Protein 9L1F (pdb70)

Organism: Komagataella phaffii (strain ATCC 76273 / CBS 7435 / CECT 11047 / NRRL Y-11430 / Wegner 21-1) (NCBI:txid981350)

Structure (mmCIF, N/CA/C/O backbone):
data_9L1F
#
_entry.id   9L1F
#
_cell.length_a   46.057
_cell.length_b   50.609
_cell.length_c   63.246
_cell.angle_alpha   87.66
_cell.angle_beta   86.43
_cell.angle_gamma   64.73
#
_symmetry.space_group_name_H-M   'P 1'
#
loop_
_entity.id
_entity.type
_entity.pdbx_description
1 polymer "2,5-diamino-6-ribosylamino-4(3H)-pyrimidinone 5'-phosphate reductase"
2 non-polymer 'NADP NICOTINAMIDE-ADENINE-DINUCLEOTIDE PHOSPHATE'
3 water water
#
loop_
_atom_site.group_PDB
_atom_site.id
_atom_site.type_symbol
_atom_site.label_atom_id
_atom_site.label_alt_id
_atom_site.label_comp_id
_atom_site.label_asym_id
_atom_site.label_entity_id
_atom_site.label_seq_id
_atom_site.pdbx_PDB_ins_code
_atom_site.Cartn_x
_atom_site.Cartn_y
_atom_site.Cartn_z
_atom_site.occupancy
_atom_site.B_iso_or_equiv
_atom_site.auth_seq_id
_atom_site.auth_comp_id
_atom_site.auth_asym_id
_atom_site.auth_atom_id
_atom_site.pdbx_PDB_model_num
ATOM 1 N N . SER A 1 1 ? -19.790 6.648 -24.639 1.00 14.23 2 SER A N 1
ATOM 2 C CA . SER A 1 1 ? -18.332 6.771 -24.586 1.00 13.15 2 SER A CA 1
ATOM 3 C C . SER A 1 1 ? -17.683 5.512 -25.144 1.00 11.98 2 SER A C 1
ATOM 4 O O . SER A 1 1 ? -18.376 4.523 -25.435 1.00 12.06 2 SER A O 1
ATOM 7 N N . PHE A 1 2 ? -16.355 5.528 -25.275 1.00 9.35 3 PHE A N 1
ATOM 8 C CA . PHE A 1 2 ? -15.704 4.336 -25.805 1.00 10.09 3 PHE A CA 1
ATOM 9 C C . PHE A 1 2 ? -15.676 3.176 -24.813 1.00 10.79 3 PHE A C 1
ATOM 10 O O . PHE A 1 2 ? -15.290 2.071 -25.202 1.00 10.76 3 PHE A O 1
ATOM 18 N N . VAL A 1 3 ? -16.090 3.377 -23.561 1.00 9.08 4 VAL A N 1
ATOM 19 C CA . VAL A 1 3 ? -16.002 2.298 -22.574 1.00 9.06 4 VAL A CA 1
ATOM 20 C C . VAL A 1 3 ? -16.944 1.143 -22.926 1.00 10.56 4 VAL A C 1
ATOM 21 O O . VAL A 1 3 ? -16.464 0.015 -23.081 1.00 10.08 4 VAL A O 1
ATOM 25 N N . PRO A 1 4 ? -18.262 1.339 -23.101 1.00 11.84 5 PRO A N 1
ATOM 26 C CA . PRO A 1 4 ? -19.101 0.181 -23.478 1.00 10.52 5 PRO A CA 1
ATOM 27 C C . PRO A 1 4 ? -18.778 -0.342 -24.864 1.00 10.42 5 PRO A C 1
ATOM 28 O O . PRO A 1 4 ? -18.883 -1.552 -25.104 1.00 11.29 5 PRO A O 1
ATOM 32 N N . PHE A 1 5 ? -18.374 0.550 -25.771 1.00 11.74 6 PHE A N 1
ATOM 33 C CA . PHE A 1 5 ? -17.925 0.155 -27.101 1.00 10.42 6 PHE A CA 1
ATOM 34 C C . PHE A 1 5 ? -16.839 -0.916 -27.038 1.00 10.87 6 PHE A C 1
ATOM 35 O O . PHE A 1 5 ? -16.893 -1.909 -27.766 1.00 10.95 6 PHE A O 1
ATOM 43 N N . LEU A 1 6 ? -15.847 -0.738 -26.160 1.00 10.41 7 LEU A N 1
ATOM 44 C CA . LEU A 1 6 ? -14.699 -1.638 -26.148 1.00 7.43 7 LEU A CA 1
ATOM 45 C C . LEU A 1 6 ? -14.937 -2.892 -25.327 1.00 10.82 7 LEU A C 1
ATOM 46 O O . LEU A 1 6 ? -14.140 -3.826 -25.418 1.00 10.41 7 LEU A O 1
ATOM 51 N N . GLU A 1 7 ? -16.017 -2.942 -24.549 1.00 11.41 8 GLU A N 1
ATOM 52 C CA . GLU A 1 7 ? -16.181 -4.039 -23.604 1.00 16.17 8 GLU A CA 1
ATOM 53 C C . GLU A 1 7 ? -16.129 -5.425 -24.248 1.00 12.33 8 GLU A C 1
ATOM 54 O O . GLU A 1 7 ? -15.474 -6.309 -23.668 1.00 15.31 8 GLU A O 1
ATOM 60 N N . PRO A 1 8 ? -16.701 -5.683 -25.433 1.00 11.10 9 PRO A N 1
ATOM 61 C CA . PRO A 1 8 ? -16.553 -7.028 -26.019 1.00 11.70 9 PRO A CA 1
ATOM 62 C C . PRO A 1 8 ? -15.154 -7.323 -26.535 1.00 15.99 9 PRO A C 1
ATOM 63 O O . PRO A 1 8 ? -14.858 -8.482 -26.857 1.00 18.45 9 PRO A O 1
ATOM 67 N N . PHE A 1 9 ? -14.283 -6.322 -26.629 1.00 10.04 10 PHE A N 1
ATOM 68 C CA . PHE A 1 9 ? -12.985 -6.504 -27.256 1.00 10.15 10 PHE A CA 1
ATOM 69 C C . PHE A 1 9 ? -11.814 -6.543 -26.287 1.00 10.96 10 PHE A C 1
ATOM 70 O O . PHE A 1 9 ? -10.719 -6.925 -26.704 1.00 10.80 10 PHE A O 1
ATOM 78 N N . ILE A 1 10 ? -12.003 -6.148 -25.033 1.00 10.47 11 ILE A N 1
ATOM 79 C CA . ILE A 1 10 ? -10.905 -6.136 -24.060 1.00 11.56 11 ILE A CA 1
ATOM 80 C C . ILE A 1 10 ? -10.600 -7.574 -23.645 1.00 12.55 11 ILE A C 1
ATOM 81 O O . ILE A 1 10 ? -11.412 -8.475 -23.901 1.00 12.61 11 ILE A O 1
ATOM 86 N N . PRO A 1 11 ? -9.431 -7.853 -23.066 1.00 12.09 12 PRO A N 1
ATOM 87 C CA . PRO A 1 11 ? -9.020 -9.251 -22.889 1.00 12.16 12 PRO A CA 1
ATOM 88 C C . PRO A 1 11 ? -9.986 -10.044 -22.017 1.00 14.93 12 PRO A C 1
ATOM 89 O O . PRO A 1 11 ? -10.583 -9.522 -21.069 1.00 13.96 12 PRO A O 1
ATOM 93 N N . HIS A 1 12 ? -10.127 -11.321 -22.360 1.00 17.22 13 HIS A N 1
ATOM 94 C CA . HIS A 1 12 ? -11.072 -12.216 -21.696 1.00 27.06 13 HIS A CA 1
ATOM 95 C C . HIS A 1 12 ? -10.593 -13.649 -21.888 1.00 34.17 13 HIS A C 1
ATOM 96 O O . HIS A 1 12 ? -9.515 -13.891 -22.443 1.00 33.11 13 HIS A O 1
ATOM 103 N N . GLU A 1 13 ? -11.420 -14.604 -21.448 1.00 43.79 14 GLU A N 1
ATOM 104 C CA . GLU A 1 13 ? -11.043 -16.012 -21.370 1.00 48.29 14 GLU A CA 1
ATOM 105 C C . GLU A 1 13 ? -11.395 -16.814 -22.615 1.00 47.95 14 GLU A C 1
ATOM 106 O O . GLU A 1 13 ? -10.652 -17.738 -22.967 1.00 53.09 14 GLU A O 1
ATOM 112 N N . ASN A 1 14 ? -12.519 -16.509 -23.274 1.00 47.51 15 ASN A N 1
ATOM 113 C CA . ASN A 1 14 ? -12.942 -17.273 -24.447 1.00 50.61 15 ASN A CA 1
ATOM 114 C C . ASN A 1 14 ? -11.905 -17.157 -25.557 1.00 52.07 15 ASN A C 1
ATOM 115 O O . ASN A 1 14 ? -12.024 -16.302 -26.443 1.00 54.59 15 ASN A O 1
ATOM 120 N N . THR A 1 15 ? -10.882 -18.007 -25.512 1.00 50.18 16 THR A N 1
ATOM 121 C CA . THR A 1 15 ? -9.792 -17.985 -26.474 1.00 46.47 16 THR A CA 1
ATOM 122 C C . THR A 1 15 ? -9.677 -19.338 -27.165 1.00 43.26 16 THR A C 1
ATOM 123 O O . THR A 1 15 ? -9.840 -20.390 -26.538 1.00 43.50 16 THR A O 1
ATOM 127 N N . LEU A 1 16 ? -9.414 -19.300 -28.469 1.00 42.81 17 LEU A N 1
ATOM 128 C CA . LEU A 1 16 ? -9.227 -20.507 -29.258 1.00 36.80 17 LEU A CA 1
ATOM 129 C C . LEU A 1 16 ? -7.798 -21.033 -29.206 1.00 37.03 17 LEU A C 1
ATOM 130 O O . LEU A 1 16 ? -7.541 -22.131 -29.710 1.00 36.52 17 LEU A O 1
ATOM 135 N N . LEU A 1 17 ? -6.867 -20.285 -28.614 1.00 30.55 18 LEU A N 1
ATOM 136 C CA . LEU A 1 17 ? -5.454 -20.667 -28.547 1.00 28.58 18 LEU A CA 1
ATOM 137 C C . LEU A 1 17 ? -4.965 -20.488 -27.116 1.00 29.92 18 LEU A C 1
ATOM 138 O O . LEU A 1 17 ? -4.293 -19.496 -26.792 1.00 26.15 18 LEU A O 1
ATOM 143 N N . PRO A 1 18 ? -5.270 -21.440 -26.232 1.00 29.03 19 PRO A N 1
ATOM 144 C CA . PRO A 1 18 ? -4.914 -21.266 -24.814 1.00 30.66 19 PRO A CA 1
ATOM 145 C C . PRO A 1 18 ? -3.419 -21.199 -24.546 1.00 24.01 19 PRO A C 1
ATOM 146 O O . PRO A 1 18 ? -3.026 -20.744 -23.464 1.00 31.51 19 PRO A O 1
ATOM 150 N N . GLU A 1 19 ? -2.569 -21.628 -25.480 1.00 25.29 20 GLU A N 1
ATOM 151 C CA . GLU A 1 19 ? -1.130 -21.545 -25.262 1.00 23.81 20 GLU A CA 1
ATOM 152 C C . GLU A 1 19 ? -0.596 -20.130 -25.419 1.00 20.63 20 GLU A C 1
ATOM 153 O O . GLU A 1 19 ? 0.552 -19.872 -25.037 1.00 20.35 20 GLU A O 1
ATOM 159 N N . LEU A 1 20 ? -1.393 -19.221 -25.967 1.00 17.42 21 LEU A N 1
ATOM 160 C CA . LEU A 1 20 ? -0.993 -17.856 -26.295 1.00 17.78 21 LEU A CA 1
ATOM 161 C C . LEU A 1 20 ? -1.692 -16.853 -25.390 1.00 17.15 21 LEU A C 1
ATOM 162 O O . LEU A 1 20 ? -2.776 -17.122 -24.861 1.00 17.61 21 LEU A O 1
ATOM 167 N N . PRO A 1 21 ? -1.121 -15.668 -25.211 1.00 13.64 22 PRO A N 1
ATOM 168 C CA . PRO A 1 21 ? -1.874 -14.603 -24.549 1.00 12.62 22 PRO A CA 1
ATOM 169 C C . PRO A 1 21 ? -3.009 -14.141 -25.447 1.00 10.61 22 PRO A C 1
ATOM 170 O O . PRO A 1 21 ? -3.056 -14.444 -26.641 1.00 12.91 22 PRO A O 1
ATOM 174 N N . PHE A 1 22 ? -3.945 -13.421 -24.838 1.00 11.29 23 PHE A N 1
ATOM 175 C CA . PHE A 1 22 ? -4.921 -12.644 -25.593 1.00 9.10 23 PHE A CA 1
ATOM 176 C C . PHE A 1 22 ? -4.187 -11.501 -26.275 1.00 9.66 23 PHE A C 1
ATOM 177 O O . PHE A 1 22 ? -3.544 -10.695 -25.596 1.00 10.51 23 PHE A O 1
ATOM 185 N N . VAL A 1 23 ? -4.283 -11.414 -27.598 1.00 10.40 24 VAL A N 1
ATOM 186 C CA . VAL A 1 23 ? -3.527 -10.429 -28.366 1.00 8.54 24 VAL A CA 1
ATOM 187 C C . VAL A 1 23 ? -4.470 -9.364 -28.895 1.00 7.42 24 VAL A C 1
ATOM 188 O O . VAL A 1 23 ? -5.426 -9.667 -29.617 1.00 8.06 24 VAL A O 1
ATOM 192 N N . THR A 1 24 ? -4.184 -8.106 -28.585 1.00 7.04 25 THR A N 1
ATOM 193 C CA . THR A 1 24 ? -4.855 -6.992 -29.226 1.00 6.51 25 THR A CA 1
ATOM 194 C C . THR A 1 24 ? -3.866 -6.338 -30.175 1.00 7.73 25 THR A C 1
ATOM 195 O O . THR A 1 24 ? -2.753 -6.015 -29.768 1.00 9.26 25 THR A O 1
ATOM 199 N N . LEU A 1 25 ? -4.251 -6.177 -31.436 1.00 7.69 26 LEU A N 1
ATOM 200 C CA . LEU A 1 25 ? -3.450 -5.441 -32.409 1.00 6.14 26 LEU A CA 1
ATOM 201 C C . LEU A 1 25 ? -4.107 -4.086 -32.608 1.00 7.18 26 LEU A C 1
ATOM 202 O O . LEU A 1 25 ? -5.282 -4.020 -32.986 1.00 7.74 26 LEU A O 1
ATOM 207 N N . THR A 1 26 ? -3.381 -3.006 -32.308 1.00 6.44 27 THR A N 1
ATOM 208 C CA . THR A 1 26 ? -4.061 -1.716 -32.264 1.00 5.53 27 THR A CA 1
ATOM 209 C C . THR A 1 26 ? -3.123 -0.593 -32.682 1.00 8.67 27 THR A C 1
ATOM 210 O O . THR A 1 26 ? -1.976 -0.527 -32.227 1.00 10.24 27 THR A O 1
ATOM 214 N N . TYR A 1 27 ? -3.616 0.269 -33.575 1.00 7.23 28 TYR A N 1
ATOM 215 C CA . TYR A 1 27 ? -2.805 1.350 -34.115 1.00 7.25 28 TYR A CA 1
ATOM 216 C C . TYR A 1 27 ? -3.708 2.475 -34.600 1.00 8.49 28 TYR A C 1
ATOM 217 O O . TYR A 1 27 ? -4.935 2.344 -34.651 1.00 6.25 28 TYR A O 1
ATOM 226 N N . ALA A 1 28 ? -3.081 3.600 -34.942 1.00 6.11 29 ALA A N 1
ATOM 227 C CA . ALA A 1 28 ? -3.764 4.761 -35.499 1.00 6.00 29 ALA A CA 1
ATOM 228 C C . ALA A 1 28 ? -3.249 5.003 -36.907 1.00 7.50 29 ALA A C 1
ATOM 229 O O . ALA A 1 28 ? -2.033 5.012 -37.138 1.00 8.64 29 ALA A O 1
ATOM 231 N N . GLN A 1 29 ? -4.167 5.190 -37.840 1.00 6.21 30 GLN A N 1
ATOM 232 C CA . GLN A 1 29 ? -3.809 5.380 -39.239 1.00 7.25 30 GLN A CA 1
ATOM 233 C C . GLN A 1 29 ? -4.431 6.649 -39.796 1.00 9.32 30 GLN A C 1
ATOM 234 O O . GLN A 1 29 ? -5.491 7.092 -39.356 1.00 7.95 30 GLN A O 1
ATOM 240 N N . SER A 1 30 ? -3.766 7.207 -40.798 1.00 6.30 31 SER A N 1
ATOM 241 C CA . SER A 1 30 ? -4.367 8.223 -41.642 1.00 6.02 31 SER A CA 1
ATOM 242 C C . SER A 1 30 ? -5.418 7.576 -42.548 1.00 7.10 31 SER A C 1
ATOM 243 O O . SER A 1 30 ? -5.568 6.346 -42.597 1.00 7.60 31 SER A O 1
ATOM 246 N N . LEU A 1 31 ? -6.147 8.414 -43.291 1.00 6.11 32 LEU A N 1
ATOM 247 C CA . LEU A 1 31 ? -7.129 7.867 -44.223 1.00 6.97 32 LEU A CA 1
ATOM 248 C C . LEU A 1 31 ? -6.459 6.996 -45.276 1.00 7.86 32 LEU A C 1
ATOM 249 O O . LEU A 1 31 ? -7.014 5.967 -45.684 1.00 9.21 32 LEU A O 1
ATOM 254 N N . ASP A 1 32 ? -5.253 7.367 -45.706 1.00 7.06 33 ASP A N 1
ATOM 255 C CA . ASP A 1 32 ? -4.551 6.565 -46.701 1.00 7.99 33 ASP A CA 1
ATOM 256 C C . ASP A 1 32 ? -3.684 5.461 -46.083 1.00 8.21 33 ASP A C 1
ATOM 257 O O . ASP A 1 32 ? -2.749 4.967 -46.735 1.00 9.47 33 ASP A O 1
ATOM 262 N N . SER A 1 33 ? -3.990 5.056 -44.848 1.00 7.49 34 SER A N 1
ATOM 263 C CA . SER A 1 33 ? -3.402 3.864 -44.230 1.00 5.72 34 SER A CA 1
ATOM 264 C C . SER A 1 33 ? -1.892 4.003 -44.076 1.00 9.23 34 SER A C 1
ATOM 265 O O . SER A 1 33 ? -1.136 3.061 -44.328 1.00 9.14 34 SER A O 1
ATOM 268 N N . ARG A 1 34 ? -1.459 5.196 -43.675 1.00 10.09 35 ARG A N 1
ATOM 269 C CA . ARG A 1 34 ? -0.104 5.437 -43.209 1.00 7.68 35 ARG A CA 1
ATOM 270 C C . ARG A 1 34 ? -0.132 5.635 -41.696 1.00 8.19 35 ARG A C 1
ATOM 271 O O . ARG A 1 34 ? -1.102 6.154 -41.135 1.00 9.38 35 ARG A O 1
ATOM 279 N N . ILE A 1 35 ? 0.932 5.197 -41.025 1.00 8.76 36 ILE A N 1
ATOM 280 C CA . ILE A 1 35 ? 1.016 5.280 -39.575 1.00 7.63 36 ILE A CA 1
ATOM 281 C C . ILE A 1 35 ? 2.159 6.163 -39.121 1.00 10.08 36 ILE A C 1
ATOM 282 O O . ILE A 1 35 ? 2.373 6.309 -37.910 1.00 9.80 36 ILE A O 1
ATOM 287 N N . ALA A 1 36 ? 2.883 6.773 -40.062 1.00 8.35 37 ALA A N 1
ATOM 288 C CA . ALA A 1 36 ? 3.865 7.809 -39.766 1.00 11.25 37 ALA A CA 1
ATOM 289 C C . ALA A 1 36 ? 4.063 8.645 -41.022 1.00 12.52 37 ALA A C 1
ATOM 290 O O . ALA A 1 36 ? 3.928 8.151 -42.141 1.00 13.43 37 ALA A O 1
ATOM 292 N N . ALA A 1 37 ? 4.379 9.920 -40.815 1.00 15.84 38 ALA A N 1
ATOM 293 C CA . ALA A 1 37 ? 4.576 10.839 -41.923 1.00 19.23 38 ALA A CA 1
ATOM 294 C C . ALA A 1 37 ? 5.858 10.501 -42.683 1.00 20.28 38 ALA A C 1
ATOM 295 O O . ALA A 1 37 ? 6.687 9.695 -42.247 1.00 21.34 38 ALA A O 1
ATOM 297 N N . LYS A 1 38 ? 6.015 11.133 -43.842 1.00 22.10 39 LYS A N 1
ATOM 298 C CA . LYS A 1 38 ? 7.243 10.960 -44.600 1.00 27.91 39 LYS A CA 1
ATOM 299 C C . LYS A 1 38 ? 8.444 11.401 -43.767 1.00 30.75 39 LYS A C 1
ATOM 300 O O . LYS A 1 38 ? 8.328 12.200 -42.831 1.00 30.03 39 LYS A O 1
ATOM 306 N N . LYS A 1 39 ? 9.609 10.855 -44.123 1.00 33.70 40 LYS A N 1
ATOM 307 C CA . LYS A 1 39 ? 10.841 11.125 -43.394 1.00 35.78 40 LYS A CA 1
ATOM 308 C C . LYS A 1 39 ? 11.054 12.622 -43.223 1.00 36.22 40 LYS A C 1
ATOM 309 O O . LYS A 1 39 ? 10.976 13.388 -44.186 1.00 35.63 40 LYS A O 1
ATOM 315 N N . GLY A 1 40 ? 11.297 13.037 -41.980 1.00 39.58 41 GLY A N 1
ATOM 316 C CA . GLY A 1 40 ? 11.508 14.431 -41.665 1.00 42.07 41 GLY A CA 1
ATOM 317 C C . GLY A 1 40 ? 10.256 15.229 -41.363 1.00 42.15 41 GLY A C 1
ATOM 318 O O . GLY A 1 40 ? 10.368 16.397 -40.967 1.00 42.63 41 GLY A O 1
ATOM 319 N N . GLU A 1 41 ? 9.070 14.649 -41.529 1.00 41.93 42 GLU A N 1
ATOM 320 C CA . GLU A 1 41 ? 7.819 15.350 -41.278 1.00 36.67 42 GLU A CA 1
ATOM 321 C C . GLU A 1 41 ? 7.188 14.850 -39.982 1.00 42.18 42 GLU A C 1
ATOM 322 O O . GLU A 1 41 ? 7.440 13.728 -39.529 1.00 38.03 42 GLU A O 1
ATOM 328 N N . ARG A 1 42 ? 6.355 15.707 -39.390 1.00 43.44 43 ARG A N 1
ATOM 329 C CA . ARG A 1 42 ? 5.731 15.437 -38.100 1.00 45.17 43 ARG A CA 1
ATOM 330 C C . ARG A 1 42 ? 4.484 14.571 -38.273 1.00 42.85 43 ARG A C 1
ATOM 331 O O . ARG A 1 42 ? 3.710 14.753 -39.218 1.00 46.49 43 ARG A O 1
ATOM 339 N N . THR A 1 43 ? 4.289 13.627 -37.349 1.00 38.09 44 THR A N 1
ATOM 340 C CA . THR A 1 43 ? 3.177 12.679 -37.412 1.00 35.45 44 THR A CA 1
ATOM 341 C C . THR A 1 43 ? 2.087 13.106 -36.430 1.00 35.26 44 THR A C 1
ATOM 342 O O . THR A 1 43 ? 2.286 13.039 -35.212 1.00 34.47 44 THR A O 1
ATOM 346 N N . VAL A 1 44 ? 0.932 13.521 -36.955 1.00 31.44 45 VAL A N 1
ATOM 347 C CA . VAL A 1 44 ? -0.239 13.858 -36.143 1.00 25.60 45 VAL A CA 1
ATOM 348 C C . VAL A 1 44 ? -1.447 13.123 -36.725 1.00 23.65 45 VAL A C 1
ATOM 349 O O . VAL A 1 44 ? -1.989 13.518 -37.765 1.00 21.60 45 VAL A O 1
ATOM 353 N N . ILE A 1 45 ? -1.876 12.054 -36.053 1.00 18.94 46 ILE A N 1
ATOM 354 C CA . ILE A 1 45 ? -2.974 11.225 -36.534 1.00 16.13 46 ILE A CA 1
ATOM 355 C C . ILE A 1 45 ? -4.107 11.194 -35.508 1.00 15.77 46 ILE A C 1
ATOM 356 O O . ILE A 1 45 ? -5.222 11.658 -35.780 1.00 20.89 46 ILE A O 1
ATOM 361 N N . SER A 1 46 ? -3.845 10.630 -34.333 1.00 18.78 47 SER A N 1
ATOM 362 C CA . SER A 1 46 ? -4.871 10.448 -33.312 1.00 16.49 47 SER A CA 1
ATOM 363 C C . SER A 1 46 ? -4.998 11.727 -32.486 1.00 14.86 47 SER A C 1
ATOM 364 O O . SER A 1 46 ? -3.990 12.335 -32.116 1.00 15.35 47 SER A O 1
ATOM 367 N N . HIS A 1 47 ? -6.235 12.137 -32.200 1.00 9.18 48 HIS A N 1
ATOM 368 C CA . HIS A 1 47 ? -6.472 13.315 -31.377 1.00 9.95 48 HIS A CA 1
ATOM 369 C C . HIS A 1 47 ? -6.736 12.906 -29.930 1.00 9.85 48 HIS A C 1
ATOM 370 O O . HIS A 1 47 ? -6.549 11.752 -29.545 1.00 8.86 48 HIS A O 1
ATOM 377 N N . GLN A 1 48 ? -7.122 13.869 -29.089 1.00 11.18 49 GLN A N 1
ATOM 378 C CA . GLN A 1 48 ? -6.967 13.656 -27.652 1.00 11.99 49 GLN A CA 1
ATOM 379 C C . GLN A 1 48 ? -7.878 12.555 -27.113 1.00 8.09 49 GLN A C 1
ATOM 380 O O . GLN A 1 48 ? -7.467 11.804 -26.216 1.00 9.74 49 GLN A O 1
ATOM 386 N N . GLU A 1 49 ? -9.118 12.448 -27.606 1.00 8.80 50 GLU A N 1
ATOM 387 C CA . GLU A 1 49 ? -10.021 11.448 -27.032 1.00 8.20 50 GLU A CA 1
ATOM 388 C C . GLU A 1 49 ? -9.575 10.030 -27.376 1.00 7.46 50 GLU A C 1
ATOM 389 O O . GLU A 1 49 ? -9.659 9.124 -26.529 1.00 8.30 50 GLU A O 1
ATOM 395 N N . THR A 1 50 ? -9.120 9.803 -28.608 1.00 6.11 51 THR A N 1
ATOM 396 C CA . THR A 1 50 ? -8.630 8.459 -28.895 1.00 7.03 51 THR A CA 1
ATOM 397 C C . THR A 1 50 ? -7.248 8.210 -28.296 1.00 8.11 51 THR A C 1
ATOM 398 O O . T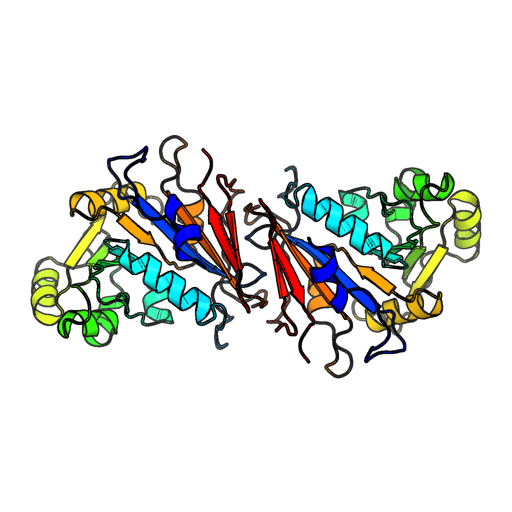HR A 1 50 ? -6.899 7.050 -28.058 1.00 7.93 51 THR A O 1
ATOM 402 N N . LYS A 1 51 ? -6.453 9.255 -28.021 1.00 7.24 52 LYS A N 1
ATOM 403 C CA . LYS A 1 51 ? -5.272 9.035 -27.179 1.00 6.54 52 LYS A CA 1
ATOM 404 C C . LYS A 1 51 ? -5.676 8.550 -25.787 1.00 8.16 52 LYS A C 1
ATOM 405 O O . LYS A 1 51 ? -5.059 7.620 -25.243 1.00 8.81 52 LYS A O 1
ATOM 411 N N . ASN A 1 52 ? -6.736 9.135 -25.215 1.00 8.16 53 ASN A N 1
ATOM 412 C CA . ASN A 1 52 ? -7.248 8.623 -23.945 1.00 7.72 53 ASN A CA 1
ATOM 413 C C . ASN A 1 52 ? -7.675 7.173 -24.085 1.00 7.17 53 ASN A C 1
ATOM 414 O O . ASN A 1 52 ? -7.452 6.359 -23.181 1.00 8.56 53 ASN A O 1
ATOM 419 N N . MET A 1 53 ? -8.292 6.830 -25.214 1.00 7.32 54 MET A N 1
ATOM 420 C CA . MET A 1 53 ? -8.772 5.460 -25.402 1.00 7.15 54 MET A CA 1
ATOM 421 C C . MET A 1 53 ? -7.604 4.476 -25.432 1.00 8.63 54 MET A C 1
ATOM 422 O O . MET A 1 53 ? -7.666 3.393 -24.828 1.00 6.47 54 MET A O 1
ATOM 427 N N . THR A 1 54 ? -6.516 4.844 -26.110 1.00 7.87 55 THR A N 1
ATOM 428 C CA . THR A 1 54 ? -5.343 3.973 -26.158 1.00 8.47 55 THR A CA 1
ATOM 429 C C . THR A 1 54 ? -4.777 3.734 -24.760 1.00 8.38 55 THR A C 1
ATOM 430 O O . THR A 1 54 ? -4.394 2.610 -24.430 1.00 7.93 55 THR A O 1
ATOM 434 N N . GLN A 1 55 ? -4.735 4.768 -23.914 1.00 7.34 56 GLN A N 1
ATOM 435 C CA . GLN A 1 55 ? -4.233 4.560 -22.560 1.00 9.24 56 GLN A CA 1
ATOM 436 C C . GLN A 1 55 ? -5.183 3.684 -21.758 1.00 6.54 56 GLN A C 1
ATOM 437 O O . GLN A 1 55 ? 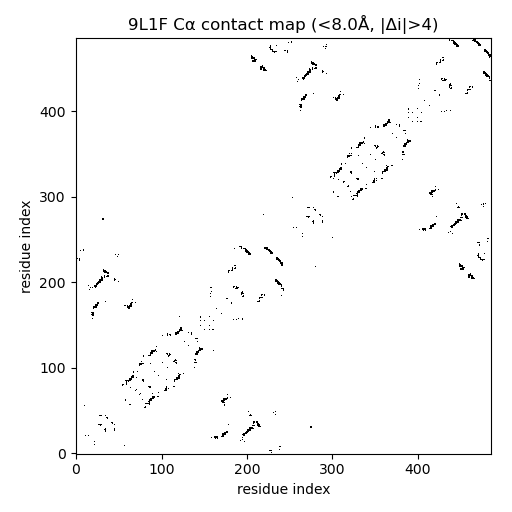-4.744 2.850 -20.955 1.00 8.23 56 GLN A O 1
ATOM 443 N N . TYR A 1 56 ? -6.492 3.856 -21.963 1.00 7.99 57 TYR A N 1
ATOM 444 C CA . TYR A 1 56 ? -7.460 2.970 -21.337 1.00 7.27 57 TYR A CA 1
ATOM 445 C C . TYR A 1 56 ? -7.207 1.520 -21.733 1.00 6.54 57 TYR A C 1
ATOM 446 O O . TYR A 1 56 ? -7.233 0.619 -20.886 1.00 8.46 57 TYR A O 1
ATOM 455 N N . LEU A 1 57 ? -6.948 1.281 -23.018 1.00 7.36 58 LEU A N 1
ATOM 456 C CA . LEU A 1 57 ? -6.676 -0.080 -23.467 1.00 7.91 58 LEU A CA 1
ATOM 457 C C . LEU A 1 57 ? -5.412 -0.624 -22.816 1.00 7.63 58 LEU A C 1
ATOM 458 O O . LEU A 1 57 ? -5.353 -1.800 -22.427 1.00 7.64 58 LEU A O 1
ATOM 463 N N . ARG A 1 58 ? -4.403 0.223 -22.646 1.00 6.63 59 ARG A N 1
ATOM 464 C CA . ARG A 1 58 ? -3.201 -0.251 -21.968 1.00 7.52 59 ARG A CA 1
ATOM 465 C C . ARG A 1 58 ? -3.516 -0.686 -20.541 1.00 9.03 59 ARG A C 1
ATOM 466 O O . ARG A 1 58 ? -2.922 -1.653 -20.046 1.00 7.68 59 ARG A O 1
ATOM 474 N N . SER A 1 59 ? -4.477 -0.026 -19.882 1.00 8.07 60 SER A N 1
ATOM 475 C CA . SER A 1 59 ? -4.807 -0.400 -18.506 1.00 7.14 60 SER A CA 1
ATOM 476 C C . SER A 1 59 ? -5.460 -1.771 -18.415 1.00 9.83 60 SER A C 1
ATOM 477 O O . SER A 1 59 ? -5.589 -2.301 -17.305 1.00 11.21 60 SER A O 1
ATOM 480 N N . LYS A 1 60 ? -5.848 -2.356 -19.550 1.00 8.70 61 LYS A N 1
ATOM 481 C CA . LYS A 1 60 ? -6.474 -3.665 -19.607 1.00 9.52 61 LYS A CA 1
ATOM 482 C C . LYS A 1 60 ? -5.517 -4.772 -20.032 1.00 9.09 61 LYS A C 1
ATOM 483 O O . LYS A 1 60 ? -5.948 -5.927 -20.133 1.00 12.39 61 LYS A O 1
ATOM 489 N N . HIS A 1 61 ? -4.232 -4.475 -20.265 1.00 7.83 62 HIS A N 1
ATOM 490 C CA . HIS A 1 61 ? -3.304 -5.482 -20.779 1.00 8.50 62 HIS A CA 1
ATOM 491 C C . HIS A 1 61 ? -2.107 -5.655 -19.846 1.00 8.97 62 HIS A C 1
ATOM 492 O O . HIS A 1 61 ? -1.661 -4.707 -19.202 1.00 10.26 62 HIS A O 1
ATOM 499 N N . ASP A 1 62 ? -1.597 -6.899 -19.773 1.00 9.44 63 ASP A N 1
ATOM 500 C CA . ASP A 1 62 ? -0.408 -7.171 -18.963 1.00 9.75 63 ASP A CA 1
ATOM 501 C C . ASP A 1 62 ? 0.855 -6.590 -19.582 1.00 8.99 63 ASP A C 1
ATOM 502 O O . ASP A 1 62 ? 1.807 -6.251 -18.852 1.00 8.55 63 ASP A O 1
ATOM 507 N N . ALA A 1 63 ? 0.901 -6.511 -20.910 1.00 8.11 64 ALA A N 1
ATOM 508 C CA . ALA A 1 63 ? 2.107 -6.131 -21.629 1.00 7.89 64 ALA A CA 1
ATOM 509 C C . ALA A 1 63 ? 1.766 -5.329 -22.880 1.00 8.33 64 ALA A C 1
ATOM 510 O O . ALA A 1 63 ? 0.658 -5.397 -23.423 1.00 7.36 64 ALA A O 1
ATOM 512 N N . ILE A 1 64 ? 2.766 -4.585 -23.347 1.00 7.92 65 ILE A N 1
ATOM 513 C CA . ILE A 1 64 ? 2.685 -3.792 -24.568 1.00 6.46 65 ILE A CA 1
ATOM 514 C C . ILE A 1 64 ? 3.902 -4.144 -25.411 1.00 8.33 65 ILE A C 1
ATOM 515 O O . ILE A 1 64 ? 5.013 -4.219 -24.877 1.00 9.22 65 ILE A O 1
ATOM 520 N N . LEU A 1 65 ? 3.698 -4.370 -26.707 1.00 5.18 66 LEU A N 1
ATOM 521 C CA . LEU A 1 65 ? 4.773 -4.829 -27.584 1.00 6.23 66 LEU A CA 1
ATOM 522 C C . LEU A 1 65 ? 4.930 -3.895 -28.777 1.00 7.71 66 LEU A C 1
ATOM 523 O O . LEU A 1 65 ? 3.947 -3.565 -29.448 1.00 7.28 66 LEU A O 1
ATOM 528 N N . VAL A 1 66 ? 6.172 -3.470 -29.048 1.00 6.57 67 VAL A N 1
ATOM 529 C CA . VAL A 1 66 ? 6.498 -2.747 -30.273 1.00 6.40 67 VAL A CA 1
ATOM 530 C C . VAL A 1 66 ? 7.801 -3.281 -30.856 1.00 7.48 67 VAL A C 1
ATOM 531 O O . VAL A 1 66 ? 8.600 -3.933 -30.177 1.00 8.18 67 VAL A O 1
ATOM 535 N N . GLY A 1 67 ? 8.025 -2.938 -32.127 1.00 7.74 68 GLY A N 1
ATOM 536 C CA . GLY A 1 67 ? 9.231 -3.340 -32.820 1.00 7.96 68 GLY A CA 1
ATOM 537 C C . GLY A 1 67 ? 10.412 -2.407 -32.597 1.00 7.90 68 GLY A C 1
ATOM 538 O O . GLY A 1 67 ? 10.253 -1.255 -32.214 1.00 8.18 68 GLY A O 1
ATOM 539 N N . VAL A 1 68 ? 11.609 -2.942 -32.877 1.00 7.93 69 VAL A N 1
ATOM 540 C CA . VAL A 1 68 ? 12.833 -2.183 -32.631 1.00 9.58 69 VAL A CA 1
ATOM 541 C C . VAL A 1 68 ? 12.828 -0.866 -33.404 1.00 8.42 69 VAL A C 1
ATOM 542 O O . VAL A 1 68 ? 13.258 0.169 -32.880 1.00 9.24 69 VAL A O 1
ATOM 546 N N . LYS A 1 69 ? 12.304 -0.865 -34.633 1.00 9.89 70 LYS A N 1
ATOM 547 C CA . LYS A 1 69 ? 12.371 0.361 -35.426 1.00 10.49 70 LYS A CA 1
ATOM 548 C C . LYS A 1 69 ? 11.434 1.437 -34.878 1.00 9.23 70 LYS A C 1
ATOM 549 O O . LYS A 1 69 ? 11.719 2.635 -35.008 1.00 10.40 70 LYS A O 1
ATOM 555 N N . THR A 1 70 ? 10.329 1.035 -34.244 1.00 9.05 71 THR A N 1
ATOM 556 C CA . THR A 1 70 ? 9.491 1.995 -33.534 1.00 8.78 71 THR A CA 1
ATOM 557 C C . THR A 1 70 ? 10.243 2.628 -32.374 1.00 8.78 71 THR A C 1
ATOM 558 O O . THR A 1 70 ? 10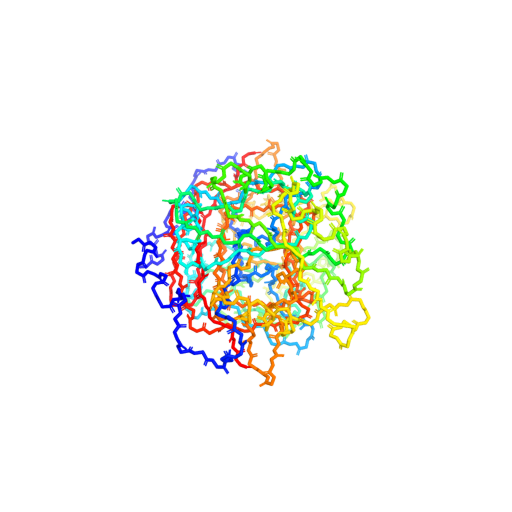.159 3.840 -32.163 1.00 9.06 71 THR A O 1
ATOM 562 N N . VAL A 1 71 ? 10.994 1.835 -31.613 1.00 8.07 72 VAL A N 1
ATOM 563 C CA . VAL A 1 71 ? 11.736 2.418 -30.501 1.00 8.52 72 VAL A CA 1
ATOM 564 C C . VAL A 1 71 ? 12.786 3.391 -31.014 1.00 10.47 72 VAL A C 1
ATOM 565 O O . VAL A 1 71 ? 12.982 4.470 -30.444 1.00 10.53 72 VAL A O 1
ATOM 569 N N . LEU A 1 72 ? 13.481 3.023 -32.088 1.00 10.22 73 LEU A N 1
ATOM 570 C CA . LEU A 1 72 ? 14.517 3.899 -32.622 1.00 11.76 73 LEU A CA 1
ATOM 571 C C . LEU A 1 72 ? 13.930 5.205 -33.131 1.00 14.76 73 LEU A C 1
ATOM 572 O O . LEU A 1 72 ? 14.547 6.271 -32.989 1.00 17.90 73 LEU A O 1
ATOM 577 N N . ALA A 1 73 ? 12.733 5.147 -33.710 1.00 12.21 74 ALA A N 1
ATOM 578 C CA . ALA A 1 73 ? 12.126 6.329 -34.320 1.00 13.46 74 ALA A CA 1
ATOM 579 C C . ALA A 1 73 ? 11.441 7.232 -33.301 1.00 15.24 74 ALA A C 1
ATOM 580 O O . ALA A 1 73 ? 11.420 8.457 -33.484 1.00 18.16 74 ALA A O 1
ATOM 582 N N . ASP A 1 74 ? 10.880 6.667 -32.230 1.00 11.23 75 ASP A N 1
ATOM 583 C CA . ASP A 1 74 ? 9.951 7.398 -31.379 1.00 11.44 75 ASP A CA 1
ATOM 584 C C . ASP A 1 74 ? 10.364 7.514 -29.918 1.00 11.04 75 ASP A C 1
ATOM 585 O O . ASP A 1 74 ? 9.780 8.344 -29.210 1.00 11.72 75 ASP A O 1
ATOM 590 N N . ASP A 1 75 ? 11.318 6.709 -29.441 1.00 10.75 76 ASP A N 1
ATOM 591 C CA . ASP A 1 75 ? 11.721 6.685 -28.040 1.00 9.69 76 ASP A CA 1
ATOM 592 C C . ASP A 1 75 ? 10.510 6.636 -27.101 1.00 10.51 76 ASP A C 1
ATOM 593 O O . ASP A 1 75 ? 10.379 7.472 -26.203 1.00 11.27 76 ASP A O 1
ATOM 598 N N . PRO A 1 76 ? 9.606 5.671 -27.284 1.00 9.83 77 PRO A N 1
ATOM 599 C CA . PRO A 1 76 ? 8.362 5.650 -26.498 1.00 10.66 77 PRO A CA 1
ATOM 600 C C . PRO A 1 76 ? 8.621 5.209 -25.062 1.00 11.14 77 PRO A C 1
ATOM 601 O O . PRO A 1 76 ? 9.524 4.414 -24.785 1.00 10.21 77 PRO A O 1
ATOM 605 N N . GLY A 1 77 ? 7.791 5.718 -24.147 1.00 9.91 78 GLY A N 1
ATOM 606 C CA . GLY A 1 77 ? 7.894 5.298 -22.757 1.00 10.23 78 GLY A CA 1
ATOM 607 C C . GLY A 1 77 ? 7.324 3.909 -22.508 1.00 9.34 78 GLY A C 1
ATOM 608 O O . GLY A 1 77 ? 7.869 3.140 -21.709 1.00 8.79 78 GLY A O 1
ATOM 609 N N . LEU A 1 78 ? 6.215 3.582 -23.175 1.00 9.92 79 LEU A N 1
ATOM 610 C CA . LEU A 1 78 ? 5.563 2.263 -23.105 1.00 8.36 79 LEU A CA 1
ATOM 611 C C . LEU A 1 78 ? 5.013 1.956 -21.710 1.00 12.11 79 LEU A C 1
ATOM 612 O O . LEU A 1 78 ? 4.886 0.785 -21.326 1.00 11.37 79 LEU A O 1
ATOM 617 N N . ASN A 1 79 ? 4.667 2.991 -20.939 1.00 11.25 80 ASN A N 1
ATOM 618 C CA . ASN A 1 79 ? 3.894 2.801 -19.718 1.00 8.94 80 ASN A CA 1
ATOM 619 C C . ASN A 1 79 ? 2.442 3.215 -19.969 1.00 9.80 80 ASN A C 1
ATOM 620 O O . ASN A 1 79 ? 2.032 3.442 -21.110 1.00 11.85 80 ASN A O 1
ATOM 625 N N . CYS A 1 80 ? 1.646 3.274 -18.899 1.00 8.62 81 CYS A N 1
ATOM 626 C CA . CYS A 1 80 ? 0.211 3.551 -18.983 1.00 8.43 81 CYS A CA 1
ATOM 627 C C . CYS A 1 80 ? -0.086 4.802 -18.174 1.00 10.57 81 CYS A C 1
ATOM 628 O O . CYS A 1 80 ? 0.216 4.848 -16.981 1.00 12.05 81 CYS A O 1
ATOM 631 N N . LYS A 1 81 ? -0.687 5.804 -18.816 1.00 9.44 82 LYS A N 1
ATOM 632 C CA . LYS A 1 81 ? -0.921 7.070 -18.122 1.00 11.30 82 LYS A CA 1
ATOM 633 C C . LYS A 1 81 ? -1.884 6.940 -16.954 1.00 11.72 82 LYS A C 1
ATOM 634 O O . LYS A 1 81 ? -1.852 7.787 -16.058 1.00 13.93 82 LYS A O 1
ATOM 640 N N . LEU A 1 82 ? -2.731 5.909 -16.930 1.00 11.20 83 LEU A N 1
ATOM 641 C CA . LEU A 1 82 ? -3.611 5.726 -15.778 1.00 10.26 83 LEU A CA 1
ATOM 642 C C . LEU A 1 82 ? -2.839 5.301 -14.540 1.00 13.69 83 LEU A C 1
ATOM 643 O O . LEU A 1 82 ? -3.374 5.376 -13.425 1.00 13.37 83 LEU A O 1
ATOM 648 N N . GLY A 1 83 ? -1.609 4.834 -14.707 1.00 12.63 84 GLY A N 1
ATOM 649 C CA . GLY A 1 83 ? -0.792 4.424 -13.586 1.00 13.55 84 GLY A CA 1
ATOM 650 C C . GLY A 1 83 ? -0.772 2.937 -13.325 1.00 12.94 84 GLY A C 1
ATOM 651 O O . GLY A 1 83 ? -0.032 2.494 -12.439 1.00 16.46 84 GLY A O 1
ATOM 652 N N . THR A 1 84 ? -1.550 2.150 -14.067 1.00 9.53 85 THR A N 1
ATOM 653 C CA . THR A 1 84 ? -1.534 0.709 -13.910 1.00 10.51 85 THR A CA 1
ATOM 654 C C . THR A 1 84 ? -0.271 0.124 -14.539 1.00 12.26 85 THR A C 1
ATOM 655 O O . THR A 1 84 ? 0.279 0.693 -15.485 1.00 13.06 85 THR A O 1
ATOM 659 N N . PRO A 1 85 ? 0.239 -0.987 -14.009 1.00 11.72 86 PRO A N 1
ATOM 660 C CA . PRO A 1 85 ? 1.499 -1.523 -14.536 1.00 13.33 86 PRO A CA 1
ATOM 661 C C . PRO A 1 85 ? 1.281 -2.201 -15.875 1.00 12.17 86 PRO A C 1
ATOM 662 O O . PRO A 1 85 ? 0.291 -2.904 -16.079 1.00 11.27 86 PRO A O 1
ATOM 666 N N . ILE A 1 86 ? 2.216 -1.979 -16.798 1.00 8.89 87 ILE A N 1
ATOM 667 C CA . ILE A 1 86 ? 2.208 -2.695 -18.073 1.00 9.36 87 ILE A CA 1
ATOM 668 C C . ILE A 1 86 ? 3.654 -3.016 -18.441 1.00 8.24 87 ILE A C 1
ATOM 669 O O . ILE A 1 86 ? 4.538 -2.158 -18.321 1.00 10.15 87 ILE A O 1
ATOM 674 N N . ARG A 1 87 ? 3.899 -4.257 -18.851 1.00 8.85 88 ARG A N 1
ATOM 675 C CA . ARG A 1 87 ? 5.256 -4.719 -19.116 1.00 8.66 88 ARG A CA 1
ATOM 676 C C . ARG A 1 87 ? 5.662 -4.376 -20.541 1.00 7.70 88 ARG A C 1
ATOM 677 O O . ARG A 1 87 ? 5.039 -4.884 -21.482 1.00 8.76 88 ARG A O 1
ATOM 685 N N . PRO A 1 88 ? 6.724 -3.585 -20.753 1.00 8.76 89 PRO A N 1
ATOM 686 C CA . PRO A 1 88 ? 7.166 -3.280 -22.126 1.00 8.85 89 PRO A CA 1
ATOM 687 C C . PRO A 1 88 ? 7.940 -4.434 -22.743 1.00 9.69 89 PRO A C 1
ATOM 688 O O . PRO A 1 88 ? 8.866 -4.973 -22.136 1.00 9.46 89 PRO A O 1
ATOM 692 N N . ILE A 1 89 ? 7.565 -4.792 -23.966 1.00 7.14 90 ILE A N 1
ATOM 693 C CA . ILE A 1 89 ? 8.189 -5.870 -24.718 1.00 7.32 90 ILE A CA 1
ATOM 694 C C . ILE A 1 89 ? 8.663 -5.279 -26.042 1.00 9.79 90 ILE A C 1
ATOM 695 O O . ILE A 1 89 ? 7.866 -4.666 -26.766 1.00 8.30 90 ILE A O 1
ATOM 700 N N . ILE A 1 90 ? 9.948 -5.452 -26.356 1.00 8.30 91 ILE A N 1
ATOM 701 C CA . ILE A 1 90 ? 10.539 -4.894 -27.573 1.00 6.83 91 ILE A CA 1
ATOM 702 C C . ILE A 1 90 ? 11.066 -6.047 -28.410 1.00 6.87 91 ILE A C 1
ATOM 703 O O . ILE A 1 90 ? 11.906 -6.820 -27.936 1.00 9.39 91 ILE A O 1
ATOM 708 N N . LEU A 1 91 ? 10.559 -6.172 -29.639 1.00 7.31 92 LEU A N 1
ATOM 709 C CA . LEU A 1 91 ? 11.038 -7.176 -30.591 1.00 8.51 92 LEU A CA 1
ATOM 710 C C . LEU A 1 91 ? 12.293 -6.645 -31.283 1.00 8.95 92 LEU A C 1
ATOM 711 O O . LEU A 1 91 ? 12.211 -5.752 -32.136 1.00 9.87 92 LEU A O 1
ATOM 716 N N . ASP A 1 92 ? 13.462 -7.185 -30.921 1.00 8.19 93 ASP A N 1
ATOM 717 C CA . ASP A 1 92 ? 14.751 -6.654 -31.376 1.00 8.29 93 ASP A CA 1
ATOM 718 C C . ASP A 1 92 ? 15.698 -7.812 -31.658 1.00 10.42 93 ASP A C 1
ATOM 719 O O . ASP A 1 92 ? 16.576 -8.136 -30.848 1.00 9.90 93 ASP A O 1
ATOM 724 N N . PRO A 1 93 ? 15.557 -8.450 -32.828 1.00 9.94 94 PRO A N 1
ATOM 725 C CA . PRO A 1 93 ? 16.200 -9.756 -33.056 1.00 11.07 94 PRO A CA 1
ATOM 726 C C . PRO A 1 93 ? 17.697 -9.779 -32.834 1.00 12.29 94 PRO A C 1
ATOM 727 O O . PRO A 1 93 ? 18.206 -10.775 -32.321 1.00 11.55 94 PRO A O 1
ATOM 731 N N . THR A 1 94 ? 18.424 -8.741 -33.243 1.00 9.60 95 THR A N 1
ATOM 732 C CA . THR A 1 94 ? 19.859 -8.698 -32.975 1.00 11.39 95 THR A CA 1
ATOM 733 C C . THR A 1 94 ? 20.213 -7.694 -31.892 1.00 12.68 95 THR A C 1
ATOM 734 O O . THR A 1 94 ? 21.384 -7.326 -31.751 1.00 12.37 95 THR A O 1
ATOM 738 N N . PHE A 1 95 ? 19.224 -7.264 -31.106 1.00 9.91 96 PHE A N 1
ATOM 739 C CA . PHE A 1 95 ? 19.428 -6.335 -29.992 1.00 9.38 96 PHE A CA 1
ATOM 740 C C . PHE A 1 95 ? 20.179 -5.090 -30.454 1.00 10.32 96 PHE A C 1
ATOM 741 O O . PHE A 1 95 ? 21.184 -4.681 -29.864 1.00 11.04 96 PHE A O 1
ATOM 749 N N . GLN A 1 96 ? 19.651 -4.484 -31.522 1.00 11.79 97 GLN A N 1
ATOM 750 C CA . GLN A 1 96 ? 20.18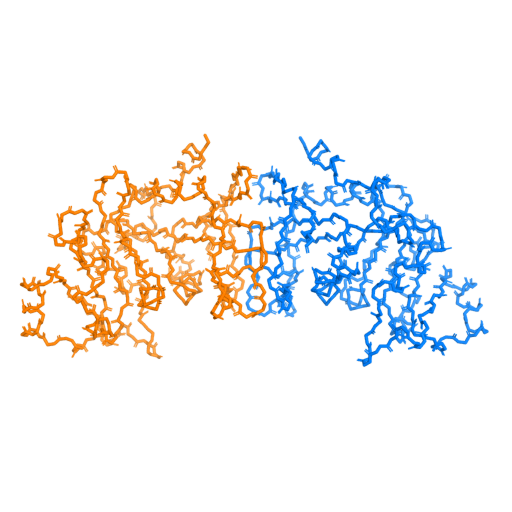2 -3.224 -32.030 1.00 11.57 97 GLN A CA 1
ATOM 751 C C . GLN A 1 96 ? 20.273 -2.190 -30.926 1.00 13.82 97 GLN A C 1
ATOM 752 O O . GLN A 1 96 ? 21.227 -1.405 -30.866 1.00 12.63 97 GLN A O 1
ATOM 758 N N . LEU A 1 97 ? 19.274 -2.166 -30.043 1.00 11.72 98 LEU A N 1
ATOM 759 C CA . LEU A 1 97 ? 19.162 -1.118 -29.044 1.00 9.15 98 LEU A CA 1
ATOM 760 C C . LEU A 1 97 ? 20.206 -1.216 -27.943 1.00 11.74 98 LEU A C 1
ATOM 761 O O . LEU A 1 97 ? 20.293 -0.295 -27.127 1.00 13.40 98 LEU A O 1
ATOM 766 N N . LEU A 1 98 ? 20.993 -2.294 -27.896 1.00 10.70 99 LEU A N 1
ATOM 767 C CA . LEU A 1 98 ? 22.005 -2.420 -26.844 1.00 13.39 99 LEU A CA 1
ATOM 768 C C . LEU A 1 98 ? 22.935 -1.217 -26.814 1.00 15.01 99 LEU A C 1
ATOM 769 O O . LEU A 1 98 ? 23.293 -0.722 -25.735 1.00 16.55 99 LEU A O 1
ATOM 774 N N . SER A 1 99 ? 23.327 -0.715 -27.983 1.00 14.17 100 SER A N 1
ATOM 775 C CA . SER A 1 99 ? 24.258 0.404 -27.983 1.00 17.86 100 SER A CA 1
ATOM 776 C C . SER A 1 99 ? 23.627 1.684 -27.447 1.00 20.87 100 SER A C 1
ATOM 777 O O . SER A 1 99 ? 24.352 2.608 -27.063 1.00 25.63 100 SER A O 1
ATOM 780 N N . LYS A 1 100 ? 22.299 1.746 -27.382 1.00 17.34 101 LYS A N 1
ATOM 781 C CA . LYS A 1 100 ? 21.564 2.917 -26.924 1.00 20.26 101 LYS A CA 1
ATOM 782 C C . LYS A 1 100 ? 20.903 2.687 -25.577 1.00 16.39 101 LYS A C 1
ATOM 783 O O . LYS A 1 100 ? 20.088 3.511 -25.151 1.00 17.55 101 LYS A O 1
ATOM 789 N N . ILE A 1 101 ? 21.230 1.585 -24.895 1.00 14.71 102 ILE A N 1
ATOM 790 C CA . ILE A 1 101 ? 20.325 1.088 -23.863 1.00 14.95 102 ILE A CA 1
ATOM 791 C C . ILE A 1 101 ? 20.218 2.061 -22.701 1.00 18.74 102 ILE A C 1
ATOM 792 O O . ILE A 1 101 ? 19.152 2.187 -22.093 1.00 19.70 102 ILE A O 1
ATOM 797 N N . ALA A 1 102 ? 21.291 2.789 -22.391 1.00 13.42 103 ALA A N 1
ATOM 798 C CA . ALA A 1 102 ? 21.269 3.632 -21.203 1.00 15.82 103 ALA A CA 1
ATOM 799 C C . ALA A 1 102 ? 20.427 4.889 -21.388 1.00 18.43 103 ALA A C 1
ATOM 800 O O . ALA A 1 102 ? 19.976 5.456 -20.387 1.00 20.30 103 ALA A O 1
ATOM 802 N N . SER A 1 103 ? 20.169 5.317 -22.629 1.00 14.06 104 SER A N 1
ATOM 803 C CA . SER A 1 103 ? 19.508 6.589 -22.906 1.00 14.59 104 SER A CA 1
ATOM 804 C C . SER A 1 103 ? 18.034 6.452 -23.278 1.00 19.06 104 SER A C 1
ATOM 805 O O . SER A 1 103 ? 17.367 7.473 -23.476 1.00 19.69 104 SER A O 1
ATOM 808 N N . LEU A 1 104 ? 17.514 5.233 -23.385 1.00 13.07 105 LEU A N 1
ATOM 809 C CA . LEU A 1 104 ? 16.122 5.052 -23.790 1.00 11.67 105 LEU A CA 1
ATOM 810 C C . LEU A 1 104 ? 15.168 5.479 -22.691 1.00 10.50 105 LEU A C 1
ATOM 811 O O . LEU A 1 104 ? 15.376 5.158 -21.518 1.00 10.39 105 LEU A O 1
ATOM 816 N N . LYS A 1 105 ? 14.074 6.149 -23.091 1.00 8.85 106 LYS A N 1
ATOM 817 C CA . LYS A 1 105 ? 13.047 6.533 -22.130 1.00 9.08 106 LYS A CA 1
ATOM 818 C C . LYS A 1 105 ? 12.468 5.314 -21.416 1.00 9.42 106 LYS A C 1
ATOM 819 O O . LYS A 1 105 ? 12.270 5.344 -20.198 1.00 9.10 106 LYS A O 1
ATOM 825 N N . LEU A 1 106 ? 12.225 4.216 -22.149 1.00 8.26 107 LEU A N 1
ATOM 826 C CA . LEU A 1 106 ? 11.640 3.045 -21.500 1.00 8.65 107 LEU A CA 1
ATOM 827 C C . LEU A 1 106 ? 12.581 2.454 -20.450 1.00 8.28 107 LEU A C 1
ATOM 828 O O . LEU A 1 106 ? 12.116 1.901 -19.444 1.00 8.28 107 LEU A O 1
ATOM 833 N N . ILE A 1 107 ? 13.899 2.611 -20.636 1.00 9.80 108 ILE A N 1
ATOM 834 C CA . ILE A 1 107 ? 14.868 2.166 -19.636 1.00 9.70 108 ILE A CA 1
ATOM 835 C C . ILE A 1 107 ? 14.848 3.084 -18.419 1.00 9.53 108 ILE A C 1
ATOM 836 O O . ILE A 1 107 ? 14.893 2.620 -17.271 1.00 9.59 108 ILE A O 1
ATOM 841 N N . LYS A 1 108 ? 14.779 4.396 -18.648 1.00 9.27 109 LYS A N 1
ATOM 842 C CA . LYS A 1 108 ? 14.723 5.339 -17.540 1.00 11.13 109 LYS A CA 1
ATOM 843 C C . LYS A 1 108 ? 13.482 5.111 -16.690 1.00 13.06 109 LYS A C 1
ATOM 844 O O . LYS A 1 108 ? 13.551 5.132 -15.453 1.00 14.03 109 LYS A O 1
ATOM 850 N N . LEU A 1 109 ? 12.329 4.894 -17.333 1.00 10.76 110 LEU A N 1
ATOM 851 C CA . LEU A 1 109 ? 11.110 4.648 -16.570 1.00 9.85 110 LEU A CA 1
ATOM 852 C C . LEU A 1 109 ? 11.205 3.348 -15.772 1.00 10.79 110 LEU A C 1
ATOM 853 O O . LEU A 1 109 ? 10.689 3.255 -14.652 1.00 10.78 110 LEU A O 1
ATOM 858 N N . GLY A 1 110 ? 11.843 2.322 -16.338 1.00 10.31 111 GLY A N 1
ATOM 859 C CA . GLY A 1 110 ? 11.992 1.083 -15.596 1.00 10.81 111 GLY A CA 1
ATOM 860 C C . GLY A 1 110 ? 12.848 1.265 -14.358 1.00 11.88 111 GLY A C 1
ATOM 861 O O . GLY A 1 110 ? 12.537 0.742 -13.286 1.00 13.77 111 GLY A O 1
ATOM 862 N N . LEU A 1 111 ? 13.917 2.045 -14.485 1.00 11.92 112 LEU A N 1
ATOM 863 C CA . LEU A 1 111 ? 14.806 2.256 -13.350 1.00 11.80 112 LEU A CA 1
ATOM 864 C C . LEU A 1 111 ? 14.157 3.124 -12.281 1.00 14.18 112 LEU A C 1
ATOM 865 O O . LEU A 1 111 ? 14.368 2.889 -11.081 1.00 16.11 112 LEU A O 1
ATOM 870 N N . SER A 1 112 ? 13.361 4.122 -12.687 1.00 14.03 113 SER A N 1
ATOM 871 C CA . SER A 1 112 ? 12.705 5.003 -11.724 1.00 15.47 113 SER A CA 1
ATOM 872 C C . SER A 1 112 ? 11.488 4.356 -11.088 1.00 16.64 113 SER A C 1
ATOM 873 O O . SER A 1 112 ? 11.030 4.819 -10.036 1.00 17.06 113 SER A O 1
ATOM 876 N N . GLY A 1 113 ? 10.966 3.294 -11.693 1.00 14.66 114 GLY A N 1
ATOM 877 C CA . GLY A 1 113 ? 9.745 2.672 -11.235 1.00 19.71 114 GLY A CA 1
ATOM 878 C C . GLY A 1 113 ? 8.471 3.263 -11.797 1.00 18.61 114 GLY A C 1
ATOM 879 O O . GLY A 1 113 ? 7.386 2.759 -11.473 1.00 19.80 114 GLY A O 1
ATOM 880 N N . GLU A 1 114 ? 8.559 4.318 -12.615 1.00 14.13 115 GLU A N 1
ATOM 881 C CA . GLU A 1 114 ? 7.376 4.841 -13.293 1.00 13.96 115 GLU A CA 1
ATOM 882 C C . GLU A 1 114 ? 6.895 3.890 -14.384 1.00 16.02 115 GLU A C 1
ATOM 883 O O . GLU A 1 114 ? 5.769 4.040 -14.882 1.00 17.15 115 GLU A O 1
ATOM 889 N N . GLY A 1 115 ? 7.754 2.962 -14.805 1.00 13.35 116 GLY A N 1
ATOM 890 C CA . GLY A 1 115 ? 7.373 1.894 -15.705 1.00 11.53 116 GLY A CA 1
ATOM 891 C C . GLY A 1 115 ? 7.897 0.569 -15.179 1.00 11.75 116 GLY A C 1
ATOM 892 O O . GLY A 1 115 ? 8.602 0.518 -14.168 1.00 14.23 116 GLY A O 1
ATOM 893 N N . GLU A 1 116 ? 7.533 -0.507 -15.889 1.00 10.30 117 GLU A N 1
ATOM 894 C CA . GLU A 1 116 ? 7.954 -1.836 -15.469 1.00 8.99 117 GLU A CA 1
ATOM 895 C C . GLU A 1 116 ? 9.246 -2.243 -16.161 1.00 10.57 117 GLU A C 1
ATOM 896 O O . GLU A 1 116 ? 9.594 -1.696 -17.207 1.00 11.02 117 GLU A O 1
ATOM 902 N N . PRO A 1 117 ? 9.957 -3.234 -15.614 1.00 10.81 118 PRO A N 1
ATOM 903 C CA . PRO A 1 117 ? 11.201 -3.720 -16.249 1.00 10.87 118 PRO A CA 1
ATOM 904 C C . PRO A 1 117 ? 10.954 -4.239 -17.656 1.00 9.78 118 PRO A C 1
ATOM 905 O O . PRO A 1 117 ? 10.099 -5.111 -17.870 1.00 10.47 118 PRO A O 1
ATOM 909 N N . PRO A 1 118 ? 11.692 -3.727 -18.641 1.00 9.67 119 PRO A N 1
ATOM 910 C CA . PRO A 1 118 ? 11.491 -4.144 -20.036 1.00 9.14 119 PRO A CA 1
ATOM 911 C C . PRO A 1 118 ? 12.037 -5.533 -20.342 1.00 11.14 119 PRO A C 1
ATOM 912 O O . PRO A 1 118 ? 12.956 -6.035 -19.700 1.00 10.78 119 PRO A O 1
ATOM 916 N N . VAL A 1 119 ? 11.476 -6.125 -21.391 1.00 9.34 120 VAL A N 1
ATOM 917 C CA . VAL A 1 119 ? 11.905 -7.404 -21.947 1.00 7.05 120 VAL A CA 1
ATOM 918 C C . VAL A 1 119 ? 12.259 -7.180 -23.410 1.00 8.60 120 VAL A C 1
ATOM 919 O O . VAL A 1 119 ? 11.471 -6.589 -24.151 1.00 9.73 120 VAL A O 1
ATOM 923 N N . PHE A 1 120 ? 13.411 -7.693 -23.843 1.00 9.04 121 PHE A N 1
ATOM 924 C CA . PHE A 1 120 ? 13.783 -7.649 -25.254 1.00 8.06 121 PHE A CA 1
ATOM 925 C C . PHE A 1 120 ? 13.752 -9.061 -25.811 1.00 8.74 121 PHE A C 1
ATOM 926 O O . PHE A 1 120 ? 14.303 -9.980 -25.192 1.00 9.90 121 PHE A O 1
ATOM 934 N N . ILE A 1 121 ? 13.106 -9.231 -26.964 1.00 8.12 122 ILE A N 1
ATOM 935 C CA . ILE A 1 121 ? 13.027 -10.524 -27.643 1.00 7.64 122 ILE A CA 1
ATOM 936 C C . ILE A 1 121 ? 14.120 -10.562 -28.701 1.00 7.86 122 ILE A C 1
ATOM 937 O O . ILE A 1 121 ? 14.121 -9.739 -29.618 1.00 8.72 122 ILE A O 1
ATOM 942 N N . THR A 1 122 ? 15.042 -11.520 -28.588 1.00 9.48 123 THR A N 1
ATOM 943 C CA . THR A 1 122 ? 16.168 -11.604 -29.511 1.00 8.59 123 THR A CA 1
ATOM 944 C C . THR A 1 122 ? 16.257 -13.004 -30.090 1.00 9.51 123 THR A C 1
ATOM 945 O O . THR A 1 122 ? 15.575 -13.931 -29.649 1.00 10.83 123 THR A O 1
ATOM 949 N N . ARG A 1 123 ? 17.118 -13.143 -31.096 1.00 11.41 124 ARG A N 1
ATOM 950 C CA . ARG A 1 123 ? 17.526 -14.469 -31.539 1.00 13.49 124 ARG A CA 1
ATOM 951 C C . ARG A 1 123 ? 18.364 -15.147 -30.455 1.00 12.96 124 ARG A C 1
ATOM 952 O O . ARG A 1 123 ? 18.916 -14.498 -29.559 1.00 12.11 124 ARG A O 1
ATOM 960 N N . LYS A 1 124 ? 18.419 -16.475 -30.526 1.00 14.73 125 LYS A N 1
ATOM 961 C CA . LYS A 1 124 ? 19.249 -17.261 -29.619 1.00 15.30 125 LYS A CA 1
ATOM 962 C C . LYS A 1 124 ? 20.717 -16.876 -29.693 1.00 15.69 125 LYS A C 1
ATOM 963 O O . LYS A 1 124 ? 21.297 -16.814 -30.778 1.00 16.23 125 LYS A O 1
ATOM 969 N N . GLY A 1 125 ? 21.316 -16.637 -28.523 1.00 16.30 126 GLY A N 1
ATOM 970 C CA . GLY A 1 125 ? 22.746 -16.406 -28.421 1.00 17.27 126 GLY A CA 1
ATOM 971 C C . GLY A 1 125 ? 23.221 -15.010 -28.744 1.00 19.19 126 GLY A C 1
ATOM 972 O O . GLY A 1 125 ? 24.436 -14.788 -28.801 1.00 18.31 126 GLY A O 1
ATOM 973 N N . VAL A 1 126 ? 22.315 -14.056 -28.952 1.00 15.20 127 VAL A N 1
ATOM 974 C CA . VAL A 1 126 ? 22.750 -12.692 -29.242 1.00 14.14 127 VAL A CA 1
ATOM 975 C C . VAL A 1 126 ? 23.427 -12.071 -28.026 1.00 14.12 127 VAL A C 1
ATOM 976 O O . VAL A 1 126 ? 24.441 -11.373 -28.157 1.00 17.63 127 VAL A O 1
ATOM 980 N N . VAL A 1 127 ? 22.880 -12.304 -26.836 1.00 12.92 128 VAL A N 1
ATOM 981 C CA . VAL A 1 127 ? 23.431 -11.793 -25.578 1.00 14.24 128 VAL A CA 1
ATOM 982 C C . VAL A 1 127 ? 23.883 -12.983 -24.729 1.00 16.81 128 VAL A C 1
ATOM 983 O O . VAL A 1 127 ? 23.073 -13.849 -24.380 1.00 14.90 128 VAL A O 1
ATOM 987 N N . SER A 1 128 ? 25.171 -13.011 -24.370 1.00 16.33 129 SER A N 1
ATOM 988 C CA . SER A 1 128 ? 25.700 -14.123 -23.590 1.00 18.55 129 SER A CA 1
ATOM 989 C C . SER A 1 128 ? 25.035 -14.186 -22.216 1.00 16.64 129 SER A C 1
ATOM 990 O O . SER A 1 128 ? 24.508 -13.184 -21.727 1.00 14.39 129 SER A O 1
ATOM 993 N N . PRO A 1 129 ? 25.045 -15.357 -21.565 1.00 16.01 130 PRO A N 1
ATOM 994 C CA . PRO A 1 129 ? 24.540 -15.424 -20.182 1.00 16.05 130 PRO A CA 1
ATOM 995 C C . PRO A 1 129 ? 25.165 -14.400 -19.252 1.00 17.32 130 PRO A C 1
ATOM 996 O O . PRO A 1 129 ? 24.449 -13.742 -18.481 1.00 17.41 130 PRO A O 1
ATOM 1000 N N . ASP A 1 130 ? 26.492 -14.249 -19.300 1.00 15.54 131 ASP A N 1
ATOM 1001 C CA . ASP A 1 130 ? 27.151 -13.301 -18.414 1.00 17.82 131 ASP A CA 1
ATOM 1002 C C . ASP A 1 130 ? 26.698 -11.877 -18.706 1.00 14.73 131 ASP A C 1
ATOM 1003 O O . ASP A 1 130 ? 26.458 -11.091 -17.780 1.00 16.92 131 ASP A O 1
ATOM 1008 N N . LEU A 1 131 ? 26.591 -11.523 -19.987 1.00 13.13 132 LEU A N 1
ATOM 1009 C CA . LEU A 1 131 ? 26.171 -10.169 -20.336 1.00 12.17 132 LEU A CA 1
ATOM 1010 C C . LEU A 1 131 ? 24.706 -9.945 -19.984 1.00 11.16 132 LEU A C 1
ATOM 1011 O O . LEU A 1 131 ? 24.328 -8.849 -19.556 1.00 11.92 132 LEU A O 1
ATOM 1016 N N . GLN A 1 132 ? 23.867 -10.969 -20.147 1.00 13.02 133 GLN A N 1
ATOM 1017 C CA . GLN A 1 132 ? 22.481 -10.858 -19.698 1.00 13.02 133 GLN A CA 1
ATOM 1018 C C . GLN A 1 132 ? 22.413 -10.554 -18.207 1.00 12.56 133 GLN A C 1
ATOM 1019 O O . GLN A 1 132 ? 21.594 -9.740 -17.767 1.00 14.48 133 GLN A O 1
ATOM 1025 N N . ALA A 1 133 ? 23.259 -11.210 -17.406 1.00 14.08 134 ALA A N 1
ATOM 1026 C CA . ALA A 1 133 ? 23.245 -10.963 -15.969 1.00 11.85 134 ALA A CA 1
ATOM 1027 C C . ALA A 1 133 ? 23.639 -9.527 -15.655 1.00 12.66 134 ALA A C 1
ATOM 1028 O O . ALA A 1 133 ? 23.037 -8.886 -14.787 1.00 13.23 134 ALA A O 1
ATOM 1030 N N . ASN A 1 134 ? 24.646 -9.007 -16.358 1.00 15.62 135 ASN A N 1
ATOM 1031 C CA . ASN A 1 134 ? 25.090 -7.637 -16.127 1.00 15.81 135 ASN A CA 1
ATOM 1032 C C . ASN A 1 134 ? 24.036 -6.632 -16.580 1.00 13.71 135 ASN A C 1
ATOM 1033 O O . ASN A 1 134 ? 23.789 -5.630 -15.900 1.00 13.64 135 ASN A O 1
ATOM 1038 N N . LEU A 1 135 ? 23.411 -6.876 -17.735 1.00 13.92 136 LEU A N 1
ATOM 1039 C CA . LEU A 1 135 ? 22.374 -5.958 -18.201 1.00 11.29 136 LEU A CA 1
ATOM 1040 C C . LEU A 1 135 ? 21.176 -5.960 -17.271 1.00 12.29 136 LEU A C 1
ATOM 1041 O O . LEU A 1 135 ? 20.523 -4.923 -17.090 1.00 11.72 136 LEU A O 1
ATOM 1046 N N . ARG A 1 136 ? 20.843 -7.113 -16.692 1.00 9.68 137 ARG A N 1
ATOM 1047 C CA . ARG A 1 136 ? 19.765 -7.137 -15.718 1.00 11.15 137 ARG A CA 1
ATOM 1048 C C . ARG A 1 136 ? 20.118 -6.292 -14.500 1.00 12.11 137 ARG A C 1
ATOM 1049 O O . ARG A 1 136 ? 19.282 -5.540 -13.990 1.00 14.52 137 ARG A O 1
ATOM 1057 N N . SER A 1 137 ? 21.358 -6.407 -14.014 1.00 12.63 138 SER A N 1
ATOM 1058 C CA . SER A 1 137 ? 21.744 -5.665 -12.819 1.00 15.58 138 SER A CA 1
ATOM 1059 C C . SER A 1 137 ? 21.848 -4.171 -13.104 1.00 14.71 138 SER A C 1
ATOM 1060 O O . SER A 1 137 ? 21.400 -3.345 -12.294 1.00 17.36 138 SER A O 1
ATOM 1063 N N . ASP A 1 138 ? 22.430 -3.814 -14.252 1.00 12.42 139 ASP A N 1
ATOM 1064 C CA . ASP A 1 138 ? 22.806 -2.430 -14.544 1.00 13.55 139 ASP A CA 1
ATOM 1065 C C . ASP A 1 138 ? 21.665 -1.633 -15.153 1.00 14.06 139 ASP A C 1
ATOM 1066 O O . ASP A 1 138 ? 21.566 -0.419 -14.920 1.00 14.92 139 ASP A O 1
ATOM 1071 N N . TYR A 1 139 ? 20.834 -2.269 -15.986 1.00 13.96 140 TYR A N 1
ATOM 1072 C CA . TYR A 1 139 ? 19.781 -1.549 -16.699 1.00 10.21 140 TYR A CA 1
ATOM 1073 C C . TYR A 1 139 ? 18.387 -2.086 -16.410 1.00 12.29 140 TYR A C 1
ATOM 1074 O O . TYR A 1 139 ? 17.406 -1.538 -16.933 1.00 11.44 140 TYR A O 1
ATOM 1083 N N . GLY A 1 140 ? 18.269 -3.125 -15.584 1.00 13.20 141 GLY A N 1
ATOM 1084 C CA . GLY A 1 140 ? 16.974 -3.643 -15.180 1.00 10.55 141 GLY A CA 1
ATOM 1085 C C . GLY A 1 140 ? 16.192 -4.339 -16.274 1.00 14.54 141 GLY A C 1
ATOM 1086 O O . GLY A 1 140 ? 14.953 -4.278 -16.271 1.00 12.94 141 GLY A O 1
ATOM 1087 N N . ILE A 1 141 ? 16.867 -5.002 -17.211 1.00 12.26 142 ILE A N 1
ATOM 1088 C CA . ILE A 1 141 ? 16.175 -5.589 -18.355 1.00 11.92 142 ILE A CA 1
ATOM 1089 C C . ILE A 1 141 ? 16.321 -7.105 -18.337 1.00 15.07 142 ILE A C 1
ATOM 1090 O O . ILE A 1 141 ? 17.214 -7.671 -17.693 1.00 13.24 142 ILE A O 1
ATOM 1095 N N . SER A 1 142 ? 15.417 -7.759 -19.066 1.00 11.18 143 SER A N 1
ATOM 1096 C CA . SER A 1 142 ? 15.455 -9.199 -19.283 1.00 12.41 143 SER A CA 1
ATOM 1097 C C . SER A 1 142 ? 15.495 -9.461 -20.781 1.00 12.11 143 SER A C 1
ATOM 1098 O O . SER A 1 142 ? 14.985 -8.664 -21.577 1.00 12.08 143 SER A O 1
ATOM 1101 N N . ILE A 1 143 ? 16.090 -10.592 -21.146 1.00 9.31 144 ILE A N 1
ATOM 1102 C CA . ILE A 1 143 ? 16.214 -11.041 -22.526 1.00 10.53 144 ILE A CA 1
ATOM 1103 C C . ILE A 1 143 ? 15.445 -12.344 -22.666 1.00 12.36 144 ILE A C 1
ATOM 1104 O O . ILE A 1 143 ? 15.642 -13.273 -21.876 1.00 15.77 144 ILE A O 1
ATOM 1109 N N . VAL A 1 144 ? 14.589 -12.417 -23.676 1.00 10.68 145 VAL A N 1
ATOM 1110 C CA . VAL A 1 144 ? 13.896 -13.648 -24.038 1.00 13.91 145 VAL A CA 1
ATOM 1111 C C . VAL A 1 144 ? 14.347 -14.064 -25.428 1.00 12.47 145 VAL A C 1
ATOM 1112 O O . VAL A 1 144 ? 14.375 -13.241 -26.343 1.00 11.48 145 VAL A O 1
ATOM 1116 N N . GLU A 1 145 ? 14.720 -15.330 -25.588 1.00 10.85 146 GLU A N 1
ATOM 1117 C CA . GLU A 1 145 ? 15.281 -15.796 -26.851 1.00 12.19 146 GLU A CA 1
ATOM 1118 C C . GLU A 1 145 ? 14.291 -16.670 -27.607 1.00 13.13 146 GLU A C 1
ATOM 1119 O O . GLU A 1 145 ? 13.591 -17.492 -27.010 1.00 16.18 146 GLU A O 1
ATOM 1125 N N . ILE A 1 146 ? 14.243 -16.475 -28.918 1.00 11.52 147 ILE A N 1
ATOM 1126 C CA . ILE A 1 146 ? 13.464 -17.312 -29.822 1.00 11.45 147 ILE A CA 1
ATOM 1127 C C . ILE A 1 146 ? 14.390 -18.375 -30.389 1.00 12.70 147 ILE A C 1
ATOM 1128 O O . ILE A 1 146 ? 15.457 -18.056 -30.929 1.00 13.67 147 ILE A O 1
ATOM 1133 N N . ALA A 1 147 ? 13.950 -19.621 -30.317 1.00 11.46 148 ALA A N 1
ATOM 1134 C CA . ALA A 1 147 ? 14.766 -20.749 -30.733 1.00 12.51 148 ALA A CA 1
ATOM 1135 C C . ALA A 1 147 ? 15.043 -20.698 -32.232 1.00 13.99 148 ALA A C 1
ATOM 1136 O O . ALA A 1 147 ? 14.237 -20.198 -33.019 1.00 12.79 148 ALA A O 1
ATOM 1138 N N . ASP A 1 148 ? 16.186 -21.266 -32.628 1.00 13.30 149 ASP A N 1
ATOM 1139 C CA . ASP A 1 148 ? 16.562 -21.251 -34.038 1.00 13.90 149 ASP A CA 1
ATOM 1140 C C . ASP A 1 148 ? 15.504 -21.914 -34.913 1.00 12.76 149 ASP A C 1
ATOM 1141 O O . ASP A 1 148 ? 15.249 -21.470 -36.036 1.00 13.69 149 ASP A O 1
ATOM 1146 N N . ARG A 1 149 ? 14.886 -22.989 -34.429 1.00 10.78 150 ARG A N 1
ATOM 1147 C CA . ARG A 1 149 ? 13.885 -23.662 -35.251 1.00 10.10 150 ARG A CA 1
ATOM 1148 C C . ARG A 1 149 ? 12.640 -22.816 -35.466 1.00 12.04 150 ARG A C 1
ATOM 1149 O O . ARG A 1 149 ? 11.826 -23.142 -36.338 1.00 11.33 150 ARG A O 1
ATOM 1157 N N . ASP A 1 150 ? 12.477 -21.741 -34.694 1.00 9.98 151 ASP A N 1
ATOM 1158 C CA . ASP A 1 150 ? 11.335 -20.847 -34.809 1.00 10.91 151 ASP A CA 1
ATOM 1159 C C . ASP A 1 150 ? 11.672 -19.592 -35.590 1.00 13.34 151 ASP A C 1
ATOM 1160 O O . ASP A 1 150 ? 10.892 -18.632 -35.583 1.00 12.81 151 ASP A O 1
ATOM 1165 N N . VAL A 1 151 ? 12.807 -19.581 -36.272 1.00 11.70 152 VAL A N 1
ATOM 1166 C CA . VAL A 1 151 ? 13.186 -18.496 -37.160 1.00 14.46 152 VAL A CA 1
ATOM 1167 C C . VAL A 1 151 ? 13.441 -19.127 -38.516 1.00 18.61 152 VAL A C 1
ATOM 1168 O O . VAL A 1 151 ? 14.242 -20.063 -38.622 1.00 20.72 152 VAL A O 1
ATOM 1172 N N . HIS A 1 152 ? 12.754 -18.646 -39.547 1.00 17.04 153 HIS A N 1
ATOM 1173 C CA . HIS A 1 152 ? 12.957 -19.200 -40.881 1.00 20.84 153 HIS A CA 1
ATOM 1174 C C . HIS A 1 152 ? 13.156 -18.044 -41.847 1.00 21.69 153 HIS A C 1
ATOM 1175 O O . HIS A 1 152 ? 12.333 -17.121 -41.898 1.00 20.15 153 HIS A O 1
ATOM 1182 N N . ARG A 1 153 ? 14.281 -18.070 -42.563 1.00 23.21 154 ARG A N 1
ATOM 1183 C CA . ARG A 1 153 ? 14.636 -17.018 -43.513 1.00 23.26 154 ARG A CA 1
ATOM 1184 C C . ARG A 1 153 ? 14.618 -15.651 -42.828 1.00 21.69 154 ARG A C 1
ATOM 1185 O O . ARG A 1 153 ? 14.206 -14.644 -43.405 1.00 26.38 154 ARG A O 1
ATOM 1193 N N . GLY A 1 154 ? 15.041 -15.624 -41.568 1.00 22.03 155 GLY A N 1
ATOM 1194 C CA . GLY A 1 154 ? 15.143 -14.394 -40.816 1.00 21.48 155 GLY A CA 1
ATOM 1195 C C . GLY A 1 154 ? 13.909 -13.987 -40.034 1.00 21.29 155 GLY A C 1
ATOM 1196 O O . GLY A 1 154 ? 14.000 -13.076 -39.197 1.00 19.51 155 GLY A O 1
ATOM 1197 N N . LYS A 1 155 ? 12.757 -14.610 -40.266 1.00 18.82 156 LYS A N 1
ATOM 1198 C CA . LYS A 1 155 ? 11.540 -14.186 -39.587 1.00 18.92 156 LYS A CA 1
ATOM 1199 C C . LYS A 1 155 ? 11.178 -15.118 -38.439 1.00 16.60 156 LYS A C 1
ATOM 1200 O O . LYS A 1 155 ? 11.099 -16.340 -38.604 1.00 15.96 156 LYS A O 1
ATOM 1206 N N . MET A 1 156 ? 11.003 -14.518 -37.271 1.00 14.02 157 MET A N 1
ATOM 1207 C CA . MET A 1 156 ? 10.565 -15.212 -36.080 1.00 14.74 157 MET A CA 1
ATOM 1208 C C . MET A 1 156 ? 9.090 -15.556 -36.209 1.00 15.44 157 MET A C 1
ATOM 1209 O O . MET A 1 156 ? 8.282 -14.738 -36.660 1.00 15.00 157 MET A O 1
ATOM 1214 N N . SER A 1 157 ? 8.740 -16.763 -35.796 1.00 12.70 158 SER A N 1
ATOM 1215 C CA . SER A 1 157 ? 7.341 -17.180 -35.763 1.00 14.04 158 SER A CA 1
ATOM 1216 C C . SER A 1 157 ? 6.563 -16.412 -34.703 1.00 12.63 158 SER A C 1
ATOM 1217 O O . SER A 1 157 ? 6.947 -16.411 -33.536 1.00 12.31 158 SER A O 1
ATOM 1220 N N . TRP A 1 158 ? 5.442 -15.777 -35.093 1.00 12.28 159 TRP A N 1
ATOM 1221 C CA . TRP A 1 158 ? 4.629 -15.106 -34.076 1.00 11.29 159 TRP A CA 1
ATOM 1222 C C . TRP A 1 158 ? 4.032 -16.083 -33.078 1.00 12.30 159 TRP A C 1
ATOM 1223 O O . TRP A 1 158 ? 3.888 -15.737 -31.901 1.00 12.02 159 TRP A O 1
ATOM 1234 N N . PHE A 1 159 ? 3.707 -17.309 -33.505 1.00 11.95 160 PHE A N 1
ATOM 1235 C CA . PHE A 1 159 ? 3.253 -18.302 -32.539 1.00 14.11 160 PHE A CA 1
ATOM 1236 C C . PHE A 1 159 ? 4.311 -18.531 -31.470 1.00 11.40 160 PHE A C 1
ATOM 1237 O O . PHE A 1 159 ? 4.012 -18.564 -30.272 1.00 14.43 160 PHE A O 1
ATOM 1245 N N . ALA A 1 160 ? 5.566 -18.669 -31.887 1.00 11.83 161 ALA A N 1
ATOM 1246 C CA . ALA A 1 160 ? 6.632 -18.904 -30.923 1.00 12.27 161 ALA A CA 1
ATOM 1247 C C . ALA A 1 160 ? 6.844 -17.699 -30.014 1.00 12.70 161 ALA A C 1
ATOM 1248 O O . ALA A 1 160 ? 7.049 -17.863 -28.806 1.00 14.14 161 ALA A O 1
ATOM 1250 N N . ILE A 1 161 ? 6.787 -16.481 -30.565 1.00 11.75 162 ILE A N 1
ATOM 1251 C CA . ILE A 1 161 ? 6.952 -15.291 -29.730 1.00 12.76 162 ILE A CA 1
ATOM 1252 C C . ILE A 1 161 ? 5.854 -15.236 -28.675 1.00 12.48 162 ILE A C 1
ATOM 1253 O O . ILE A 1 161 ? 6.108 -15.008 -27.488 1.00 13.53 162 ILE A O 1
ATOM 1258 N N . LEU A 1 162 ? 4.607 -15.440 -29.101 1.00 11.27 163 LEU A N 1
ATOM 1259 C CA . LEU A 1 162 ? 3.486 -15.324 -28.176 1.00 11.93 163 LEU A CA 1
ATOM 1260 C C . LEU A 1 162 ? 3.483 -16.444 -27.144 1.00 13.61 163 LEU A C 1
ATOM 1261 O O . LEU A 1 162 ? 3.135 -16.215 -25.983 1.00 14.49 163 LEU A O 1
ATOM 1266 N N . LYS A 1 163 ? 3.908 -17.651 -27.527 1.00 13.08 164 LYS A N 1
ATOM 1267 C CA . LYS A 1 163 ? 3.990 -18.729 -26.549 1.00 16.00 164 LYS A CA 1
ATOM 1268 C C . LYS A 1 163 ? 4.983 -18.403 -25.444 1.00 15.17 164 LYS A C 1
ATOM 1269 O O . LYS A 1 163 ? 4.721 -18.675 -24.266 1.00 19.18 164 LYS A O 1
ATOM 1275 N N . ILE A 1 164 ? 6.133 -17.827 -25.800 1.00 16.40 165 ILE A N 1
ATOM 1276 C CA . ILE A 1 164 ? 7.125 -17.488 -24.786 1.00 16.84 165 ILE A CA 1
ATOM 1277 C C . ILE A 1 164 ? 6.598 -16.405 -23.847 1.00 18.73 165 ILE A C 1
ATOM 1278 O O . ILE A 1 164 ? 6.865 -16.426 -22.638 1.00 20.93 165 ILE A O 1
ATOM 1283 N N . LEU A 1 165 ? 5.866 -15.425 -24.383 1.00 14.07 166 LEU A N 1
ATOM 1284 C CA . LEU A 1 165 ? 5.283 -14.409 -23.512 1.00 15.13 166 LEU A CA 1
ATOM 1285 C C . LEU A 1 165 ? 4.288 -15.035 -22.543 1.00 14.92 166 LEU A C 1
ATOM 1286 O O . LEU A 1 165 ? 4.293 -14.725 -21.348 1.00 16.35 166 LEU A O 1
ATOM 1291 N N . LYS A 1 166 ? 3.422 -15.922 -23.047 1.00 16.31 167 LYS A N 1
ATOM 1292 C CA . LYS A 1 166 ? 2.448 -16.594 -22.191 1.00 17.29 167 LYS A CA 1
ATOM 1293 C C . LYS A 1 166 ? 3.136 -17.402 -21.099 1.00 18.54 167 LYS A C 1
ATOM 1294 O O . LYS A 1 166 ? 2.671 -17.433 -19.954 1.00 18.59 167 LYS A O 1
ATOM 1300 N N . ASP A 1 167 ? 4.251 -18.049 -21.430 1.00 20.08 168 ASP A N 1
ATOM 1301 C CA . ASP A 1 167 ? 4.993 -18.798 -20.421 1.00 23.79 168 ASP A CA 1
ATOM 1302 C C . ASP A 1 167 ? 5.698 -17.890 -19.414 1.00 25.43 168 ASP A C 1
ATOM 1303 O O . ASP A 1 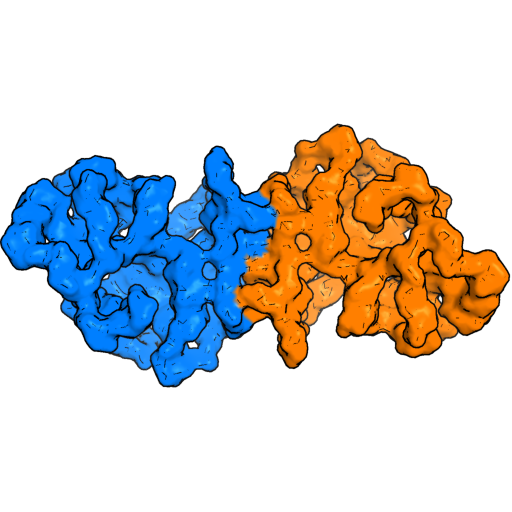167 ? 6.046 -18.354 -18.322 1.00 27.29 168 ASP A O 1
ATOM 1308 N N . ALA A 1 168 ? 5.918 -16.610 -19.747 1.00 21.79 169 ALA A N 1
ATOM 1309 C CA . ALA A 1 168 ? 6.394 -15.619 -18.787 1.00 19.92 169 ALA A CA 1
ATOM 1310 C C . ALA A 1 168 ? 5.252 -15.006 -17.956 1.00 19.71 169 ALA A C 1
ATOM 1311 O O . ALA A 1 168 ? 5.453 -13.969 -17.306 1.00 23.51 169 ALA A O 1
ATOM 1313 N N . GLU A 1 169 ? 4.079 -15.644 -17.975 1.00 20.55 170 GLU A N 1
ATOM 1314 C CA . GLU A 1 169 ? 2.873 -15.228 -17.264 1.00 21.74 170 GLU A CA 1
ATOM 1315 C C . GLU A 1 169 ? 2.297 -13.918 -17.800 1.00 18.68 170 GLU A C 1
ATOM 1316 O O . GLU A 1 169 ? 1.662 -13.162 -17.062 1.00 20.02 170 GLU A O 1
ATOM 1322 N N . ILE A 1 170 ? 2.479 -13.659 -19.090 1.00 14.75 171 ILE A N 1
ATOM 1323 C CA . ILE A 1 170 ? 1.814 -12.545 -19.758 1.00 16.85 171 ILE A CA 1
ATOM 1324 C C . ILE A 1 170 ? 0.527 -13.094 -20.357 1.00 13.97 171 ILE A C 1
ATOM 1325 O O . ILE A 1 170 ? 0.564 -13.837 -21.341 1.00 16.34 171 ILE A O 1
ATOM 1330 N N . HIS A 1 171 ? -0.613 -12.733 -19.766 1.00 13.37 172 HIS A N 1
ATOM 1331 C CA . HIS A 1 171 ? -1.893 -13.264 -20.210 1.00 12.93 172 HIS A CA 1
ATOM 1332 C C . HIS A 1 171 ? -2.537 -12.432 -21.303 1.00 12.26 172 HIS A C 1
ATOM 1333 O O . HIS A 1 171 ? -3.431 -12.927 -21.993 1.00 12.56 172 HIS A O 1
ATOM 1340 N N . SER A 1 172 ? -2.076 -11.203 -21.509 1.00 11.93 173 SER A N 1
ATOM 1341 C CA . SER A 1 172 ? -2.628 -10.354 -22.550 1.00 10.17 173 SER A CA 1
ATOM 1342 C C . SER A 1 172 ? -1.554 -9.378 -22.977 1.00 9.38 173 SER A C 1
ATOM 1343 O O . SER A 1 172 ? -0.822 -8.862 -22.133 1.00 9.06 173 SER A O 1
ATOM 1346 N N . VAL A 1 173 ? -1.472 -9.133 -24.281 1.00 8.38 174 VAL A N 1
ATOM 1347 C CA . VAL A 1 173 ? -0.460 -8.234 -24.836 1.00 7.87 174 VAL A CA 1
ATOM 1348 C C . VAL A 1 173 ? -1.112 -7.327 -25.868 1.00 8.89 174 VAL A C 1
ATOM 1349 O O . VAL A 1 173 ? -1.881 -7.782 -26.722 1.00 9.20 174 VAL A O 1
ATOM 1353 N N . MET A 1 174 ? -0.815 -6.035 -25.765 1.00 5.66 175 MET A N 1
ATOM 1354 C CA . MET A 1 174 ? -1.289 -5.024 -26.698 1.00 7.41 175 MET A CA 1
ATOM 1355 C C . MET A 1 174 ? -0.150 -4.747 -27.667 1.00 7.57 175 MET A C 1
ATOM 1356 O O . MET A 1 174 ? 0.859 -4.156 -27.283 1.00 9.16 175 MET A O 1
ATOM 1361 N N . VAL A 1 175 ? -0.298 -5.207 -28.904 1.00 6.46 176 VAL A N 1
ATOM 1362 C CA . VAL A 1 175 ? 0.724 -5.016 -29.930 1.00 5.08 176 VAL A CA 1
ATOM 1363 C C . VAL A 1 175 ? 0.391 -3.733 -30.678 1.00 6.71 176 VAL A C 1
ATOM 1364 O O . VAL A 1 175 ? -0.655 -3.651 -31.326 1.00 7.75 176 VAL A O 1
ATOM 1368 N N . GLU A 1 176 ? 1.268 -2.722 -30.593 1.00 6.07 177 GLU A N 1
ATOM 1369 C CA . GLU A 1 176 ? 0.912 -1.430 -31.180 1.00 6.97 177 GLU A CA 1
ATOM 1370 C C . GLU A 1 176 ? 1.569 -1.154 -32.534 1.00 10.23 177 GLU A C 1
ATOM 1371 O O . GLU A 1 176 ? 1.036 -0.347 -33.309 1.00 14.13 177 GLU A O 1
ATOM 1377 N N . GLY A 1 177 ? 2.659 -1.809 -32.874 1.00 9.05 178 GLY A N 1
ATOM 1378 C CA . GLY A 1 177 ? 3.274 -1.607 -34.175 1.00 9.31 178 GLY A CA 1
ATOM 1379 C C . GLY A 1 177 ? 4.757 -1.928 -34.110 1.00 7.31 178 GLY A C 1
ATOM 1380 O O . GLY A 1 177 ? 5.215 -2.538 -33.151 1.00 8.22 178 GLY A O 1
ATOM 1381 N N . GLY A 1 178 ? 5.494 -1.533 -35.145 1.00 8.24 179 GLY A N 1
ATOM 1382 C CA . GLY A 1 178 ? 5.129 -0.717 -36.296 1.00 8.60 179 GLY A CA 1
ATOM 1383 C C . GLY A 1 178 ? 4.533 -1.480 -37.465 1.00 9.67 179 GLY A C 1
ATOM 1384 O O . GLY A 1 178 ? 3.906 -2.511 -37.275 1.00 7.78 179 GLY A O 1
ATOM 1385 N N . ALA A 1 179 ? 4.742 -0.958 -38.680 1.00 8.50 180 ALA A N 1
ATOM 1386 C CA . ALA A 1 179 ? 4.018 -1.454 -39.850 1.00 9.15 180 ALA A CA 1
ATOM 1387 C C . ALA A 1 179 ? 4.407 -2.882 -40.211 1.00 8.98 180 ALA A C 1
ATOM 1388 O O . ALA A 1 179 ? 3.550 -3.676 -40.623 1.00 10.37 180 ALA A O 1
ATOM 1390 N N . THR A 1 180 ? 5.699 -3.219 -40.103 1.00 8.44 181 THR A N 1
ATOM 1391 C CA . THR A 1 180 ? 6.127 -4.597 -40.349 1.00 9.44 181 THR A CA 1
ATOM 1392 C C . THR A 1 180 ? 5.352 -5.580 -39.481 1.00 9.71 181 THR A C 1
ATOM 1393 O O . THR A 1 180 ? 4.800 -6.578 -39.972 1.00 11.16 181 THR A O 1
ATOM 1397 N N . ILE A 1 181 ? 5.297 -5.297 -38.184 1.00 8.11 182 ILE A N 1
ATOM 1398 C CA . ILE A 1 181 ? 4.603 -6.163 -37.248 1.00 9.16 182 ILE A CA 1
ATOM 1399 C C . ILE A 1 181 ? 3.107 -6.197 -37.543 1.00 9.06 182 ILE A C 1
ATOM 1400 O O . ILE A 1 181 ? 2.475 -7.259 -37.491 1.00 8.42 182 ILE A O 1
ATOM 1405 N N . ILE A 1 182 ? 2.513 -5.042 -37.841 1.00 6.62 183 ILE A N 1
ATOM 1406 C CA . ILE A 1 182 ? 1.081 -4.997 -38.136 1.00 7.64 183 ILE A CA 1
ATOM 1407 C C . ILE A 1 182 ? 0.770 -5.821 -39.383 1.00 8.80 183 ILE A C 1
ATOM 1408 O O . ILE A 1 182 ? -0.122 -6.681 -39.378 1.00 8.38 183 ILE A O 1
ATOM 1413 N N . ASN A 1 183 ? 1.509 -5.575 -40.472 1.00 8.38 184 ASN A N 1
ATOM 1414 C CA . ASN A 1 183 ? 1.274 -6.314 -41.715 1.00 9.15 184 ASN A CA 1
ATOM 1415 C C . ASN A 1 183 ? 1.381 -7.822 -41.504 1.00 10.96 184 ASN A C 1
ATOM 1416 O O . ASN A 1 183 ? 0.543 -8.587 -42.000 1.00 12.25 184 ASN A O 1
ATOM 1421 N N . ASP A 1 184 ? 2.400 -8.266 -40.765 1.00 8.66 185 ASP A N 1
ATOM 1422 C CA . ASP A 1 184 ? 2.585 -9.699 -40.532 1.00 10.78 185 ASP A CA 1
ATOM 1423 C C . ASP A 1 184 ? 1.463 -10.282 -39.679 1.00 10.02 185 ASP A C 1
ATOM 1424 O O . ASP A 1 184 ? 0.926 -11.349 -40.001 1.00 13.78 185 ASP A O 1
ATOM 1429 N N . LEU A 1 185 ? 1.090 -9.608 -38.581 1.00 9.21 186 LEU A N 1
ATOM 1430 C CA . LEU A 1 185 ? 0.103 -10.209 -37.687 1.00 9.85 186 LEU A CA 1
ATOM 1431 C C . LEU A 1 185 ? -1.286 -10.234 -38.307 1.00 11.16 186 LEU A C 1
ATOM 1432 O O . LEU A 1 185 ? -2.102 -11.085 -37.944 1.00 11.09 186 LEU A O 1
ATOM 1437 N N . LEU A 1 186 ? -1.579 -9.322 -39.245 1.00 8.57 187 LEU A N 1
ATOM 1438 C CA . LEU A 1 186 ? -2.886 -9.341 -39.894 1.00 9.50 187 LEU A CA 1
ATOM 1439 C C . LEU A 1 186 ? -3.142 -10.644 -40.641 1.00 12.01 187 LEU A C 1
ATOM 1440 O O . LEU A 1 186 ? -4.300 -11.059 -40.764 1.00 14.48 187 LEU A O 1
ATOM 1445 N N . ILE A 1 187 ? -2.092 -11.302 -41.139 1.00 9.36 188 ILE A N 1
ATOM 1446 C CA . ILE A 1 187 ? -2.256 -12.530 -41.915 1.00 14.65 188 ILE A CA 1
ATOM 1447 C C . ILE A 1 187 ? -1.846 -13.776 -41.149 1.00 15.15 188 ILE A C 1
ATOM 1448 O O . ILE A 1 187 ? -1.964 -14.881 -41.694 1.00 16.79 188 ILE A O 1
ATOM 1453 N N . CYS A 1 188 ? -1.388 -13.654 -39.908 1.00 12.33 189 CYS A N 1
ATOM 1454 C CA . CYS A 1 188 ? -0.874 -14.821 -39.196 1.00 14.91 189 CYS A CA 1
ATOM 1455 C C . CYS A 1 188 ? -2.011 -15.715 -38.725 1.00 14.81 189 CYS A C 1
ATOM 1456 O O . CYS A 1 188 ? -2.924 -15.262 -38.029 1.00 15.90 189 CYS A O 1
ATOM 1459 N N . ARG A 1 189 ? -1.938 -16.999 -39.080 1.00 20.92 190 ARG A N 1
ATOM 1460 C CA . ARG A 1 189 ? -2.943 -17.971 -38.681 1.00 21.74 190 ARG A CA 1
ATOM 1461 C C . ARG A 1 189 ? -2.261 -19.228 -38.152 1.00 22.60 190 ARG A C 1
ATOM 1462 O O . ARG A 1 189 ? -1.146 -19.574 -38.561 1.00 27.38 190 ARG A O 1
ATOM 1470 N N . GLN A 1 190 ? -2.933 -19.897 -37.221 1.00 24.08 191 GLN A N 1
ATOM 1471 C CA . GLN A 1 190 ? -2.516 -21.202 -36.706 1.00 26.68 191 GLN A CA 1
ATOM 1472 C C . GLN A 1 190 ? -3.693 -22.136 -36.957 1.00 29.15 191 GLN A C 1
ATOM 1473 O O . GLN A 1 190 ? -4.684 -22.102 -36.218 1.00 25.80 191 GLN A O 1
ATOM 1479 N N . ASN A 1 191 ? -3.591 -22.937 -38.021 1.00 33.48 192 ASN A N 1
ATOM 1480 C CA . ASN A 1 191 ? -4.669 -23.825 -38.462 1.00 35.99 192 ASN A CA 1
ATOM 1481 C C . ASN A 1 191 ? -5.939 -23.025 -38.760 1.00 32.88 192 ASN A C 1
ATOM 1482 O O . ASN A 1 191 ? -7.029 -23.355 -38.294 1.00 35.29 192 ASN A O 1
ATOM 1487 N N . SER A 1 192 ? -5.778 -21.955 -39.541 1.00 29.94 193 SER A N 1
ATOM 1488 C CA . SER A 1 192 ? -6.809 -20.997 -39.942 1.00 29.27 193 SER A CA 1
ATOM 1489 C C . SER A 1 192 ? -7.290 -20.087 -38.810 1.00 25.36 193 SER A C 1
ATOM 1490 O O . SER A 1 192 ? -8.110 -19.195 -39.072 1.00 26.22 193 SER A O 1
ATOM 1493 N N . VAL A 1 193 ? -6.817 -20.261 -37.580 1.00 23.65 194 VAL A N 1
ATOM 1494 C CA . VAL A 1 193 ? -7.257 -19.451 -36.447 1.00 20.44 194 VAL A CA 1
ATOM 1495 C C . VAL A 1 193 ? -6.311 -18.259 -36.311 1.00 21.53 194 VAL A C 1
ATOM 1496 O O . VAL A 1 193 ? -5.098 -18.467 -36.179 1.00 17.96 194 VAL A O 1
ATOM 1500 N N . PRO A 1 194 ? -6.810 -17.019 -36.319 1.00 19.08 195 PRO A N 1
ATOM 1501 C CA . PRO A 1 194 ? -5.904 -15.869 -36.171 1.00 15.15 195 PRO A CA 1
ATOM 1502 C C . PRO A 1 194 ? -5.287 -15.822 -34.781 1.00 14.59 195 PRO A C 1
ATOM 1503 O O . PRO A 1 194 ? -5.938 -16.135 -33.783 1.00 13.64 195 PRO A O 1
ATOM 1507 N N . LEU A 1 195 ? -4.009 -15.418 -34.725 1.00 13.61 196 LEU A N 1
ATOM 1508 C CA . LEU A 1 195 ? -3.341 -15.201 -33.445 1.00 12.98 196 LEU A CA 1
ATOM 1509 C C . LEU A 1 195 ? -3.855 -13.938 -32.764 1.00 12.15 196 LEU A C 1
ATOM 1510 O O . LEU A 1 195 ? -3.906 -13.872 -31.530 1.00 12.69 196 LEU A O 1
ATOM 1515 N N . VAL A 1 196 ? -4.219 -12.925 -33.550 1.00 12.09 197 VAL A N 1
ATOM 1516 C CA . VAL A 1 196 ? -4.837 -11.716 -33.018 1.00 11.13 197 VAL A CA 1
ATOM 1517 C C . VAL A 1 196 ? -6.271 -12.003 -32.590 1.00 11.52 197 VAL A C 1
ATOM 1518 O O . VAL A 1 196 ? -7.074 -12.513 -33.378 1.00 12.28 197 VAL A O 1
ATOM 1522 N N . ALA A 1 197 ? -6.611 -11.631 -31.354 1.00 7.80 198 ALA A N 1
ATOM 1523 C CA . ALA A 1 197 ? -7.975 -11.754 -30.832 1.00 11.27 198 ALA A CA 1
ATOM 1524 C C . ALA A 1 197 ? -8.826 -10.519 -31.129 1.00 12.61 198 ALA A C 1
ATOM 1525 O O . ALA A 1 197 ? -9.972 -10.655 -31.576 1.00 12.75 198 ALA A O 1
ATOM 1527 N N . SER A 1 198 ? -8.301 -9.317 -30.883 1.00 9.37 199 SER A N 1
ATOM 1528 C CA . SER A 1 198 ? -9.017 -8.069 -31.135 1.00 7.86 199 SER A CA 1
ATOM 1529 C C . SER A 1 198 ? -8.162 -7.145 -31.996 1.00 9.19 199 SER A C 1
ATOM 1530 O O . SER A 1 198 ? -6.969 -6.974 -31.723 1.00 10.35 199 SER A O 1
ATOM 1533 N N . LEU A 1 199 ? -8.783 -6.541 -33.017 1.00 7.43 200 LEU A N 1
ATOM 1534 C CA . LEU A 1 199 ? -8.168 -5.514 -33.856 1.00 7.50 200 LEU A CA 1
ATOM 1535 C C . LEU A 1 199 ? -8.879 -4.208 -33.557 1.00 6.45 200 LEU A C 1
ATOM 1536 O O . LEU A 1 199 ? -10.102 -4.150 -33.664 1.00 7.93 200 LEU A O 1
ATOM 1541 N N . ILE A 1 200 ? -8.137 -3.171 -33.154 1.00 5.95 201 ILE A N 1
ATOM 1542 C CA . ILE A 1 200 ? -8.745 -1.886 -32.786 1.00 5.62 201 ILE A CA 1
ATOM 1543 C C . ILE A 1 200 ? -7.951 -0.784 -33.469 1.00 7.41 201 ILE A C 1
ATOM 1544 O O . ILE A 1 200 ? -6.770 -0.594 -33.157 1.00 6.69 201 ILE A O 1
ATOM 1549 N N . ILE A 1 201 ? -8.586 -0.067 -34.401 1.00 7.29 202 ILE A N 1
ATOM 1550 C CA . ILE A 1 201 ? -7.899 0.914 -35.242 1.00 7.45 202 ILE A CA 1
ATOM 1551 C C . ILE A 1 201 ? -8.547 2.271 -35.067 1.00 5.10 202 ILE A C 1
ATOM 1552 O O . ILE A 1 201 ? -9.768 2.396 -35.222 1.00 7.76 202 ILE A O 1
ATOM 1557 N N . THR A 1 202 ? -7.720 3.284 -34.794 1.00 6.77 203 THR A N 1
ATOM 1558 C CA . THR A 1 202 ? -8.128 4.682 -34.833 1.00 7.04 203 THR A CA 1
ATOM 1559 C C . THR A 1 202 ? -7.858 5.233 -36.228 1.00 9.21 203 THR A C 1
ATOM 1560 O O . THR A 1 202 ? -6.746 5.094 -36.742 1.00 8.71 203 THR A O 1
ATOM 1564 N N . VAL A 1 203 ? -8.872 5.840 -36.847 1.00 7.81 204 VAL A N 1
ATOM 1565 C CA . VAL A 1 203 ? -8.734 6.462 -38.164 1.00 8.15 204 VAL A CA 1
ATOM 1566 C C . VAL A 1 203 ? -8.757 7.968 -37.967 1.00 7.66 204 VAL A C 1
ATOM 1567 O O . VAL A 1 203 ? -9.763 8.523 -37.516 1.00 9.20 204 VAL A O 1
ATOM 1571 N N . GLY A 1 204 ? -7.642 8.617 -38.280 1.00 7.01 205 GLY A N 1
ATOM 1572 C CA . GLY A 1 204 ? -7.543 10.053 -38.194 1.00 9.62 205 GLY A CA 1
ATOM 1573 C C . GLY A 1 204 ? -7.803 10.738 -39.522 1.00 8.67 205 GLY A C 1
ATOM 1574 O O . GLY A 1 204 ? -7.452 10.242 -40.604 1.00 9.58 205 GLY A O 1
ATOM 1575 N N . PRO A 1 205 ? -8.406 11.916 -39.462 1.00 8.36 206 PRO A N 1
ATOM 1576 C CA . PRO A 1 205 ? -8.855 12.591 -40.698 1.00 8.28 206 PRO A CA 1
ATOM 1577 C C . PRO A 1 205 ? -7.731 13.388 -41.345 1.00 11.29 206 PRO A C 1
ATOM 1578 O O . PRO A 1 205 ? -7.715 14.620 -41.370 1.00 11.57 206 PRO A O 1
ATOM 1582 N N . VAL A 1 206 ? -6.770 12.658 -41.900 1.00 9.34 207 VAL A N 1
ATOM 1583 C CA . VAL A 1 206 ? -5.600 13.253 -42.531 1.00 9.78 207 VAL A CA 1
ATOM 1584 C C . VAL A 1 206 ? -5.116 12.307 -43.622 1.00 10.23 207 VAL A C 1
ATOM 1585 O O . VAL A 1 206 ? -5.345 11.101 -43.562 1.00 9.33 207 VAL A O 1
ATOM 1589 N N . TYR A 1 207 ? -4.474 12.865 -44.646 1.00 9.69 208 TYR A N 1
ATOM 1590 C CA . TYR A 1 207 ? -3.689 12.085 -45.587 1.00 8.72 208 TYR A CA 1
ATOM 1591 C C . TYR A 1 207 ? -2.216 12.346 -45.316 1.00 9.17 208 TYR A C 1
ATOM 1592 O O . TYR A 1 207 ? -1.781 13.506 -45.272 1.00 11.00 208 TYR A O 1
ATOM 1601 N N . LEU A 1 208 ? -1.450 11.278 -45.150 1.00 9.41 209 LEU A N 1
ATOM 1602 C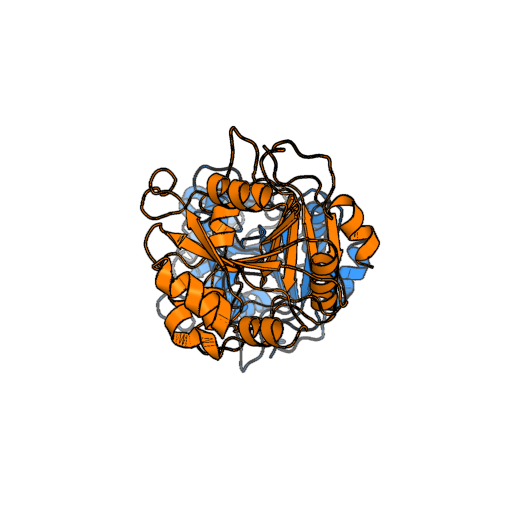 CA . LEU A 1 208 ? -0.013 11.452 -44.977 1.00 9.94 209 LEU A CA 1
ATOM 1603 C C . LEU A 1 208 ? 0.758 11.347 -46.287 1.00 14.89 209 LEU A C 1
ATOM 1604 O O . LEU A 1 208 ? 1.882 11.847 -46.368 1.00 15.24 209 LEU A O 1
ATOM 1609 N N . GLY A 1 209 ? 0.194 10.722 -47.313 1.00 13.24 210 GLY A N 1
ATOM 1610 C CA . GLY A 1 209 ? 0.797 10.745 -48.629 1.00 12.81 210 GLY A CA 1
ATOM 1611 C C . GLY A 1 209 ? 1.643 9.515 -48.915 1.00 14.11 210 GLY A C 1
ATOM 1612 O O . GLY A 1 209 ? 1.939 8.690 -48.045 1.00 13.59 210 GLY A O 1
ATOM 1613 N N . LYS A 1 210 ? 2.057 9.416 -50.180 1.00 13.51 211 LYS A N 1
ATOM 1614 C CA . LYS A 1 210 ? 2.659 8.187 -50.681 1.00 16.04 211 LYS A CA 1
ATOM 1615 C C . LYS A 1 210 ? 3.980 7.851 -50.003 1.00 17.18 211 LYS A C 1
ATOM 1616 O O . LYS A 1 210 ? 4.373 6.680 -50.000 1.00 26.18 211 LYS A O 1
ATOM 1622 N N . ASP A 1 211 ? 4.666 8.828 -49.415 1.00 16.69 212 ASP A N 1
ATOM 1623 C CA . ASP A 1 211 ? 5.962 8.579 -48.790 1.00 19.55 212 ASP A CA 1
ATOM 1624 C C . ASP A 1 211 ? 5.871 8.328 -47.287 1.00 18.22 212 ASP A C 1
ATOM 1625 O O . ASP A 1 211 ? 6.912 8.237 -46.624 1.00 21.31 212 ASP A O 1
ATOM 1630 N N . GLY A 1 212 ? 4.663 8.227 -46.728 1.00 15.42 213 GLY A N 1
ATOM 1631 C CA . GLY A 1 212 ? 4.511 7.836 -45.342 1.00 16.18 213 GLY A CA 1
ATOM 1632 C C . GLY A 1 212 ? 4.722 6.339 -45.154 1.00 12.73 213 GLY A C 1
ATOM 1633 O O . GLY A 1 212 ? 4.951 5.580 -46.098 1.00 17.42 213 GLY A O 1
ATOM 1634 N N . VAL A 1 213 ? 4.655 5.903 -43.900 1.00 12.75 214 VAL A N 1
ATOM 1635 C CA . VAL A 1 213 ? 4.872 4.495 -43.572 1.00 10.89 214 VAL A CA 1
ATOM 1636 C C . VAL A 1 213 ? 3.551 3.754 -43.709 1.00 10.90 214 VAL A C 1
ATOM 1637 O O . VAL A 1 213 ? 2.613 4.003 -42.949 1.00 10.54 214 VAL A O 1
ATOM 1641 N N . GLU A 1 214 ? 3.489 2.833 -44.664 1.00 12.48 215 GLU A N 1
ATOM 1642 C CA . GLU A 1 214 ? 2.241 2.202 -45.074 1.00 10.25 215 GLU A CA 1
ATOM 1643 C C . GLU A 1 214 ? 1.927 0.919 -44.311 1.00 9.64 215 GLU A C 1
ATOM 1644 O O . GLU A 1 214 ? 2.795 0.064 -44.119 1.00 11.36 215 GLU A O 1
ATOM 1650 N N . VAL A 1 215 ? 0.654 0.758 -43.943 1.00 8.99 216 VAL A N 1
ATOM 1651 C CA . VAL A 1 215 ? 0.103 -0.530 -43.520 1.00 8.88 216 VAL A CA 1
ATOM 1652 C C . VAL A 1 215 ? -0.752 -1.082 -44.653 1.00 9.54 216 VAL A C 1
ATOM 1653 O O . VAL A 1 215 ? -1.677 -0.417 -45.132 1.00 8.87 216 VAL A O 1
ATOM 1657 N N . THR A 1 216 ? -0.431 -2.285 -45.098 1.00 9.02 217 THR A N 1
ATOM 1658 C CA . THR A 1 216 ? -1.309 -3.044 -45.985 1.00 10.35 217 THR A CA 1
ATOM 1659 C C . THR A 1 216 ? -0.831 -4.489 -45.971 1.00 11.42 217 THR A C 1
ATOM 1660 O O . THR A 1 216 ? 0.364 -4.755 -46.173 1.00 11.62 217 THR A O 1
ATOM 1664 N N . PRO A 1 217 ? -1.718 -5.440 -45.696 1.00 9.63 218 PRO A N 1
ATOM 1665 C CA . PRO A 1 217 ? -1.289 -6.842 -45.622 1.00 10.34 218 PRO A CA 1
ATOM 1666 C C . PRO A 1 217 ? -1.003 -7.400 -47.012 1.00 11.26 218 PRO A C 1
ATOM 1667 O O . PRO A 1 217 ? -1.343 -6.814 -48.042 1.00 12.51 218 PRO A O 1
ATOM 1671 N N . ALA A 1 218 ? -0.343 -8.556 -47.024 1.00 11.54 219 ALA A N 1
ATOM 1672 C CA . ALA A 1 218 ? 0.101 -9.142 -48.285 1.00 12.91 219 ALA A CA 1
ATOM 1673 C C . ALA A 1 218 ? -1.040 -9.755 -49.072 1.00 14.85 219 ALA A C 1
ATOM 1674 O O . ALA A 1 218 ? -0.875 -10.043 -50.263 1.00 14.39 219 ALA A O 1
ATOM 1676 N N . ARG A 1 219 ? -2.169 -10.006 -48.426 1.00 13.30 220 ARG A N 1
ATOM 1677 C CA . ARG A 1 219 ? -3.360 -10.514 -49.079 1.00 13.80 220 ARG A CA 1
ATOM 1678 C C . ARG A 1 219 ? -4.554 -9.855 -48.409 1.00 14.15 220 ARG A C 1
ATOM 1679 O O . ARG A 1 219 ? -4.425 -9.237 -47.344 1.00 13.25 220 ARG A O 1
ATOM 1687 N N . SER A 1 220 ? -5.721 -9.979 -49.039 1.00 15.14 221 SER A N 1
ATOM 1688 C CA . SER A 1 220 ? -6.920 -9.408 -48.441 1.00 10.73 221 SER A CA 1
ATOM 1689 C C . SER A 1 220 ? -7.220 -10.113 -47.130 1.00 12.14 221 SER A C 1
ATOM 1690 O O . SER A 1 220 ? -6.892 -11.293 -46.942 1.00 14.28 221 SER A O 1
ATOM 1693 N N . VAL A 1 221 ? -7.820 -9.372 -46.199 1.00 12.29 222 VAL A N 1
ATOM 1694 C CA . VAL A 1 221 ? -8.111 -9.880 -44.861 1.00 11.78 222 VAL A CA 1
ATOM 1695 C C . VAL A 1 221 ? -9.519 -9.442 -44.489 1.00 13.05 222 VAL A C 1
ATOM 1696 O O . VAL A 1 221 ? -9.824 -8.247 -44.517 1.00 13.29 222 VAL A O 1
ATOM 1700 N N . LYS A 1 222 ? -10.382 -10.408 -44.175 1.00 12.38 223 LYS A N 1
ATOM 1701 C CA . LYS A 1 222 ? -11.760 -10.146 -43.789 1.00 15.46 223 LYS A CA 1
ATOM 1702 C C . LYS A 1 222 ? -11.874 -10.035 -42.273 1.00 14.24 223 LYS A C 1
ATOM 1703 O O . LYS A 1 222 ? -11.129 -10.671 -41.522 1.00 13.48 223 LYS A O 1
ATOM 1709 N N . LEU A 1 223 ? -12.842 -9.239 -41.831 1.00 11.16 224 LEU A N 1
ATOM 1710 C CA . LEU A 1 223 ? -13.049 -8.937 -40.428 1.00 12.94 224 LEU A CA 1
ATOM 1711 C C . LEU A 1 223 ? -14.428 -9.422 -39.998 1.00 15.73 224 LEU A C 1
ATOM 1712 O O . LEU A 1 223 ? -15.374 -9.459 -40.801 1.00 18.61 224 LEU A O 1
ATOM 1717 N N . GLY A 1 224 ? -14.538 -9.796 -38.724 1.00 10.92 225 GLY A N 1
ATOM 1718 C CA . GLY A 1 224 ? -15.811 -10.176 -38.149 1.00 13.35 225 GLY A CA 1
ATOM 1719 C C . GLY A 1 224 ? -16.088 -9.404 -36.869 1.00 13.46 225 GLY A C 1
ATOM 1720 O O . GLY A 1 224 ? -15.227 -8.695 -36.348 1.00 13.64 225 GLY A O 1
ATOM 1721 N N . ASN A 1 225 ? -17.321 -9.540 -36.382 1.00 12.14 226 ASN A N 1
ATOM 1722 C CA . ASN A 1 225 ? -17.741 -8.922 -35.118 1.00 11.33 226 ASN A CA 1
ATOM 1723 C C . ASN A 1 225 ? -17.477 -7.410 -35.105 1.00 10.20 226 ASN A C 1
ATOM 1724 O O . ASN A 1 225 ? -17.164 -6.821 -34.067 1.00 11.63 226 ASN A O 1
ATOM 1729 N N . VAL A 1 226 ? -17.658 -6.766 -36.258 1.00 10.62 227 VAL A N 1
ATOM 1730 C CA . VAL A 1 226 ? -17.263 -5.370 -36.434 1.00 9.75 227 VAL A CA 1
ATOM 1731 C C . VAL A 1 226 ? -18.155 -4.439 -35.621 1.00 8.98 227 VAL A C 1
ATOM 1732 O O . VAL A 1 226 ? -19.389 -4.521 -35.677 1.00 12.07 227 VAL A O 1
ATOM 1736 N N . ARG A 1 227 ? -17.540 -3.503 -34.900 1.00 8.09 228 ARG A N 1
ATOM 1737 C CA . ARG A 1 227 ? -18.286 -2.403 -34.300 1.00 7.62 228 ARG A CA 1
ATOM 1738 C C . ARG A 1 227 ? -17.544 -1.096 -34.546 1.00 8.58 228 ARG A C 1
ATOM 1739 O O . ARG A 1 227 ? -16.318 -1.046 -34.433 1.00 9.74 228 ARG A O 1
ATOM 1747 N N . TRP A 1 228 ? -18.278 -0.029 -34.848 1.00 10.01 229 TRP A N 1
ATOM 1748 C CA . TRP A 1 228 ? -17.686 1.292 -34.992 1.00 9.39 229 TRP A CA 1
ATOM 1749 C C . TRP A 1 228 ? -18.033 2.208 -33.824 1.00 10.91 229 TRP A C 1
ATOM 1750 O O . TRP A 1 228 ? -19.099 2.103 -33.214 1.00 11.90 229 TRP A O 1
ATOM 1761 N N . TRP A 1 229 ? -17.134 3.153 -33.572 1.00 8.36 230 TRP A N 1
ATOM 1762 C CA . TRP A 1 229 ? -17.340 4.277 -32.676 1.00 10.65 230 TRP A CA 1
ATOM 1763 C C . TRP A 1 229 ? -16.761 5.513 -33.349 1.00 10.00 230 TRP A C 1
ATOM 1764 O O . TRP A 1 229 ? -15.876 5.410 -34.202 1.00 10.64 230 TRP A O 1
ATOM 1775 N N . HIS A 1 230 ? -17.292 6.684 -33.024 1.00 10.26 231 HIS A N 1
ATOM 1776 C CA . HIS A 1 230 ? -16.625 7.890 -33.478 1.00 11.23 231 HIS A CA 1
ATOM 1777 C C . HIS A 1 230 ? -16.762 8.976 -32.433 1.00 10.92 231 HIS A C 1
ATOM 1778 O O . HIS A 1 230 ? -17.712 9.004 -31.643 1.00 11.46 231 HIS A O 1
ATOM 1785 N N . GLY A 1 231 ? -15.764 9.844 -32.419 1.00 12.63 232 GLY A N 1
ATOM 1786 C CA . GLY A 1 231 ? -15.796 11.046 -31.621 1.00 15.10 232 GLY A CA 1
ATOM 1787 C C . GLY A 1 231 ? -15.913 12.234 -32.542 1.00 11.97 232 GLY A C 1
ATOM 1788 O O . GLY A 1 231 ? -16.540 12.143 -33.605 1.00 15.38 232 GLY A O 1
ATOM 1789 N N . ILE A 1 232 ? -15.323 13.362 -32.158 1.00 12.49 233 ILE A N 1
ATOM 1790 C CA . ILE A 1 232 ? -15.486 14.564 -32.964 1.00 13.96 233 ILE A CA 1
ATOM 1791 C C . ILE A 1 232 ? -14.666 14.462 -34.240 1.00 14.56 233 ILE A C 1
ATOM 1792 O O . ILE A 1 232 ? -15.177 14.669 -35.348 1.00 20.33 233 ILE A O 1
ATOM 1797 N N . GLN A 1 233 ? -13.388 14.118 -34.111 1.00 10.94 234 GLN A N 1
ATOM 1798 C CA . GLN A 1 233 ? -12.473 14.121 -35.243 1.00 10.92 234 GLN A CA 1
ATOM 1799 C C . GLN A 1 233 ? -12.076 12.741 -35.740 1.00 9.99 234 GLN A C 1
ATOM 1800 O O . GLN A 1 233 ? -11.756 12.604 -36.921 1.00 9.19 234 GLN A O 1
ATOM 1806 N N . ASP A 1 234 ? -12.029 11.741 -34.864 1.00 9.00 235 ASP A N 1
ATOM 1807 C CA . ASP A 1 234 ? -11.511 10.413 -35.184 1.00 9.66 235 ASP A CA 1
ATOM 1808 C C . ASP A 1 234 ? -12.616 9.373 -35.121 1.00 10.48 235 ASP A C 1
ATOM 1809 O O . ASP A 1 234 ? -13.570 9.505 -34.352 1.00 11.03 235 ASP A O 1
ATOM 1814 N N . ALA A 1 235 ? -12.465 8.307 -35.893 1.00 7.93 236 ALA A N 1
ATOM 1815 C CA . ALA A 1 235 ? -13.307 7.133 -35.728 1.00 8.95 236 ALA A CA 1
ATOM 1816 C C . ALA A 1 235 ? -12.448 5.973 -35.255 1.00 9.28 236 ALA A C 1
ATOM 1817 O O . ALA A 1 235 ? -11.221 6.002 -35.351 1.00 8.94 236 ALA A O 1
ATOM 1819 N N . VAL A 1 236 ? -13.108 4.971 -34.690 1.00 8.31 237 VAL A N 1
ATOM 1820 C CA . VAL A 1 236 ? -12.438 3.765 -34.215 1.00 7.80 237 VAL A CA 1
ATOM 1821 C C . VAL A 1 236 ? -13.258 2.576 -34.684 1.00 6.42 237 VAL A C 1
ATOM 1822 O O . VAL A 1 236 ? -14.479 2.554 -34.500 1.00 8.48 237 VAL A O 1
ATOM 1826 N N . VAL A 1 237 ? -12.600 1.589 -35.295 1.00 5.77 238 VAL A N 1
ATOM 1827 C CA . VAL A 1 237 ? -13.244 0.316 -35.606 1.00 8.02 238 VAL A CA 1
ATOM 1828 C C . VAL A 1 237 ? -12.613 -0.769 -34.745 1.00 9.80 238 VAL A C 1
ATOM 1829 O O . VAL A 1 237 ? -11.396 -0.789 -34.532 1.00 7.91 238 VAL A O 1
ATOM 1833 N N . ALA A 1 238 ? -13.450 -1.649 -34.211 1.00 6.91 239 ALA A N 1
ATOM 1834 C CA . ALA A 1 238 ? -12.983 -2.789 -33.446 1.00 8.78 239 ALA A CA 1
ATOM 1835 C C . ALA A 1 238 ? -13.570 -4.051 -34.061 1.00 7.78 239 ALA A C 1
ATOM 1836 O O . ALA A 1 238 ? -14.715 -4.048 -34.534 1.00 9.96 239 ALA A O 1
ATOM 1838 N N . ALA A 1 239 ? -12.789 -5.123 -34.089 1.00 7.46 240 ALA A N 1
ATOM 1839 C CA . ALA A 1 239 ? -13.227 -6.305 -34.825 1.00 8.31 240 ALA A CA 1
ATOM 1840 C C . ALA A 1 239 ? -12.402 -7.499 -34.393 1.00 10.45 240 ALA A C 1
ATOM 1841 O O . ALA A 1 239 ? -11.375 -7.367 -33.730 1.00 9.99 240 ALA A O 1
ATOM 1843 N N . SER A 1 240 ? -12.863 -8.670 -34.801 1.00 10.15 241 SER A N 1
ATOM 1844 C CA . SER A 1 240 ? -12.035 -9.862 -34.829 1.00 11.56 241 SER A CA 1
ATOM 1845 C C . SER A 1 240 ? -11.591 -10.121 -36.269 1.00 10.55 241 SER A C 1
ATOM 1846 O O . SER A 1 240 ? -12.130 -9.552 -37.221 1.00 11.31 241 SER A O 1
ATOM 1849 N N . LEU A 1 241 ? -10.577 -10.969 -36.424 1.00 10.19 242 LEU A N 1
ATOM 1850 C CA . LEU A 1 241 ? -10.191 -11.427 -37.750 1.00 14.53 242 LEU A CA 1
ATOM 1851 C C . LEU A 1 241 ? -10.966 -12.697 -38.087 1.00 17.40 242 LEU A C 1
ATOM 1852 O O . LEU A 1 241 ? -11.119 -13.587 -37.245 1.00 17.97 242 LEU A O 1
ATOM 1857 N N . GLU A 1 242 ? -11.475 -12.772 -39.314 1.00 19.42 243 GLU A N 1
ATOM 1858 C CA . GLU A 1 242 ? -12.281 -13.932 -39.680 1.00 24.86 243 GLU A CA 1
ATOM 1859 C C . GLU A 1 242 ? -11.430 -15.182 -39.857 1.00 26.74 243 GLU A C 1
ATOM 1860 O O . GLU A 1 242 ? -10.254 -15.124 -40.224 1.00 24.95 243 GLU A O 1
ATOM 1866 N N . LEU A 1 243 ? -12.050 -16.326 -39.587 1.00 31.17 244 LEU A N 1
ATOM 1867 C CA . LEU A 1 243 ? -11.437 -17.620 -39.851 1.00 32.94 244 LEU A CA 1
ATOM 1868 C C . LEU A 1 243 ? -11.302 -17.821 -41.363 1.00 35.57 244 LEU A C 1
ATOM 1869 O O . LEU A 1 243 ? -10.213 -18.102 -41.870 1.00 38.85 244 LEU A O 1
ATOM 1874 N N . SER B 1 1 ? -30.431 9.316 -39.660 1.00 40.10 2 SER B N 1
ATOM 1875 C CA . SER B 1 1 ? -29.044 8.932 -39.892 1.00 37.47 2 SER B CA 1
ATOM 1876 C C . SER B 1 1 ? -28.298 9.914 -40.803 1.00 30.12 2 SER B C 1
ATOM 1877 O O . SER B 1 1 ? -27.981 11.029 -40.388 1.00 31.65 2 SER B O 1
ATOM 1880 N N . PHE B 1 2 ? -28.005 9.515 -42.044 1.00 29.84 3 PHE B N 1
ATOM 1881 C CA . PHE B 1 2 ? -26.992 10.271 -42.776 1.00 25.23 3 PHE B CA 1
ATOM 1882 C C . PHE B 1 2 ? -27.489 11.592 -43.358 1.00 26.39 3 PHE B C 1
ATOM 1883 O O . PHE B 1 2 ? -26.648 12.416 -43.728 1.00 21.88 3 PHE B O 1
ATOM 1891 N N . VAL B 1 3 ? -28.794 11.858 -43.404 1.00 25.07 4 VAL B N 1
ATOM 1892 C CA . VAL B 1 3 ? -29.245 13.100 -44.040 1.00 19.55 4 VAL B CA 1
ATOM 1893 C C . VAL B 1 3 ? -28.845 14.337 -43.230 1.00 22.40 4 VAL B C 1
ATOM 1894 O O . VAL B 1 3 ? -28.223 15.244 -43.802 1.00 23.90 4 VAL B O 1
ATOM 1898 N N . PRO B 1 4 ? -29.158 14.462 -41.930 1.00 22.67 5 PRO B N 1
ATOM 1899 C CA . PRO B 1 4 ? -28.650 15.646 -41.209 1.00 22.01 5 PRO B CA 1
ATOM 1900 C C . PRO B 1 4 ? -27.131 15.673 -41.143 1.00 15.62 5 PRO B C 1
ATOM 1901 O O . PRO B 1 4 ? -26.526 16.755 -41.180 1.00 20.71 5 PRO B O 1
ATOM 1905 N N . PHE B 1 5 ? -26.499 14.498 -41.074 1.00 17.78 6 PHE B N 1
ATOM 1906 C CA . PHE B 1 5 ? -25.041 14.411 -41.109 1.00 15.74 6 PHE B CA 1
ATOM 1907 C C . PHE B 1 5 ? -24.459 15.123 -42.327 1.00 15.79 6 PHE B C 1
ATOM 1908 O O . PHE B 1 5 ? -23.484 15.876 -42.216 1.00 14.07 6 PHE B O 1
ATOM 1916 N N . LEU B 1 6 ? -25.043 14.899 -43.502 1.00 15.90 7 LEU B N 1
ATOM 1917 C CA . LEU B 1 6 ? -24.485 15.435 -44.734 1.00 14.33 7 LEU B CA 1
ATOM 1918 C C . LEU B 1 6 ? -24.939 16.851 -45.046 1.00 16.53 7 LEU B C 1
ATOM 1919 O O . LEU B 1 6 ? -24.432 17.435 -46.005 1.00 16.74 7 LEU B O 1
ATOM 1924 N N . GLU B 1 7 ? -25.871 17.418 -44.276 1.00 17.25 8 GLU B N 1
ATOM 1925 C CA . GLU B 1 7 ? -26.435 18.714 -44.649 1.00 20.50 8 GLU B CA 1
ATOM 1926 C C . GLU B 1 7 ? -25.397 19.811 -44.872 1.00 16.64 8 GLU B C 1
ATOM 1927 O O . GLU B 1 7 ? -25.563 20.589 -45.827 1.00 18.18 8 GLU B O 1
ATOM 1933 N N . PRO B 1 8 ? -24.329 19.942 -44.073 1.00 16.12 9 PRO B N 1
ATOM 1934 C CA . PRO B 1 8 ? -23.358 21.013 -44.341 1.00 15.98 9 PRO B CA 1
ATOM 1935 C C . PRO B 1 8 ? -22.500 20.764 -45.561 1.00 16.23 9 PRO B C 1
ATOM 1936 O O . PRO B 1 8 ? -21.791 21.679 -45.989 1.00 18.06 9 PRO B O 1
ATOM 1940 N N . PHE B 1 9 ? -22.536 19.560 -46.130 1.00 16.17 10 PHE B N 1
ATOM 1941 C CA . PHE B 1 9 ? -21.599 19.188 -47.179 1.00 14.13 10 PHE B CA 1
ATOM 1942 C C . PHE B 1 9 ? -22.223 19.018 -48.552 1.00 14.51 10 PHE B C 1
ATOM 1943 O O . PHE B 1 9 ? -21.478 18.905 -49.531 1.00 15.16 10 PHE B O 1
ATOM 1951 N N . ILE B 1 10 ? -23.547 18.994 -48.657 1.00 15.63 11 ILE B N 1
ATOM 1952 C CA . ILE B 1 10 ? -24.193 18.940 -49.965 1.00 15.13 11 ILE B CA 1
ATOM 1953 C C . ILE B 1 10 ? -23.999 20.295 -50.640 1.00 16.21 11 ILE B C 1
ATOM 1954 O O . ILE B 1 10 ? -23.694 21.281 -49.954 1.00 18.27 11 ILE B O 1
ATOM 1959 N N . PRO B 1 11 ? -24.103 20.381 -51.969 1.00 15.54 12 PRO B N 1
ATOM 1960 C CA . PRO B 1 11 ? -23.712 21.612 -52.669 1.00 15.87 12 PRO B CA 1
ATOM 1961 C C . PRO B 1 11 ? -24.415 22.845 -52.124 1.00 18.43 12 PRO B C 1
ATOM 1962 O O . PRO B 1 11 ? -25.603 22.816 -51.806 1.00 19.87 12 PRO B O 1
ATOM 1966 N N . HIS B 1 12 ? -23.650 23.927 -52.015 1.00 18.26 13 HIS B N 1
ATOM 1967 C CA . HIS B 1 12 ? -24.138 25.187 -51.469 1.00 27.54 13 HIS B CA 1
ATOM 1968 C C . HIS B 1 12 ? -23.366 26.322 -52.125 1.00 29.94 13 HIS B C 1
ATOM 1969 O O . HIS B 1 12 ? -22.362 26.105 -52.806 1.00 30.02 13 HIS B O 1
ATOM 1976 N N . GLU B 1 13 ? -23.836 27.552 -51.895 1.00 39.25 14 GLU B N 1
ATOM 1977 C CA . GLU B 1 13 ? -23.313 28.706 -52.621 1.00 39.99 14 GLU B CA 1
ATOM 1978 C C . GLU B 1 13 ? -21.995 29.239 -52.062 1.00 42.56 14 GLU B C 1
ATOM 1979 O O . GLU B 1 13 ? -21.326 30.021 -52.747 1.00 49.37 14 GLU B O 1
ATOM 1985 N N . ASN B 1 14 ? -21.607 28.853 -50.843 1.00 40.91 15 ASN B N 1
ATOM 1986 C CA . ASN B 1 14 ? -20.387 29.368 -50.216 1.00 45.78 15 ASN B CA 1
ATOM 1987 C C . ASN B 1 14 ? -19.160 28.768 -50.901 1.00 47.93 15 ASN B C 1
ATOM 1988 O O . ASN B 1 14 ? -18.545 27.809 -50.427 1.00 48.07 15 ASN B O 1
ATOM 1993 N N . THR B 1 15 ? -18.781 29.365 -52.034 1.00 48.32 16 THR B N 1
ATOM 1994 C CA . THR B 1 15 ? -17.642 28.902 -52.819 1.00 45.03 16 THR B CA 1
ATOM 1995 C C . THR B 1 15 ? -16.668 30.046 -53.084 1.00 41.39 16 THR B C 1
ATOM 1996 O O . THR B 1 15 ? -17.077 31.195 -53.272 1.00 43.58 16 THR B O 1
ATOM 2000 N N . LEU B 1 16 ? -15.370 29.721 -53.095 1.00 40.06 17 LEU B N 1
ATOM 2001 C CA . LEU B 1 16 ? -14.327 30.704 -53.366 1.00 32.53 17 LEU B CA 1
ATOM 2002 C C . LEU B 1 16 ? -13.968 30.814 -54.836 1.00 35.37 17 LEU B C 1
ATOM 2003 O O . LEU B 1 16 ? -13.316 31.789 -55.226 1.00 35.42 17 LEU B O 1
ATOM 2008 N N . LEU B 1 17 ? -14.357 29.841 -55.660 1.00 32.24 18 LEU B N 1
ATOM 2009 C CA . LEU B 1 17 ? -14.028 29.828 -57.081 1.00 29.63 18 LEU B CA 1
ATOM 2010 C C . LEU B 1 17 ? -15.335 29.780 -57.864 1.00 31.55 18 LEU B C 1
ATOM 2011 O O . LEU B 1 17 ? -15.795 28.700 -58.264 1.00 26.77 18 LEU B O 1
ATOM 2016 N N . PRO B 1 18 ? -15.964 30.936 -58.107 1.00 33.02 19 PRO B N 1
ATOM 2017 C CA . PRO B 1 18 ? -17.230 30.940 -58.858 1.00 29.46 19 PRO B CA 1
ATOM 2018 C C . PRO B 1 18 ? -17.093 30.517 -60.313 1.00 27.69 19 PRO B C 1
ATOM 2019 O O . PRO B 1 18 ? -18.122 30.282 -60.955 1.00 31.28 19 PRO B O 1
ATOM 2023 N N . GLU B 1 19 ? -15.875 30.411 -60.854 1.00 26.35 20 GLU B N 1
ATOM 2024 C CA . GLU B 1 19 ? -15.701 29.918 -62.218 1.00 27.90 20 GLU B CA 1
ATOM 2025 C C . GLU B 1 19 ? -15.925 28.414 -62.336 1.00 24.45 20 GLU B C 1
ATOM 2026 O O . GLU B 1 19 ? -16.048 27.910 -63.459 1.00 25.38 20 GLU B O 1
ATOM 2032 N N . LEU B 1 20 ? -15.972 27.691 -61.222 1.00 24.21 21 LEU B N 1
ATOM 2033 C CA . LEU B 1 20 ? -16.040 26.238 -61.207 1.00 20.76 21 LEU B CA 1
ATOM 2034 C C . LEU B 1 20 ? -17.331 25.762 -60.552 1.00 21.78 21 LEU B C 1
ATOM 2035 O O . LEU B 1 20 ? -17.972 26.509 -59.802 1.00 19.32 21 LEU B O 1
ATOM 2040 N N . PRO B 1 21 ? -17.743 24.523 -60.811 1.00 17.98 22 PRO B N 1
ATOM 2041 C CA . PRO B 1 21 ? -18.882 23.961 -60.082 1.00 16.67 22 PRO B CA 1
ATOM 2042 C C . PRO B 1 21 ? -18.480 23.642 -58.652 1.00 14.07 22 PRO B C 1
ATOM 2043 O O . PRO B 1 21 ? -17.300 23.611 -58.306 1.00 18.25 22 PRO B O 1
ATOM 2047 N N . PHE B 1 22 ? -19.495 23.411 -57.815 1.00 15.68 23 PHE B N 1
ATOM 2048 C CA . PHE B 1 22 ? -19.272 22.802 -56.510 1.00 13.57 23 PHE B CA 1
ATOM 2049 C C . PHE B 1 22 ? -18.806 21.370 -56.744 1.00 11.84 23 PHE B C 1
ATOM 2050 O O . PHE B 1 22 ? -19.515 20.596 -57.388 1.00 15.27 23 PHE B O 1
ATOM 2058 N N . VAL B 1 23 ? -17.617 21.018 -56.254 1.00 11.24 24 VAL B N 1
ATOM 2059 C CA . VAL B 1 23 ? -17.022 19.703 -56.497 1.00 11.29 24 VAL B CA 1
ATOM 2060 C C . VAL B 1 23 ? -17.083 18.877 -55.221 1.00 11.28 24 VAL B C 1
ATOM 2061 O O . VAL B 1 23 ? -16.518 19.264 -54.189 1.00 11.44 24 VAL B O 1
ATOM 2065 N N . THR B 1 24 ? -17.729 17.719 -55.302 1.00 9.45 25 THR B N 1
ATOM 2066 C CA . THR B 1 24 ? -17.672 16.707 -54.256 1.00 9.33 25 THR B CA 1
ATOM 2067 C C . THR B 1 24 ? -16.792 15.571 -54.742 1.00 9.95 25 THR B C 1
ATOM 2068 O O . THR B 1 24 ? -17.018 15.034 -55.829 1.00 12.23 25 THR B O 1
ATOM 2072 N N . LEU B 1 25 ? -15.778 15.230 -53.958 1.00 9.43 26 LEU B N 1
ATOM 2073 C CA . LEU B 1 25 ? -14.938 14.067 -54.220 1.00 8.78 26 LEU B CA 1
ATOM 2074 C C . LEU B 1 25 ? -15.355 12.977 -53.247 1.00 9.32 26 LEU B C 1
ATOM 2075 O O . LEU B 1 25 ? -15.306 13.188 -52.035 1.00 9.53 26 LEU B O 1
ATOM 2080 N N . THR B 1 26 ? -15.782 11.820 -53.759 1.00 9.16 27 THR B N 1
ATOM 2081 C CA . THR B 1 26 ? -16.358 10.833 -52.849 1.00 8.49 27 THR B CA 1
ATOM 2082 C C . THR B 1 26 ? -16.093 9.422 -53.349 1.00 11.12 27 THR B C 1
ATOM 2083 O O . THR B 1 26 ? -16.253 9.140 -54.538 1.00 13.35 27 THR B O 1
ATOM 2087 N N . TYR B 1 27 ? -15.679 8.545 -52.435 1.00 8.08 28 TYR B N 1
ATOM 2088 C CA . TYR B 1 27 ? -15.340 7.175 -52.785 1.00 8.52 28 TYR B CA 1
ATOM 2089 C C . TYR B 1 27 ? -15.475 6.293 -51.554 1.00 8.06 28 TYR B C 1
ATOM 2090 O O . TYR B 1 27 ? -15.673 6.776 -50.436 1.00 8.79 28 TYR B O 1
ATOM 2099 N N . ALA B 1 28 ? -15.387 4.981 -51.783 1.00 8.43 29 ALA B N 1
ATOM 2100 C CA . ALA B 1 28 ? -15.425 3.978 -50.731 1.00 8.92 29 ALA B CA 1
ATOM 2101 C C . ALA B 1 28 ? -14.081 3.277 -50.696 1.00 8.58 29 ALA B C 1
ATOM 2102 O O . ALA B 1 28 ? -13.574 2.841 -51.738 1.00 9.54 29 ALA B O 1
ATOM 2104 N N . GLN B 1 29 ? -13.489 3.184 -49.506 1.00 7.34 30 GLN B N 1
ATOM 2105 C CA . GLN B 1 29 ? -12.176 2.568 -49.359 1.00 8.16 30 GLN B CA 1
ATOM 2106 C C . GLN B 1 29 ? -12.183 1.446 -48.331 1.00 8.36 30 GLN B C 1
ATOM 2107 O O . GLN B 1 29 ? -12.975 1.441 -47.383 1.00 9.27 30 GLN B O 1
ATOM 2113 N N . SER B 1 30 ? -11.253 0.519 -48.507 1.00 7.85 31 SER B N 1
ATOM 2114 C CA . SER B 1 30 ? -10.923 -0.438 -47.461 1.00 8.81 31 SER B CA 1
ATOM 2115 C C . SER B 1 30 ? -10.119 0.261 -46.364 1.00 8.13 31 SER B C 1
ATOM 2116 O O . SER B 1 30 ? -9.721 1.419 -46.500 1.00 9.08 31 SER B O 1
ATOM 2119 N N . LEU B 1 31 ? -9.865 -0.451 -45.266 1.00 8.50 32 LEU B N 1
ATOM 2120 C CA . LEU B 1 31 ? -9.039 0.138 -44.209 1.00 8.86 32 LEU B CA 1
ATOM 2121 C C . LEU B 1 31 ? -7.645 0.488 -44.718 1.00 9.52 32 LEU B C 1
ATOM 2122 O O . LEU B 1 31 ? -7.075 1.504 -44.313 1.00 8.60 32 LEU B O 1
ATOM 2127 N N . ASP B 1 32 ? -7.086 -0.315 -45.625 1.00 7.93 33 ASP B N 1
ATOM 2128 C CA . ASP B 1 32 ? -5.763 -0.011 -46.159 1.00 8.55 33 ASP B CA 1
ATOM 2129 C C . ASP B 1 32 ? -5.804 0.896 -47.394 1.00 8.63 33 ASP B C 1
ATOM 2130 O O . ASP B 1 32 ? -4.840 0.926 -48.168 1.00 8.27 33 ASP B O 1
ATOM 2135 N N . SER B 1 33 ? -6.875 1.687 -47.557 1.00 8.34 34 SER B N 1
ATOM 2136 C CA . SER B 1 33 ? -6.957 2.729 -48.591 1.00 8.07 34 SER B CA 1
ATOM 2137 C C . SER B 1 33 ? -6.805 2.146 -49.995 1.00 9.48 34 SER B C 1
ATOM 2138 O O . SER B 1 33 ? -6.084 2.678 -50.847 1.00 10.96 34 SER B O 1
ATOM 2141 N N . ARG B 1 34 ? -7.473 1.025 -50.224 1.00 9.71 35 ARG B N 1
ATOM 2142 C CA . ARG B 1 34 ? -7.659 0.472 -51.556 1.00 8.50 35 ARG B CA 1
ATOM 2143 C C . ARG B 1 34 ? -9.110 0.684 -51.962 1.00 10.20 35 ARG B C 1
ATOM 2144 O O . ARG B 1 34 ? -10.004 0.707 -51.115 1.00 10.27 35 ARG B O 1
ATOM 2152 N N . ILE B 1 35 ? -9.351 0.862 -53.259 1.00 7.94 36 ILE B N 1
ATOM 2153 C CA . ILE B 1 35 ? -10.707 1.093 -53.746 1.00 7.95 36 ILE B CA 1
ATOM 2154 C C . ILE B 1 35 ? -11.156 0.018 -54.719 1.00 11.35 36 ILE B C 1
ATOM 2155 O O . ILE B 1 35 ? -12.279 0.085 -55.223 1.00 11.84 36 ILE B O 1
ATOM 2160 N N . ALA B 1 36 ? -10.318 -0.983 -54.973 1.00 10.60 37 ALA B N 1
ATOM 2161 C CA . ALA B 1 36 ? -10.659 -2.154 -55.758 1.00 12.40 37 ALA B CA 1
ATOM 2162 C C . ALA B 1 36 ? -9.740 -3.275 -55.313 1.00 15.15 37 ALA B C 1
ATOM 2163 O O . ALA B 1 36 ? -8.585 -3.037 -54.943 1.00 14.09 37 ALA B O 1
ATOM 2165 N N . ALA B 1 37 ? -10.259 -4.496 -55.361 1.00 15.64 38 ALA B N 1
ATOM 2166 C CA . ALA B 1 37 ? -9.464 -5.650 -54.992 1.00 16.86 38 ALA B CA 1
ATOM 2167 C C . ALA B 1 37 ? -8.440 -5.951 -56.083 1.00 19.96 38 ALA B C 1
ATOM 2168 O O . ALA B 1 37 ? -8.521 -5.446 -57.206 1.00 21.83 38 ALA B O 1
ATOM 2170 N N . LYS B 1 38 ? -7.463 -6.786 -55.739 1.00 22.16 39 LYS B N 1
ATOM 2171 C CA . LYS B 1 38 ? -6.469 -7.199 -56.719 1.00 25.03 39 LYS B CA 1
ATOM 2172 C C . LYS B 1 38 ? -7.144 -7.826 -57.935 1.00 26.75 39 LYS B C 1
ATOM 2173 O O . LYS B 1 38 ? -8.264 -8.340 -57.858 1.00 25.94 39 LYS B O 1
ATOM 2179 N N . LYS B 1 39 ? -6.448 -7.755 -59.067 1.00 29.33 40 LYS B N 1
ATOM 2180 C CA . LYS B 1 39 ? -6.935 -8.304 -60.329 1.00 34.54 40 LYS B CA 1
ATOM 2181 C C . LYS B 1 39 ? -7.469 -9.717 -60.136 1.00 34.92 40 LYS B C 1
ATOM 2182 O O . LYS B 1 39 ? -6.771 -10.589 -59.608 1.00 34.71 40 LYS B O 1
ATOM 2188 N N . GLY B 1 40 ? -8.721 -9.933 -60.543 1.00 33.59 41 GLY B N 1
ATOM 2189 C CA . GLY B 1 40 ? -9.338 -11.239 -60.452 1.00 36.97 41 GLY B CA 1
ATOM 2190 C C . GLY B 1 40 ? -10.076 -11.523 -59.161 1.00 37.13 41 GLY B C 1
ATOM 2191 O O . GLY B 1 40 ? -10.757 -12.553 -59.072 1.00 39.10 41 GLY B O 1
ATOM 2192 N N . GLU B 1 41 ? -9.967 -10.656 -58.159 1.00 34.47 42 GLU B N 1
ATOM 2193 C CA . GLU B 1 41 ? -10.667 -10.838 -56.897 1.00 31.84 42 GLU B CA 1
ATOM 2194 C C . GLU B 1 41 ? -11.889 -9.922 -56.849 1.00 35.07 42 GLU B C 1
ATOM 2195 O O . GLU B 1 41 ? -11.929 -8.869 -57.494 1.00 34.97 42 GLU B O 1
ATOM 2201 N N . ARG B 1 42 ? -12.896 -10.347 -56.091 1.00 36.24 43 ARG B N 1
ATOM 2202 C CA . ARG B 1 42 ? -14.159 -9.628 -55.997 1.00 40.73 43 ARG B CA 1
ATOM 2203 C C . ARG B 1 42 ? -14.020 -8.462 -55.023 1.00 38.43 43 ARG B C 1
ATOM 2204 O O . ARG B 1 42 ? -13.519 -8.632 -53.906 1.00 43.49 43 ARG B O 1
ATOM 2212 N N . THR B 1 43 ? -14.458 -7.275 -55.444 1.00 37.29 44 THR B N 1
ATOM 2213 C CA . THR B 1 43 ? -14.373 -6.081 -54.605 1.00 37.75 44 THR B CA 1
ATOM 2214 C C . THR B 1 43 ? -15.671 -5.904 -53.826 1.00 38.46 44 THR B C 1
ATOM 2215 O O . THR B 1 43 ? -16.727 -5.652 -54.417 1.00 37.83 44 THR B O 1
ATOM 2219 N N . VAL B 1 44 ? -15.588 -6.018 -52.502 1.00 36.21 45 VAL B N 1
ATOM 2220 C CA . VAL B 1 44 ? -16.722 -5.793 -51.609 1.00 32.30 45 VAL B CA 1
ATOM 2221 C C . VAL B 1 44 ? -16.252 -4.839 -50.510 1.00 29.02 45 VAL B C 1
ATOM 2222 O O . VAL B 1 44 ? -15.528 -5.242 -49.594 1.00 29.77 45 VAL B O 1
ATOM 2226 N N . ILE B 1 45 ? -16.654 -3.569 -50.606 1.00 25.66 46 ILE B N 1
ATOM 2227 C CA . ILE B 1 45 ? -16.257 -2.545 -49.645 1.00 24.85 46 ILE B CA 1
ATOM 2228 C C . ILE B 1 45 ? -17.484 -1.920 -48.993 1.00 21.99 46 ILE B C 1
ATOM 2229 O O . ILE B 1 45 ? -17.676 -2.021 -47.776 1.00 31.68 46 ILE B O 1
ATOM 2234 N N . SER B 1 46 ? -18.294 -1.236 -49.796 1.00 22.39 47 SER B N 1
ATOM 2235 C CA . SER B 1 46 ? -19.425 -0.466 -49.296 1.00 24.60 47 SER B CA 1
ATOM 2236 C C . SER B 1 46 ? -20.625 -1.386 -49.108 1.00 23.80 47 SER B C 1
ATOM 2237 O O . SER B 1 46 ? -20.920 -2.216 -49.972 1.00 27.08 47 SER B O 1
ATOM 2240 N N . HIS B 1 47 ? -21.300 -1.267 -47.972 1.00 16.57 48 HIS B N 1
ATOM 2241 C CA . HIS B 1 47 ? -22.505 -2.049 -47.750 1.00 18.59 48 HIS B CA 1
ATOM 2242 C C . HIS B 1 47 ? -23.732 -1.223 -48.104 1.00 18.95 48 HIS B C 1
ATOM 2243 O O . HIS B 1 47 ? -23.637 -0.039 -48.430 1.00 14.98 48 HIS B O 1
ATOM 2250 N N . GLN B 1 48 ? -24.898 -1.875 -48.085 1.00 19.07 49 GLN B N 1
ATOM 2251 C CA . GLN B 1 48 ? -26.095 -1.223 -48.621 1.00 18.55 49 GLN B CA 1
ATOM 2252 C C . GLN B 1 48 ? -26.398 0.086 -47.901 1.00 17.29 49 GLN B C 1
ATOM 2253 O O . GLN B 1 48 ? -26.865 1.039 -48.530 1.00 18.72 49 GLN B O 1
ATOM 2259 N N . GLU B 1 49 ? -26.105 0.169 -46.600 1.00 16.26 50 GLU B N 1
ATOM 2260 C CA . GLU B 1 49 ? -26.383 1.393 -45.854 1.00 18.89 50 GLU B CA 1
ATOM 2261 C C . GLU B 1 49 ? -25.655 2.604 -46.447 1.00 18.50 50 GLU B C 1
ATOM 2262 O O . GLU B 1 49 ? -26.214 3.706 -46.496 1.00 19.66 50 GLU B O 1
ATOM 2268 N N . THR B 1 50 ? -24.420 2.428 -46.924 1.00 17.34 51 THR B N 1
ATOM 2269 C CA . THR B 1 50 ? -23.728 3.576 -47.503 1.00 13.86 51 THR B CA 1
ATOM 2270 C C . THR B 1 50 ? -23.890 3.670 -49.015 1.00 15.42 51 THR B C 1
ATOM 2271 O O . THR B 1 50 ? -23.657 4.749 -49.581 1.00 15.96 51 THR B O 1
ATOM 2275 N N . LYS B 1 51 ? -24.267 2.571 -49.681 1.00 16.68 52 LYS B N 1
ATOM 2276 C CA . LYS B 1 51 ? -24.746 2.676 -51.058 1.00 16.46 52 LYS B CA 1
ATOM 2277 C C . LYS B 1 51 ? -25.933 3.629 -51.138 1.00 17.43 52 LYS B C 1
ATOM 2278 O O . LYS B 1 51 ? -26.011 4.468 -52.047 1.00 17.47 52 LYS B O 1
ATOM 2284 N N . ASN B 1 52 ? -26.858 3.520 -50.178 1.00 19.09 53 ASN B N 1
ATOM 2285 C CA . ASN B 1 52 ? -27.989 4.441 -50.114 1.00 17.02 53 ASN B CA 1
ATOM 2286 C C . ASN B 1 52 ? -27.515 5.874 -49.931 1.00 16.51 53 ASN B C 1
ATOM 2287 O O . ASN B 1 52 ? -28.098 6.809 -50.489 1.00 17.60 53 ASN B O 1
ATOM 2292 N N . MET B 1 53 ? -26.461 6.070 -49.140 1.00 15.33 54 MET B N 1
ATOM 2293 C CA . MET B 1 53 ? -25.925 7.418 -48.976 1.00 14.96 54 MET B CA 1
ATOM 2294 C C . MET B 1 53 ? -25.375 7.960 -50.288 1.00 15.61 54 MET B C 1
ATOM 2295 O O . MET B 1 53 ? -25.596 9.131 -50.627 1.00 14.41 54 MET B O 1
ATOM 2300 N N . THR B 1 54 ? -24.638 7.138 -51.029 1.00 15.03 55 THR B N 1
ATOM 2301 C CA . THR B 1 54 ? -24.106 7.597 -52.305 1.00 15.44 55 THR B CA 1
ATOM 2302 C C . THR B 1 54 ? -25.231 7.994 -53.256 1.00 14.92 55 THR B C 1
ATOM 2303 O O . THR B 1 54 ? -25.145 9.023 -53.934 1.00 13.51 55 THR B O 1
ATOM 2307 N N . GLN B 1 55 ? -26.316 7.218 -53.284 1.00 16.80 56 GLN B N 1
ATOM 2308 C CA . GLN B 1 55 ? -27.446 7.577 -54.137 1.00 15.67 56 GLN B CA 1
ATOM 2309 C C . GLN B 1 55 ? -28.092 8.883 -53.691 1.00 14.46 56 GLN B C 1
ATOM 2310 O O . GLN B 1 55 ? -28.480 9.709 -54.523 1.00 15.45 56 GLN B O 1
ATOM 2316 N N . TYR B 1 56 ? -28.217 9.091 -52.378 1.00 13.24 57 TYR B N 1
ATOM 2317 C CA . TYR B 1 56 ? -28.701 10.373 -51.883 1.00 14.18 57 TYR B CA 1
ATOM 2318 C C . TYR B 1 56 ? -27.810 11.514 -52.359 1.00 14.40 57 TYR B C 1
ATOM 2319 O O . TYR B 1 56 ? -28.300 12.537 -52.838 1.00 14.13 57 TYR B O 1
ATOM 2328 N N . LEU B 1 57 ? -26.486 11.349 -52.253 1.00 13.13 58 LEU B N 1
ATOM 2329 C CA . LEU B 1 57 ? -25.587 12.404 -52.712 1.00 13.40 58 LEU B CA 1
ATOM 2330 C C . LEU B 1 57 ? -25.763 12.686 -54.202 1.00 12.34 58 LEU B C 1
ATOM 2331 O O . LEU B 1 57 ? -25.700 13.845 -54.637 1.00 14.10 58 LEU B O 1
ATOM 2336 N N . ARG B 1 58 ? -25.991 11.644 -54.999 1.00 13.83 59 ARG B N 1
ATOM 2337 C CA . ARG B 1 58 ? -26.224 11.861 -56.424 1.00 14.61 59 ARG B CA 1
ATOM 2338 C C . ARG B 1 58 ? -27.458 12.728 -56.657 1.00 14.27 59 ARG B C 1
ATOM 2339 O O . ARG B 1 58 ? -27.468 13.572 -57.559 1.00 15.75 59 ARG B O 1
ATOM 2347 N N . SER B 1 59 ? -28.497 12.552 -55.837 1.00 14.30 60 SER B N 1
ATOM 2348 C CA . SER B 1 59 ? -29.720 13.328 -56.014 1.00 16.74 60 SER B CA 1
ATOM 2349 C C . SER B 1 59 ? -29.517 14.814 -55.762 1.00 17.77 60 SER B C 1
ATOM 2350 O O . SER B 1 59 ? -30.400 15.608 -56.103 1.00 19.13 60 SER B O 1
ATOM 2353 N N . LYS B 1 60 ? -28.376 15.207 -55.200 1.00 16.33 61 LYS B N 1
ATOM 2354 C CA . LYS B 1 60 ? -28.054 16.595 -54.904 1.00 14.45 61 LYS B CA 1
ATOM 2355 C C . LYS B 1 60 ? -27.052 17.211 -55.874 1.00 13.57 61 LYS B C 1
ATOM 2356 O O . LYS B 1 60 ? -26.668 18.366 -55.687 1.00 16.92 61 LYS B O 1
ATOM 2362 N N . HIS B 1 61 ? -26.616 16.482 -56.905 1.00 14.37 62 HIS B N 1
ATOM 2363 C CA . HIS B 1 61 ? -25.616 16.977 -57.842 1.00 13.95 62 HIS B CA 1
ATOM 2364 C C . HIS B 1 61 ? -26.148 17.000 -59.269 1.00 13.86 62 HIS B C 1
ATOM 2365 O O . HIS B 1 61 ? -26.949 16.151 -59.660 1.00 15.19 62 HIS B O 1
ATOM 2372 N N . ASP B 1 62 ? -25.666 17.979 -60.042 1.00 11.39 63 ASP B N 1
ATOM 2373 C CA . ASP B 1 62 ? -26.043 18.095 -61.451 1.00 14.65 63 ASP B CA 1
ATOM 2374 C C . ASP B 1 62 ? -25.351 17.048 -62.309 1.00 15.28 63 ASP B C 1
ATOM 2375 O O . ASP B 1 62 ? -25.901 16.615 -63.331 1.00 15.19 63 ASP B O 1
ATOM 2380 N N . ALA B 1 63 ? -24.149 16.638 -61.925 1.00 11.33 64 ALA B N 1
ATOM 2381 C CA . ALA B 1 63 ? -23.364 15.755 -62.770 1.00 13.05 64 ALA B CA 1
ATOM 2382 C C . ALA B 1 63 ? -22.551 14.810 -61.904 1.00 13.56 64 ALA B C 1
ATOM 2383 O O . ALA B 1 63 ? -22.297 15.074 -60.719 1.00 12.78 64 ALA B O 1
ATOM 2385 N N . ILE B 1 64 ? -22.152 13.704 -62.523 1.00 9.54 65 ILE B N 1
ATOM 2386 C CA . ILE B 1 64 ? -21.309 12.686 -61.905 1.00 11.33 65 ILE B CA 1
ATOM 2387 C C . ILE B 1 64 ? -20.162 12.393 -62.859 1.00 10.26 65 ILE B C 1
ATOM 2388 O O . ILE B 1 64 ? -20.373 12.273 -64.072 1.00 11.91 65 ILE B O 1
ATOM 2393 N N . LEU B 1 65 ? -18.948 12.288 -62.323 1.00 10.79 66 LEU B N 1
ATOM 2394 C CA . LEU B 1 65 ? -17.771 12.143 -63.168 1.00 12.21 66 LEU B CA 1
ATOM 2395 C C . LEU B 1 65 ? -16.958 10.932 -62.738 1.00 12.16 66 LEU B C 1
ATOM 2396 O O . LEU B 1 65 ? -16.677 10.758 -61.549 1.00 9.91 66 LEU B O 1
ATOM 2401 N N . VAL B 1 66 ? -16.560 10.105 -63.711 1.00 9.71 67 VAL B N 1
ATOM 2402 C CA . VAL B 1 66 ? -15.623 9.011 -63.479 1.00 10.02 67 VAL B CA 1
ATOM 2403 C C . VAL B 1 66 ? -14.646 8.939 -64.644 1.00 8.35 67 VAL B C 1
ATOM 2404 O O . VAL B 1 66 ? -14.898 9.472 -65.728 1.00 10.98 67 VAL B O 1
ATOM 2408 N N . GLY B 1 67 ? -13.530 8.240 -64.406 1.00 9.89 68 GLY B N 1
ATOM 2409 C CA . GLY B 1 67 ? -12.531 8.024 -65.437 1.00 10.19 68 GLY B CA 1
ATOM 2410 C C . GLY B 1 67 ? -12.822 6.829 -66.334 1.00 11.22 68 GLY B C 1
ATOM 2411 O O . GLY B 1 67 ? -13.606 5.933 -66.015 1.00 9.57 68 GLY B O 1
ATOM 2412 N N . VAL B 1 68 ? -12.129 6.812 -67.478 1.00 10.15 69 VAL B N 1
ATOM 2413 C CA . VAL B 1 68 ? -12.356 5.758 -68.466 1.00 12.27 69 VAL B CA 1
ATOM 2414 C C . VAL B 1 68 ? -12.040 4.388 -67.882 1.00 11.37 69 VAL B C 1
ATOM 2415 O O . VAL B 1 68 ? -12.753 3.412 -68.146 1.00 10.26 69 VAL B O 1
ATOM 2419 N N . LYS B 1 69 ? -10.976 4.279 -67.082 1.00 10.89 70 LYS B N 1
ATOM 2420 C CA . LYS B 1 69 ? -10.641 2.953 -66.572 1.00 11.25 70 LYS B CA 1
ATOM 2421 C C . LYS B 1 69 ? -11.672 2.468 -65.564 1.00 12.69 70 LYS B C 1
ATOM 2422 O O . LYS B 1 69 ? -11.847 1.254 -65.399 1.00 13.94 70 LYS B O 1
ATOM 2428 N N . THR B 1 70 ? -12.366 3.391 -64.888 1.00 10.21 71 THR B N 1
ATOM 2429 C CA . THR B 1 70 ? -13.498 2.977 -64.068 1.00 11.77 71 THR B CA 1
ATOM 2430 C C . THR B 1 70 ? -14.621 2.425 -64.934 1.00 12.63 71 THR B C 1
ATOM 2431 O O . THR B 1 70 ? -15.223 1.399 -64.599 1.00 11.10 71 THR B O 1
ATOM 2435 N N . VAL B 1 71 ? -14.901 3.070 -66.069 1.00 10.76 72 VAL B N 1
ATOM 2436 C CA . VAL B 1 71 ? -15.956 2.554 -66.937 1.00 10.02 72 VAL B CA 1
ATOM 2437 C C . VAL B 1 71 ? -15.589 1.173 -67.470 1.00 12.43 72 VAL B C 1
ATOM 2438 O O . VAL B 1 71 ? -16.436 0.275 -67.527 1.00 11.51 72 VAL B O 1
ATOM 2442 N N . LEU B 1 72 ? -14.324 0.978 -67.849 1.00 11.76 73 LEU B N 1
ATOM 2443 C CA . LEU B 1 72 ? -13.896 -0.322 -68.368 1.00 13.51 73 LEU B CA 1
ATOM 2444 C C . LEU B 1 72 ? -13.968 -1.404 -67.301 1.00 15.59 73 LEU B C 1
ATOM 2445 O O . LEU B 1 72 ? -14.312 -2.555 -67.601 1.00 18.11 73 LEU B O 1
ATOM 2450 N N . ALA B 1 73 ? -13.661 -1.052 -66.054 1.00 12.88 74 ALA B N 1
ATOM 2451 C CA . ALA B 1 73 ? -13.649 -2.040 -64.981 1.00 12.62 74 ALA B CA 1
ATOM 2452 C C . ALA B 1 73 ? -15.047 -2.371 -64.476 1.00 16.17 74 ALA B C 1
ATOM 2453 O O . ALA B 1 73 ? -15.330 -3.529 -64.156 1.00 17.82 74 ALA B O 1
ATOM 2455 N N . ASP B 1 74 ? -15.940 -1.383 -64.391 1.00 13.76 75 ASP B N 1
ATOM 2456 C CA . ASP B 1 74 ? -17.169 -1.542 -63.620 1.00 15.29 75 ASP B CA 1
ATOM 2457 C C . ASP B 1 74 ? -18.453 -1.460 -64.434 1.00 17.51 75 ASP B C 1
ATOM 2458 O O . ASP B 1 74 ? -19.504 -1.887 -63.934 1.00 17.89 75 ASP B O 1
ATOM 2463 N N . ASP B 1 75 ? -18.409 -0.938 -65.657 1.00 14.14 76 ASP B N 1
ATOM 2464 C CA . ASP B 1 75 ? -19.598 -0.716 -66.469 1.00 12.48 76 ASP B CA 1
ATOM 2465 C C . ASP B 1 75 ? -20.702 -0.019 -65.661 1.00 16.93 76 ASP B C 1
ATOM 2466 O O . ASP B 1 75 ? -21.822 -0.515 -65.575 1.00 15.06 76 ASP B O 1
ATOM 2471 N N . PRO B 1 76 ? -20.403 1.136 -65.060 1.00 13.38 77 PRO B N 1
ATOM 2472 C CA . PRO B 1 76 ? -21.385 1.792 -64.193 1.00 15.30 77 PRO B CA 1
ATOM 2473 C C . PRO B 1 76 ? -22.518 2.410 -64.993 1.00 16.65 77 PRO B C 1
ATOM 2474 O O . PRO B 1 76 ? -22.349 2.815 -66.149 1.00 14.89 77 PRO B O 1
ATOM 2478 N N . GLY B 1 77 ? -23.679 2.499 -64.346 1.00 17.49 78 GLY B N 1
ATOM 2479 C CA . GLY B 1 77 ? -24.840 3.161 -64.912 1.00 16.68 78 GLY B CA 1
ATOM 2480 C C . GLY B 1 77 ? -24.771 4.675 -64.830 1.00 18.46 78 GLY B C 1
ATOM 2481 O O . GLY B 1 77 ? -25.109 5.375 -65.791 1.00 15.92 78 GLY B O 1
ATOM 2482 N N . LEU B 1 78 ? -24.343 5.180 -63.670 1.00 17.49 79 LEU B N 1
ATOM 2483 C CA . LEU B 1 78 ? -24.097 6.606 -63.439 1.00 17.82 79 LEU B CA 1
ATOM 2484 C C . LEU B 1 78 ? -25.383 7.425 -63.446 1.00 15.66 79 LEU B C 1
ATOM 2485 O O . LEU B 1 78 ? -25.359 8.611 -63.772 1.00 18.53 79 LEU B O 1
ATOM 2490 N N . ASN B 1 79 ? -26.508 6.801 -63.092 1.00 17.47 80 ASN B N 1
ATOM 2491 C CA . ASN B 1 79 ? -27.746 7.522 -62.833 1.00 16.53 80 ASN B CA 1
ATOM 2492 C C . ASN B 1 79 ? -28.040 7.483 -61.335 1.00 19.41 80 ASN B C 1
ATOM 2493 O O . ASN B 1 79 ? -27.251 6.973 -60.530 1.00 20.50 80 ASN B O 1
ATOM 2498 N N . CYS B 1 80 ? -29.179 8.049 -60.958 1.00 17.97 81 CYS B N 1
ATOM 2499 C CA . CYS B 1 80 ? -29.560 8.164 -59.557 1.00 19.30 81 CYS B CA 1
ATOM 2500 C C . CYS B 1 80 ? -30.797 7.313 -59.313 1.00 22.24 81 CYS B C 1
ATOM 2501 O O . CYS B 1 80 ? -31.831 7.525 -59.953 1.00 22.06 81 CYS B O 1
ATOM 2504 N N . LYS B 1 81 ? -30.685 6.346 -58.399 1.00 22.38 82 LYS B N 1
ATOM 2505 C CA . LYS B 1 81 ? -31.805 5.451 -58.125 1.00 25.87 82 LYS B CA 1
ATOM 2506 C C . LYS B 1 81 ? -33.006 6.184 -57.542 1.00 26.44 82 LYS B C 1
ATOM 2507 O O . LYS B 1 81 ? -34.117 5.647 -57.579 1.00 27.66 82 LYS B O 1
ATOM 2513 N N . LEU B 1 82 ? -32.815 7.394 -57.010 1.00 26.26 83 LEU B N 1
ATOM 2514 C CA . LEU B 1 82 ? -33.926 8.194 -56.507 1.00 27.78 83 LEU B CA 1
ATOM 2515 C C . LEU B 1 82 ? -34.738 8.860 -57.614 1.00 29.72 83 LEU B C 1
ATOM 2516 O O . LEU B 1 82 ? -35.708 9.564 -57.303 1.00 27.40 83 LEU B O 1
ATOM 2521 N N . GLY B 1 83 ? -34.364 8.674 -58.884 1.00 28.76 84 GLY B N 1
ATOM 2522 C CA . GLY B 1 83 ? -35.136 9.190 -59.999 1.00 25.34 84 GLY B CA 1
ATOM 2523 C C . GLY B 1 83 ? -34.762 10.583 -60.465 1.00 27.58 84 GLY B C 1
ATOM 2524 O O . GLY B 1 83 ? -35.231 11.009 -61.528 1.00 28.84 84 GLY B O 1
ATOM 2525 N N . THR B 1 84 ? -33.946 11.309 -59.713 1.00 24.59 85 THR B N 1
ATOM 2526 C CA . THR B 1 84 ? -33.567 12.637 -60.167 1.00 22.45 85 THR B CA 1
ATOM 2527 C C . THR B 1 84 ? -32.531 12.539 -61.285 1.00 21.26 85 THR B C 1
ATOM 2528 O O . THR B 1 84 ? -31.703 11.623 -61.290 1.00 22.49 85 THR B O 1
ATOM 2532 N N . PRO B 1 85 ? -32.558 13.467 -62.240 1.00 22.07 86 PRO B N 1
ATOM 2533 C CA . PRO B 1 85 ? -31.584 13.417 -63.337 1.00 20.16 86 PRO B CA 1
ATOM 2534 C C . PRO B 1 85 ? -30.197 13.812 -62.861 1.00 17.00 86 PRO B C 1
ATOM 2535 O O . PRO B 1 85 ? -30.038 14.681 -61.999 1.00 19.33 86 PRO B O 1
ATOM 2539 N N . ILE B 1 86 ? -29.189 13.156 -63.426 1.00 16.46 87 ILE B N 1
ATOM 2540 C CA . ILE B 1 86 ? -27.798 13.521 -63.187 1.00 14.66 87 ILE B CA 1
ATOM 2541 C C . ILE B 1 86 ? -27.026 13.234 -64.467 1.00 13.82 87 ILE B C 1
ATOM 2542 O O . ILE B 1 86 ? -27.225 12.196 -65.105 1.00 15.80 87 ILE B O 1
ATOM 2547 N N . ARG B 1 87 ? -26.162 14.171 -64.845 1.00 13.23 88 ARG B N 1
ATOM 2548 C CA . ARG B 1 87 ? -25.467 14.109 -66.129 1.00 11.76 88 ARG B CA 1
ATOM 2549 C C . ARG B 1 87 ? -24.161 13.339 -65.983 1.00 13.12 88 ARG B C 1
ATOM 2550 O O . ARG B 1 87 ? -23.268 13.792 -65.250 1.00 12.96 88 ARG B O 1
ATOM 2558 N N . PRO B 1 88 ? -23.991 12.202 -66.662 1.00 10.13 89 PRO B N 1
ATOM 2559 C CA . PRO B 1 88 ? -22.717 11.464 -66.572 1.00 12.81 89 PRO B CA 1
ATOM 2560 C C . PRO B 1 88 ? -21.620 12.126 -67.401 1.00 13.39 89 PRO B C 1
ATOM 2561 O O . PRO B 1 88 ? -21.819 12.474 -68.568 1.00 13.13 89 PRO B O 1
ATOM 2565 N N . ILE B 1 89 ? -20.448 12.275 -66.791 1.00 10.93 90 ILE B N 1
ATOM 2566 C CA . ILE B 1 89 ? -19.263 12.829 -67.436 1.00 13.40 90 ILE B CA 1
ATOM 2567 C C . ILE B 1 89 ? -18.164 11.780 -67.330 1.00 12.84 90 ILE B C 1
ATOM 2568 O O . ILE B 1 89 ? -17.874 11.299 -66.230 1.00 11.55 90 ILE B O 1
ATOM 2573 N N . ILE B 1 90 ? -17.553 11.417 -68.458 1.00 9.62 91 ILE B N 1
ATOM 2574 C CA . ILE B 1 90 ? -16.480 10.425 -68.484 1.00 8.82 91 ILE B CA 1
ATOM 2575 C C . ILE B 1 90 ? -15.206 11.080 -68.998 1.00 9.69 91 ILE B C 1
ATOM 2576 O O . ILE B 1 90 ? -15.179 11.611 -70.117 1.00 10.77 91 ILE B O 1
ATOM 2581 N N . LEU B 1 91 ? -14.147 11.028 -68.195 1.00 9.53 92 LEU B N 1
ATOM 2582 C CA . LEU B 1 91 ? -12.835 11.505 -68.629 1.00 10.04 92 LEU B CA 1
ATOM 2583 C C . LEU B 1 91 ? -12.165 10.403 -69.443 1.00 12.09 92 LEU B C 1
ATOM 2584 O O . LEU B 1 91 ? -11.735 9.389 -68.881 1.00 12.07 92 LEU B O 1
ATOM 2589 N N . ASP B 1 92 ? -12.093 10.594 -70.771 1.00 10.40 93 ASP B N 1
ATOM 2590 C CA . ASP B 1 92 ? -11.582 9.585 -71.709 1.00 9.50 93 ASP B CA 1
ATOM 2591 C C . ASP B 1 92 ? -10.695 10.262 -72.748 1.00 12.88 93 ASP B C 1
ATOM 2592 O O . ASP B 1 92 ? -11.103 10.494 -73.895 1.00 11.42 93 ASP B O 1
ATOM 2597 N N . PRO B 1 93 ? -9.454 10.573 -72.380 1.00 9.65 94 PRO B N 1
ATOM 2598 C CA . PRO B 1 93 ? -8.611 11.429 -73.235 1.00 12.68 94 PRO B CA 1
ATOM 2599 C C . PRO B 1 93 ? -8.485 10.960 -74.676 1.00 12.37 94 PRO B C 1
ATOM 2600 O O . PRO B 1 93 ? -8.466 11.799 -75.581 1.00 14.73 94 PRO B O 1
ATOM 2604 N N . THR B 1 94 ? -8.392 9.653 -74.914 1.00 13.62 95 THR B N 1
ATOM 2605 C CA . THR B 1 94 ? -8.248 9.122 -76.269 1.00 12.42 95 THR B CA 1
ATOM 2606 C C . THR B 1 94 ? -9.551 8.553 -76.822 1.00 11.98 95 THR B C 1
ATOM 2607 O O . THR B 1 94 ? -9.533 7.918 -77.884 1.00 12.29 95 THR B O 1
ATOM 2611 N N . PHE B 1 95 ? -10.671 8.774 -76.125 1.00 9.12 96 PHE B N 1
ATOM 2612 C CA . PHE B 1 95 ? -11.978 8.173 -76.430 1.00 9.11 96 PHE B CA 1
ATOM 2613 C C . PHE B 1 95 ? -11.834 6.677 -76.718 1.00 9.38 96 PHE B C 1
ATOM 2614 O O . PHE B 1 95 ? -12.314 6.152 -77.728 1.00 9.46 96 PHE B O 1
ATOM 2622 N N . GLN B 1 96 ? -11.182 5.981 -75.780 1.00 10.73 97 GLN B N 1
ATOM 2623 C CA . GLN B 1 96 ? -11.055 4.526 -75.880 1.00 8.86 97 GLN B CA 1
ATOM 2624 C C . GLN B 1 96 ? -12.414 3.846 -75.866 1.00 11.35 97 GLN B C 1
ATOM 2625 O O . GLN B 1 96 ? -12.592 2.777 -76.470 1.00 8.93 97 GLN B O 1
ATOM 2631 N N . LEU B 1 97 ? -13.393 4.457 -75.196 1.00 10.80 98 LEU B N 1
ATOM 2632 C CA . LEU B 1 97 ? -14.707 3.844 -75.081 1.00 8.27 98 LEU B CA 1
ATOM 2633 C C . LEU B 1 97 ? -15.470 3.798 -76.403 1.00 11.03 98 LEU B C 1
ATOM 2634 O O . LEU B 1 97 ? -16.519 3.155 -76.455 1.00 10.04 98 LEU B O 1
ATOM 2639 N N . LEU B 1 98 ? -14.967 4.427 -77.472 1.00 10.50 99 LEU B N 1
ATOM 2640 C CA . LEU B 1 98 ? -15.535 4.180 -78.799 1.00 9.92 99 LEU B CA 1
ATOM 2641 C C . LEU B 1 98 ? -15.554 2.690 -79.108 1.00 11.54 99 LEU B C 1
ATOM 2642 O O . LEU B 1 98 ? -16.488 2.183 -79.738 1.00 11.66 99 LEU B O 1
ATOM 2647 N N . SER B 1 99 ? -14.536 1.969 -78.646 1.00 11.25 100 SER B N 1
ATOM 2648 C CA . SER B 1 99 ? -14.414 0.552 -78.969 1.00 11.99 100 SER B CA 1
ATOM 2649 C C . SER B 1 99 ? -15.560 -0.283 -78.407 1.00 16.42 100 SER B C 1
ATOM 2650 O O . SER B 1 99 ? -15.788 -1.395 -78.893 1.00 24.15 100 SER B O 1
ATOM 2653 N N . LYS B 1 100 ? -16.287 0.218 -77.401 1.00 14.07 101 LYS B N 1
ATOM 2654 C CA . LYS B 1 100 ? -17.368 -0.545 -76.786 1.00 16.98 101 LYS B CA 1
ATOM 2655 C C . LYS B 1 100 ? -18.654 0.267 -76.674 1.00 16.46 101 LYS B C 1
ATOM 2656 O O . LYS B 1 100 ? -19.520 -0.072 -75.861 1.00 15.00 101 LYS B O 1
ATOM 2662 N N . ILE B 1 101 ? -18.814 1.297 -77.512 1.00 12.23 102 ILE B N 1
ATOM 2663 C CA . ILE B 1 101 ? -19.784 2.354 -77.234 1.00 11.31 102 ILE B CA 1
ATOM 2664 C C . ILE B 1 101 ? -21.207 1.805 -77.152 1.00 14.97 102 ILE B C 1
ATOM 2665 O O . ILE B 1 101 ? -21.975 2.170 -76.246 1.00 17.23 102 ILE B O 1
ATOM 2670 N N . ALA B 1 102 ? -21.574 0.890 -78.048 1.00 14.36 103 ALA B N 1
ATOM 2671 C CA . ALA B 1 102 ? -22.970 0.471 -78.088 1.00 15.73 103 ALA B CA 1
ATOM 2672 C C . ALA B 1 102 ? -23.366 -0.374 -76.885 1.00 14.57 103 ALA B C 1
ATOM 2673 O O . ALA B 1 102 ? -24.563 -0.483 -76.594 1.00 16.23 103 ALA B O 1
ATOM 2675 N N . SER B 1 103 ? -22.393 -0.948 -76.162 1.00 12.35 104 SER B N 1
ATOM 2676 C CA . SER B 1 103 ? -22.659 -1.906 -75.089 1.00 13.36 104 SER B CA 1
ATOM 2677 C C . SER B 1 103 ? -22.610 -1.315 -73.684 1.00 13.73 104 SER B C 1
ATOM 2678 O O . SER B 1 103 ? -23.002 -2.004 -72.735 1.00 16.99 104 SER B O 1
ATOM 2681 N N . LEU B 1 104 ? -22.132 -0.084 -73.520 1.00 9.63 105 LEU B N 1
ATOM 2682 C CA . LEU B 1 104 ? -21.963 0.481 -72.183 1.00 9.95 105 LEU B CA 1
ATOM 2683 C C . LEU B 1 104 ? -23.312 0.669 -71.506 1.00 13.63 105 LEU B C 1
ATOM 2684 O O . LEU B 1 104 ? -24.241 1.195 -72.119 1.00 12.17 105 LEU B O 1
ATOM 2689 N N . LYS B 1 105 ? -23.411 0.261 -70.232 1.00 12.90 106 LYS B N 1
ATOM 2690 C CA . LYS B 1 105 ? -24.628 0.532 -69.464 1.00 12.00 106 LYS B CA 1
ATOM 2691 C C . LYS B 1 105 ? -25.003 2.014 -69.492 1.00 12.50 106 LYS B C 1
ATOM 2692 O O . LYS B 1 105 ? -26.180 2.363 -69.630 1.00 12.84 106 LYS B O 1
ATOM 2698 N N . LEU B 1 106 ? -24.018 2.907 -69.371 1.00 11.43 107 LEU B N 1
ATOM 2699 C CA . LEU B 1 106 ? -24.355 4.327 -69.330 1.00 11.62 107 LEU B CA 1
ATOM 2700 C C . LEU B 1 106 ? -24.940 4.799 -70.657 1.00 12.91 107 LEU B C 1
ATOM 2701 O O . LEU B 1 106 ? -25.763 5.718 -70.678 1.00 12.35 107 LEU B O 1
ATOM 2706 N N . ILE B 1 107 ? -24.530 4.182 -71.765 1.00 11.90 108 ILE B N 1
ATOM 2707 C CA . ILE B 1 107 ? -25.127 4.496 -73.054 1.00 11.88 108 ILE B CA 1
ATOM 2708 C C . ILE B 1 107 ? -26.546 3.953 -73.114 1.00 12.81 108 ILE B C 1
ATOM 2709 O O . ILE B 1 107 ? -27.468 4.618 -73.611 1.00 13.27 108 ILE B O 1
ATOM 2714 N N . LYS B 1 108 ? -26.739 2.737 -72.606 1.00 11.79 109 LYS B N 1
ATOM 2715 C CA . LYS B 1 108 ? -28.056 2.109 -72.625 1.00 12.78 109 LYS B CA 1
ATOM 2716 C C . LYS B 1 108 ? -29.058 2.924 -71.822 1.00 12.52 109 LYS B C 1
ATOM 2717 O O . LYS B 1 108 ? -30.170 3.196 -72.283 1.00 13.67 109 LYS B O 1
ATOM 2723 N N . LEU B 1 109 ? -28.669 3.352 -70.618 1.00 12.74 110 LEU B N 1
ATOM 2724 C CA . LEU B 1 109 ? -29.582 4.156 -69.815 1.00 13.66 110 LEU B CA 1
ATOM 2725 C C . LEU B 1 109 ? -29.906 5.483 -70.500 1.00 13.79 110 LEU B C 1
ATOM 2726 O O . LEU B 1 109 ? -31.031 5.982 -70.395 1.00 12.61 110 LEU B O 1
ATOM 2731 N N . GLY B 1 110 ? -28.938 6.078 -71.203 1.00 12.62 111 GLY B N 1
ATOM 2732 C CA . GLY B 1 110 ? -29.226 7.319 -71.906 1.00 13.26 111 GLY B CA 1
ATOM 2733 C C . GLY B 1 110 ? -30.251 7.138 -73.011 1.00 12.76 111 GLY B C 1
ATOM 2734 O O . GLY B 1 110 ? -31.094 8.009 -73.240 1.00 14.36 111 GLY B O 1
ATOM 2735 N N . LEU B 1 111 ? -30.193 6.006 -73.710 1.00 14.77 112 LEU B N 1
ATOM 2736 C CA . LEU B 1 111 ? -31.141 5.744 -74.787 1.00 17.22 112 LEU B CA 1
ATOM 2737 C C . LEU B 1 111 ? -32.503 5.325 -74.255 1.00 17.86 112 LEU B C 1
ATOM 2738 O O . LEU B 1 111 ? -33.517 5.533 -74.930 1.00 20.50 112 LEU B O 1
ATOM 2743 N N . SER B 1 112 ? -32.556 4.723 -73.067 1.00 16.44 113 SER B N 1
ATOM 2744 C CA . SER B 1 112 ? -33.832 4.257 -72.547 1.00 17.99 113 SER B CA 1
ATOM 2745 C C . SER B 1 112 ? -34.601 5.351 -71.824 1.00 19.63 113 SER B C 1
ATOM 2746 O O . SER B 1 112 ? -35.803 5.192 -71.596 1.00 22.23 113 SER B O 1
ATOM 2749 N N . GLY B 1 113 ? -33.952 6.464 -71.492 1.00 18.33 114 GLY B N 1
ATOM 2750 C CA . GLY B 1 113 ? -34.562 7.488 -70.678 1.00 20.94 114 GLY B CA 1
ATOM 2751 C C . GLY B 1 113 ? -34.326 7.336 -69.192 1.00 17.20 114 GLY B C 1
ATOM 2752 O O . GLY B 1 113 ? -34.684 8.248 -68.434 1.00 22.08 114 GLY B O 1
ATOM 2753 N N . GLU B 1 114 ? -33.746 6.215 -68.751 1.00 15.20 115 GLU B N 1
ATOM 2754 C CA . GLU B 1 114 ? -33.450 6.026 -67.336 1.00 17.36 115 GLU B CA 1
ATOM 2755 C C . GLU B 1 114 ? -32.251 6.848 -66.896 1.00 19.66 115 GLU B C 1
ATOM 2756 O O . GLU B 1 114 ? -32.036 7.017 -65.691 1.00 18.96 115 GLU B O 1
ATOM 2762 N N . GLY B 1 115 ? -31.453 7.333 -67.845 1.00 15.69 116 GLY B N 1
ATOM 2763 C CA . GLY B 1 115 ? -30.315 8.170 -67.530 1.00 15.96 116 GLY B CA 1
ATOM 2764 C C . GLY B 1 115 ? -30.233 9.320 -68.514 1.00 15.02 116 GLY B C 1
ATOM 2765 O O . GLY B 1 115 ? -30.976 9.373 -69.501 1.00 17.67 116 GLY B O 1
ATOM 2766 N N . GLU B 1 116 ? -29.318 10.227 -68.246 1.00 14.73 117 GLU B N 1
ATOM 2767 C CA . GLU B 1 116 ? -29.168 11.413 -69.084 1.00 15.78 117 GLU B CA 1
ATOM 2768 C C . GLU B 1 116 ? -28.103 11.205 -70.153 1.00 16.46 117 GLU B C 1
ATOM 2769 O O . GLU B 1 116 ? -27.260 10.317 -70.029 1.00 14.61 117 GLU B O 1
ATOM 2775 N N . PRO B 1 117 ? -28.115 12.014 -71.219 1.00 19.30 118 PRO B N 1
ATOM 2776 C CA . PRO B 1 117 ? -27.113 11.859 -72.295 1.00 17.04 118 PRO B CA 1
ATOM 2777 C C . PRO B 1 117 ? -25.703 12.075 -71.770 1.00 16.32 118 PRO B C 1
ATOM 2778 O O . PRO B 1 117 ? -25.412 13.108 -71.153 1.00 16.46 118 PRO B O 1
ATOM 2782 N N . PRO B 1 118 ? -24.797 11.126 -71.993 1.00 14.22 119 PRO B N 1
ATOM 2783 C CA . PRO B 1 118 ? -23.442 11.250 -71.439 1.00 15.56 119 PRO B CA 1
ATOM 2784 C C . PRO B 1 118 ? -22.538 12.176 -72.238 1.00 15.95 119 PRO B C 1
ATOM 2785 O O . PRO B 1 118 ? -22.742 12.450 -73.424 1.00 15.10 119 PRO B O 1
ATOM 2789 N N . VAL B 1 119 ? -21.515 12.664 -71.539 1.00 11.11 120 VAL B N 1
ATOM 2790 C CA . VAL B 1 119 ? -20.494 13.544 -72.089 1.00 11.87 120 VAL B CA 1
ATOM 2791 C C . VAL B 1 119 ? -19.139 12.880 -71.889 1.00 12.54 120 VAL B C 1
ATOM 2792 O O . VAL B 1 119 ? -18.837 12.411 -70.787 1.00 12.61 120 VAL B O 1
ATOM 2796 N N . PHE B 1 120 ? -18.319 12.836 -72.943 1.00 9.49 121 PHE B N 1
ATOM 2797 C CA . PHE B 1 120 ? -16.956 12.325 -72.840 1.00 10.96 121 PHE B CA 1
ATOM 2798 C C . PHE B 1 120 ? -15.995 13.482 -73.009 1.00 10.47 121 PHE B C 1
ATOM 2799 O O . PHE B 1 120 ? -16.117 14.243 -73.975 1.00 10.38 121 PHE B O 1
ATOM 2807 N N . ILE B 1 121 ? -15.038 13.600 -72.085 1.00 9.51 122 ILE B N 1
ATOM 2808 C CA . ILE B 1 121 ? -14.003 14.634 -72.147 1.00 11.39 122 ILE B CA 1
ATOM 2809 C C . ILE B 1 121 ? -12.764 14.040 -72.804 1.00 9.15 122 ILE B C 1
ATOM 2810 O O . ILE B 1 121 ? -12.166 13.098 -72.270 1.00 11.73 122 ILE B O 1
ATOM 2815 N N . THR B 1 122 ? -12.372 14.590 -73.955 1.00 10.10 123 THR B N 1
ATOM 2816 C CA . THR B 1 122 ? -11.211 14.102 -74.691 1.00 10.53 123 THR B CA 1
ATOM 2817 C C . THR B 1 122 ? -10.191 15.210 -74.919 1.00 11.66 123 THR B C 1
ATOM 2818 O O . THR B 1 122 ? -10.440 16.397 -74.684 1.00 12.43 123 THR B O 1
ATOM 2822 N N . ARG B 1 123 ? -9.028 14.789 -75.405 1.00 14.29 124 ARG B N 1
ATOM 2823 C CA . ARG B 1 123 ? -8.068 15.717 -75.980 1.00 15.26 124 ARG B CA 1
ATOM 2824 C C . ARG B 1 123 ? -8.627 16.308 -77.276 1.00 17.08 124 ARG B C 1
ATOM 2825 O O . ARG B 1 123 ? -9.558 15.768 -77.884 1.00 16.35 124 ARG B O 1
ATOM 2833 N N . LYS B 1 124 ? -8.041 17.427 -77.709 1.00 17.23 125 LYS B N 1
ATOM 2834 C CA . LYS B 1 124 ? -8.494 18.081 -78.931 1.00 19.08 125 LYS B CA 1
ATOM 2835 C C . LYS B 1 124 ? -8.169 17.212 -80.146 1.00 14.57 125 LYS B C 1
ATOM 2836 O O . LYS B 1 124 ? -7.066 16.674 -80.254 1.00 18.26 125 LYS B O 1
ATOM 2842 N N . GLY B 1 125 ? -9.136 17.063 -81.047 1.00 16.46 126 GLY B N 1
ATOM 2843 C CA . GLY B 1 125 ? -8.912 16.393 -82.315 1.00 16.07 126 GLY B CA 1
ATOM 2844 C C . GLY B 1 125 ? -9.074 14.888 -82.296 1.00 14.84 126 GLY B C 1
ATOM 2845 O O . GLY B 1 125 ? -8.794 14.235 -83.311 1.00 13.23 126 GLY B O 1
ATOM 2846 N N . VAL B 1 126 ? -9.504 14.314 -81.175 1.00 12.58 127 VAL B N 1
ATOM 2847 C CA . VAL B 1 126 ? -9.595 12.862 -81.047 1.00 10.60 127 VAL B CA 1
ATOM 2848 C C . VAL B 1 126 ? -10.797 12.311 -81.811 1.00 9.58 127 VAL B C 1
ATOM 2849 O O . VAL B 1 126 ? -10.706 11.263 -82.472 1.00 11.78 127 VAL B O 1
ATOM 2853 N N . VAL B 1 127 ? -11.949 12.977 -81.717 1.00 9.45 128 VAL B N 1
ATOM 2854 C CA . VAL B 1 127 ? -13.156 12.546 -82.420 1.00 8.84 128 VAL B CA 1
ATOM 2855 C C . VAL B 1 127 ? -13.471 13.601 -83.471 1.00 9.43 128 VAL B C 1
ATOM 2856 O O . VAL B 1 127 ? -13.689 14.775 -83.139 1.00 9.54 128 VAL B O 1
ATOM 2860 N N . SER B 1 128 ? -13.466 13.202 -84.737 1.00 9.37 129 SER B N 1
ATOM 2861 C CA . SER B 1 128 ? -13.761 14.156 -85.794 1.00 10.45 129 SER B CA 1
ATOM 2862 C C . SER B 1 128 ? -15.162 14.743 -85.605 1.00 8.52 129 SER B C 1
ATOM 2863 O O . SER B 1 128 ? -16.065 14.073 -85.098 1.00 9.10 129 SER B O 1
ATOM 2866 N N . PRO B 1 129 ? -15.373 15.992 -86.019 1.00 10.88 130 PRO B N 1
ATOM 2867 C CA . PRO B 1 129 ? -16.733 16.551 -8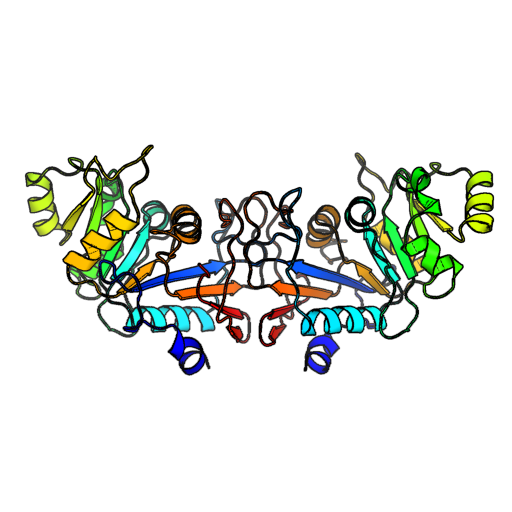5.965 1.00 10.25 130 PRO B CA 1
ATOM 2868 C C . PRO B 1 129 ? -17.757 15.729 -86.724 1.00 9.15 130 PRO B C 1
ATOM 2869 O O . PRO B 1 129 ? -18.896 15.617 -86.265 1.00 11.05 130 PRO B O 1
ATOM 2873 N N . ASP B 1 130 ? -17.390 15.144 -87.871 1.00 9.82 131 ASP B N 1
ATOM 2874 C CA . ASP B 1 130 ? -18.333 14.285 -88.578 1.00 11.67 131 ASP B CA 1
ATOM 2875 C C . ASP B 1 130 ? -18.724 13.091 -87.719 1.00 9.31 131 ASP B C 1
ATOM 2876 O O . ASP B 1 130 ? -19.907 12.748 -87.619 1.00 9.96 131 ASP B O 1
ATOM 2881 N N . LEU B 1 131 ? -17.735 12.434 -87.103 1.00 8.36 132 LEU B N 1
ATOM 2882 C CA . LEU B 1 131 ? -18.040 11.304 -86.229 1.00 9.50 132 LEU B CA 1
ATOM 2883 C C . LEU B 1 131 ? -18.844 11.752 -85.017 1.00 8.30 132 LEU B C 1
ATOM 2884 O O . LEU B 1 131 ? -19.796 11.069 -84.613 1.00 10.72 132 LEU B O 1
ATOM 2889 N N . GLN B 1 132 ? -18.488 12.901 -84.426 1.00 10.70 133 GLN B N 1
ATOM 2890 C CA . GLN B 1 132 ? -19.266 13.411 -83.300 1.00 9.11 133 GLN B CA 1
ATOM 2891 C C . GLN B 1 132 ? -20.738 13.544 -83.658 1.00 11.54 133 GLN B C 1
ATOM 2892 O O . GLN B 1 132 ? -21.608 13.187 -82.862 1.00 12.55 133 GLN B O 1
ATOM 2898 N N . ALA B 1 133 ? -21.033 14.043 -84.859 1.00 10.17 134 ALA B N 1
ATOM 2899 C CA . ALA B 1 133 ? -22.427 14.194 -85.268 1.00 11.23 134 ALA B CA 1
ATOM 2900 C C . ALA B 1 133 ? -23.114 12.842 -85.372 1.00 11.75 134 ALA B C 1
ATOM 2901 O O . ALA B 1 133 ? -24.260 12.685 -84.935 1.00 14.02 134 ALA B O 1
ATOM 2903 N N . ASN B 1 134 ? -22.420 11.851 -85.937 1.00 9.99 135 ASN B N 1
ATOM 2904 C CA . ASN B 1 134 ? -23.016 10.532 -86.126 1.00 11.78 135 ASN B CA 1
ATOM 2905 C C . ASN B 1 134 ? -23.186 9.795 -84.800 1.00 15.96 135 ASN B C 1
ATOM 2906 O O . ASN B 1 134 ? -24.176 9.080 -84.610 1.00 18.68 135 ASN B O 1
ATOM 2911 N N . LEU B 1 135 ? -22.246 9.962 -83.864 1.00 12.28 136 LEU B N 1
ATOM 2912 C CA . LEU B 1 135 ? -22.402 9.319 -82.560 1.00 14.61 136 LEU B CA 1
ATOM 2913 C C . LEU B 1 135 ? -23.473 10.005 -81.719 1.00 16.64 136 LEU B C 1
ATOM 2914 O O . LEU B 1 135 ? -24.089 9.368 -80.857 1.00 14.91 136 LEU B O 1
ATOM 2919 N N . ARG B 1 136 ? -23.701 11.303 -81.933 1.00 12.87 137 ARG B N 1
ATOM 2920 C CA . ARG B 1 136 ? -24.829 11.956 -81.275 1.00 13.44 137 ARG B CA 1
ATOM 2921 C C . ARG B 1 136 ? -26.137 11.330 -81.737 1.00 18.31 137 ARG B C 1
ATOM 2922 O O . ARG B 1 136 ? -27.002 11.001 -80.920 1.00 20.18 137 ARG B O 1
ATOM 2930 N N . SER B 1 137 ? -26.265 11.086 -83.043 1.00 18.67 138 SER B N 1
ATOM 2931 C CA . SER B 1 137 ? -27.473 10.468 -83.585 1.00 20.92 138 SER B CA 1
ATOM 2932 C C . SER B 1 137 ? -27.624 9.017 -83.132 1.00 21.13 138 SER B C 1
ATOM 2933 O O . SER B 1 137 ? -28.728 8.589 -82.779 1.00 25.64 138 SER B O 1
ATOM 2936 N N . ASP B 1 138 ? -26.536 8.238 -83.165 1.00 16.07 139 ASP B N 1
ATOM 2937 C CA . ASP B 1 138 ? -26.616 6.806 -82.888 1.00 15.28 139 ASP B CA 1
ATOM 2938 C C . ASP B 1 138 ? -26.764 6.514 -81.399 1.00 19.49 139 ASP B C 1
ATOM 2939 O O . ASP B 1 138 ? -27.555 5.646 -81.016 1.00 17.00 139 ASP B O 1
ATOM 2944 N N . TYR B 1 139 ? -25.987 7.194 -80.550 1.00 16.76 140 TYR B N 1
ATOM 2945 C CA . TYR B 1 139 ? -25.893 6.821 -79.142 1.00 16.44 140 TYR B CA 1
ATOM 2946 C C . TYR B 1 139 ? -26.208 7.958 -78.182 1.00 15.63 140 TYR B C 1
ATOM 2947 O O . TYR B 1 139 ? -26.124 7.755 -76.964 1.00 17.83 140 TYR B O 1
ATOM 2956 N N . GLY B 1 140 ? -26.585 9.131 -78.689 1.00 17.02 141 GLY B N 1
ATOM 2957 C CA . GLY B 1 140 ? -26.955 10.261 -77.851 1.00 14.96 141 GLY B CA 1
ATOM 2958 C C . GLY B 1 140 ? -25.847 10.775 -76.957 1.00 17.71 141 GLY B C 1
ATOM 2959 O O . GLY B 1 140 ? -26.090 11.062 -75.779 1.00 17.68 141 GLY B O 1
ATOM 2960 N N . ILE B 1 141 ? -24.635 10.914 -77.486 1.00 11.79 142 ILE B N 1
ATOM 2961 C CA . ILE B 1 141 ? -23.498 11.361 -76.693 1.00 11.43 142 ILE B CA 1
ATOM 2962 C C . ILE B 1 141 ? -22.984 12.697 -77.207 1.00 13.31 142 ILE B C 1
ATOM 2963 O O . ILE B 1 141 ? -23.255 13.107 -78.334 1.00 15.34 142 ILE B O 1
ATOM 2968 N N . SER B 1 142 ? -22.216 13.371 -76.350 1.00 11.40 143 SER B N 1
ATOM 2969 C CA . SER B 1 142 ? -21.508 14.591 -76.692 1.00 13.52 143 SER B CA 1
ATOM 2970 C C . SER B 1 142 ? -20.044 14.431 -76.321 1.00 14.41 143 SER B C 1
ATOM 2971 O O . SER B 1 142 ? -19.701 13.705 -75.381 1.00 11.10 143 SER B O 1
ATOM 2974 N N . ILE B 1 143 ? -19.190 15.123 -77.072 1.00 10.89 144 ILE B N 1
ATOM 2975 C CA . ILE B 1 143 ? -17.754 15.163 -76.829 1.00 13.70 144 ILE B CA 1
ATOM 2976 C C . ILE B 1 143 ? -17.380 16.587 -76.441 1.00 13.72 144 ILE B C 1
ATOM 2977 O O . ILE B 1 143 ? -17.818 17.548 -77.085 1.00 14.33 144 ILE B O 1
ATOM 2982 N N . VAL B 1 144 ? -16.569 16.720 -75.393 1.00 13.35 145 VAL B N 1
ATOM 2983 C CA . VAL B 1 144 ? -15.998 17.997 -74.978 1.00 14.78 145 VAL B CA 1
ATOM 2984 C C . VAL B 1 144 ? -14.483 17.882 -74.997 1.00 14.66 145 VAL B C 1
ATOM 2985 O O . VAL B 1 144 ? -13.927 16.906 -74.481 1.00 13.74 145 VAL B O 1
ATOM 2989 N N . GLU B 1 145 ? -13.817 18.874 -75.591 1.00 13.57 146 GLU B N 1
ATOM 2990 C CA . GLU B 1 145 ? -12.379 18.830 -75.817 1.00 14.23 146 GLU B CA 1
ATOM 2991 C C . GLU B 1 145 ? -11.655 19.802 -74.897 1.00 15.01 146 GLU B C 1
ATOM 2992 O O . GLU B 1 145 ? -12.121 20.927 -74.684 1.00 18.80 146 GLU B O 1
ATOM 2998 N N . ILE B 1 146 ? -10.515 19.363 -74.364 1.00 13.33 147 ILE B N 1
ATOM 2999 C CA . ILE B 1 146 ? -9.626 20.218 -73.579 1.00 16.32 147 ILE B CA 1
ATOM 3000 C C . ILE B 1 146 ? -8.541 20.747 -74.507 1.00 18.23 147 ILE B C 1
ATOM 3001 O O . ILE B 1 146 ? -7.856 19.963 -75.172 1.00 21.64 147 ILE B O 1
ATOM 3006 N N . ALA B 1 147 ? -8.359 22.068 -74.526 1.00 21.66 148 ALA B N 1
ATOM 3007 C CA . ALA B 1 147 ? -7.376 22.688 -75.407 1.00 19.97 148 ALA B CA 1
ATOM 3008 C C . ALA B 1 147 ? -5.964 22.217 -75.071 1.00 24.23 148 ALA B C 1
ATOM 3009 O O . ALA B 1 147 ? -5.652 21.880 -73.923 1.00 19.96 148 ALA B O 1
ATOM 3011 N N . ASP B 1 148 ? -5.095 22.207 -76.093 1.00 21.98 149 ASP B N 1
ATOM 3012 C CA . ASP B 1 148 ? -3.715 21.759 -75.898 1.00 24.05 149 ASP B CA 1
ATOM 3013 C C . ASP B 1 148 ? -3.010 22.564 -74.812 1.00 20.45 149 ASP B C 1
ATOM 3014 O O . ASP B 1 148 ? -2.200 22.018 -74.052 1.00 23.51 149 ASP B O 1
ATOM 3019 N N . ARG B 1 149 ? -3.302 23.863 -74.727 1.00 27.01 150 ARG B N 1
ATOM 3020 C CA . ARG B 1 149 ? -2.656 24.722 -73.736 1.00 25.76 150 ARG B CA 1
ATOM 3021 C C . ARG B 1 149 ? -2.961 24.278 -72.314 1.00 26.23 150 ARG B C 1
ATOM 3022 O O . ARG B 1 149 ? -2.211 24.620 -71.393 1.00 27.35 150 ARG B O 1
ATOM 3030 N N . ASP B 1 150 ? -4.046 23.528 -72.114 1.00 24.56 151 ASP B N 1
ATOM 3031 C CA . ASP B 1 150 ? -4.462 23.085 -70.793 1.00 22.00 151 ASP B CA 1
ATOM 3032 C C . ASP B 1 150 ? -4.090 21.633 -70.526 1.00 25.59 151 ASP B C 1
ATOM 3033 O O . ASP B 1 150 ? -4.631 21.024 -69.598 1.00 24.22 151 ASP B O 1
ATOM 3038 N N . VAL B 1 151 ? -3.172 21.069 -71.308 1.00 26.33 152 VAL B N 1
ATOM 3039 C CA . VAL B 1 151 ? -2.662 19.722 -71.077 1.00 25.52 152 VAL B CA 1
ATOM 3040 C C . VAL B 1 151 ? -1.170 19.838 -70.822 1.00 29.95 152 VAL B C 1
ATOM 3041 O O . VAL B 1 151 ? -0.427 20.339 -71.674 1.00 33.92 152 VAL B O 1
ATOM 3045 N N . HIS B 1 152 ? -0.730 19.378 -69.657 1.00 31.02 153 HIS B N 1
ATOM 3046 C CA . HIS B 1 152 ? 0.670 19.466 -69.260 1.00 36.76 153 HIS B CA 1
ATOM 3047 C C . HIS B 1 152 ? 1.169 18.065 -68.944 1.00 41.38 153 HIS B C 1
ATOM 3048 O O . HIS B 1 152 ? 0.568 17.358 -68.125 1.00 38.46 153 HIS B O 1
ATOM 3055 N N . ARG B 1 153 ? 2.259 17.663 -69.603 1.00 42.59 154 ARG B N 1
ATOM 3056 C CA . ARG B 1 153 ? 2.870 16.350 -69.411 1.00 45.36 154 ARG B CA 1
ATOM 3057 C C . ARG B 1 153 ? 1.896 15.219 -69.736 1.00 41.59 154 ARG B C 1
ATOM 3058 O O . ARG B 1 153 ? 2.047 14.097 -69.240 1.00 46.94 154 ARG B O 1
ATOM 3066 N N . GLY B 1 154 ? 0.893 15.495 -70.568 1.00 36.47 155 GLY B N 1
ATOM 3067 C CA . GLY B 1 154 ? -0.154 14.542 -70.855 1.00 34.58 155 GLY B CA 1
ATOM 3068 C C . GLY B 1 154 ? -1.340 14.589 -69.913 1.00 31.05 155 GLY B C 1
ATOM 3069 O O . GLY B 1 154 ? -2.333 13.888 -70.156 1.00 33.65 155 GLY B O 1
ATOM 3070 N N . LYS B 1 155 ? -1.282 15.394 -68.857 1.00 30.82 156 LYS B N 1
ATOM 3071 C CA . LYS B 1 155 ? -2.365 15.470 -67.886 1.00 25.17 156 LYS B CA 1
ATOM 3072 C C . LYS B 1 155 ? -3.205 16.723 -68.103 1.00 25.31 156 LYS B C 1
ATOM 3073 O O . LYS B 1 155 ? -2.682 17.843 -68.128 1.00 27.12 156 LYS B O 1
ATOM 3079 N N . MET B 1 156 ? -4.511 16.516 -68.261 1.00 21.81 157 MET B N 1
ATOM 3080 C CA . MET B 1 156 ? -5.458 17.609 -68.410 1.00 18.93 157 MET B CA 1
ATOM 3081 C C . MET B 1 156 ? -5.612 18.389 -67.113 1.00 22.29 157 MET B C 1
ATOM 3082 O O . MET B 1 156 ? -5.713 17.812 -66.029 1.00 20.31 157 MET B O 1
ATOM 3087 N N . SER B 1 157 ? -5.681 19.711 -67.237 1.00 19.29 158 SER B N 1
ATOM 3088 C CA . SER B 1 157 ? -5.868 20.565 -66.072 1.00 19.81 158 SER B CA 1
ATOM 3089 C C . SER B 1 157 ? -7.273 20.425 -65.500 1.00 18.76 158 SER B C 1
ATOM 3090 O O . SER B 1 157 ? -8.268 20.669 -66.191 1.00 18.82 158 SER B O 1
ATOM 3093 N N . TRP B 1 158 ? -7.355 20.083 -64.210 1.00 20.57 159 TRP B N 1
ATOM 3094 C CA . TRP B 1 158 ? -8.663 19.990 -63.574 1.00 18.78 159 TRP B CA 1
ATOM 3095 C C . TRP B 1 158 ? -9.369 21.333 -63.537 1.00 14.87 159 TRP B C 1
ATOM 3096 O O . TRP B 1 158 ? -10.596 21.388 -63.667 1.00 14.68 159 TRP B O 1
ATOM 3107 N N . PHE B 1 159 ? -8.629 22.431 -63.366 1.00 16.59 160 PHE B N 1
ATOM 3108 C CA . PHE B 1 159 ? -9.279 23.730 -63.454 1.00 19.62 160 PHE B CA 1
ATOM 3109 C C . PHE B 1 159 ? -9.912 23.921 -64.825 1.00 18.08 160 PHE B C 1
ATOM 3110 O O . PHE B 1 159 ? -11.040 24.416 -64.937 1.00 20.53 160 PHE B O 1
ATOM 3118 N N . ALA B 1 160 ? -9.205 23.509 -65.877 1.00 18.62 161 ALA B N 1
ATOM 3119 C CA . ALA B 1 160 ? -9.745 23.630 -67.225 1.00 18.95 161 ALA B CA 1
ATOM 3120 C C . ALA B 1 160 ? -10.962 22.733 -67.417 1.00 21.11 161 ALA B C 1
ATOM 3121 O O . ALA B 1 160 ? -11.966 23.154 -68.004 1.00 19.76 161 ALA B O 1
ATOM 3123 N N . ILE B 1 161 ? -10.890 21.494 -66.926 1.00 16.50 162 ILE B N 1
ATOM 3124 C CA . ILE B 1 161 ? -12.034 20.588 -67.027 1.00 15.38 162 ILE B CA 1
ATOM 3125 C C . ILE B 1 161 ? -13.240 21.168 -66.307 1.00 18.78 162 ILE B C 1
ATOM 3126 O O . ILE B 1 161 ? -14.342 21.245 -66.860 1.00 18.62 162 ILE B O 1
ATOM 3131 N N . LEU B 1 162 ? -13.048 21.592 -65.055 1.00 17.76 163 LEU B N 1
ATOM 3132 C CA . LEU B 1 162 ? -14.176 22.069 -64.263 1.00 16.84 163 LEU B CA 1
ATOM 3133 C C . LEU B 1 162 ? -14.752 23.367 -64.818 1.00 15.79 163 LEU B C 1
ATOM 3134 O O . LEU B 1 162 ? -15.966 23.582 -64.750 1.00 18.09 163 LEU B O 1
ATOM 3139 N N . LYS B 1 163 ? -13.911 24.229 -65.387 1.00 18.74 164 LYS B N 1
ATOM 3140 C CA . LYS B 1 163 ? -14.423 25.467 -65.967 1.00 23.65 164 LYS B CA 1
ATOM 3141 C C . LYS B 1 163 ? -15.377 25.175 -67.121 1.00 21.30 164 LYS B C 1
ATOM 3142 O O . LYS B 1 163 ? -16.452 25.780 -67.222 1.00 23.78 164 LYS B O 1
ATOM 3148 N N . ILE B 1 164 ? -15.014 24.225 -67.983 1.00 21.43 165 ILE B N 1
ATOM 3149 C CA . ILE B 1 164 ? -15.869 23.877 -69.115 1.00 22.05 165 ILE B CA 1
ATOM 3150 C C . ILE B 1 164 ? -17.196 23.308 -68.634 1.00 22.82 165 ILE B C 1
ATOM 3151 O O . ILE B 1 164 ? -18.257 23.628 -69.182 1.00 24.65 165 ILE B O 1
ATOM 3156 N N . LEU B 1 165 ? -17.160 22.443 -67.612 1.00 20.01 166 LEU B N 1
ATOM 3157 C CA . LEU B 1 165 ? -18.398 21.950 -67.019 1.00 19.63 166 LEU B CA 1
ATOM 3158 C C . LEU B 1 165 ? -19.250 23.096 -66.485 1.00 21.43 166 LEU B C 1
ATOM 3159 O O . LEU B 1 165 ? -20.472 23.114 -66.676 1.00 23.12 166 LEU B O 1
ATOM 3164 N N . LYS B 1 166 ? -18.625 24.057 -65.797 1.00 19.80 167 LYS B N 1
ATOM 3165 C CA . LYS B 1 166 ? -19.383 25.179 -65.251 1.00 21.52 167 LYS B CA 1
ATOM 3166 C C . LYS B 1 166 ? -19.988 26.027 -66.364 1.00 22.44 167 LYS B C 1
ATOM 3167 O O . LYS B 1 166 ? -21.113 26.522 -66.235 1.00 27.24 167 LYS B O 1
ATOM 3173 N N . ASP B 1 167 ? -19.268 26.178 -67.475 1.00 26.55 168 ASP B N 1
ATOM 3174 C CA . ASP B 1 167 ? -19.787 26.949 -68.602 1.00 29.57 168 ASP B CA 1
ATOM 3175 C C . ASP B 1 167 ? -20.919 26.227 -69.324 1.00 31.42 168 ASP B C 1
ATOM 3176 O O . ASP B 1 167 ? -21.665 26.867 -70.075 1.00 29.75 168 ASP B O 1
ATOM 3181 N N . ALA B 1 168 ? -21.058 24.913 -69.121 1.00 26.87 169 ALA B N 1
ATOM 3182 C CA . ALA B 1 168 ? -22.174 24.137 -69.640 1.00 26.80 169 ALA B CA 1
ATOM 3183 C C . ALA B 1 168 ? -23.324 24.042 -68.645 1.00 27.68 169 ALA B C 1
ATOM 3184 O O . ALA B 1 168 ? -24.171 23.148 -68.768 1.00 29.75 169 ALA B O 1
ATOM 3186 N N . GLU B 1 169 ? -23.346 24.934 -67.654 1.00 26.85 170 GLU B N 1
ATOM 3187 C CA . GLU B 1 169 ? -24.407 25.030 -66.650 1.00 27.08 170 GLU B CA 1
ATOM 3188 C C . GLU B 1 169 ? -24.482 23.797 -65.755 1.00 23.55 170 GLU B C 1
ATOM 3189 O O . GLU B 1 169 ? -25.552 23.433 -65.267 1.00 23.95 170 GLU B O 1
ATOM 3195 N N . ILE B 1 170 ? -23.340 23.167 -65.505 1.00 22.30 171 ILE B N 1
ATOM 3196 C CA . ILE B 1 170 ? -23.228 22.182 -64.436 1.00 22.22 171 ILE B CA 1
ATOM 3197 C C . ILE B 1 170 ? -22.742 22.922 -63.196 1.00 17.70 171 ILE B C 1
ATOM 3198 O O . ILE B 1 170 ? -21.593 23.370 -63.136 1.00 21.48 171 ILE B O 1
ATOM 3203 N N . HIS B 1 171 ? -23.621 23.070 -62.213 1.00 17.32 172 HIS B N 1
ATOM 3204 C CA . HIS B 1 171 ? -23.287 23.850 -61.032 1.00 17.79 172 HIS B CA 1
ATOM 3205 C C . HIS B 1 171 ? -22.702 23.005 -59.911 1.00 17.65 172 HIS B C 1
ATOM 3206 O O . HIS B 1 171 ? -22.180 23.562 -58.942 1.00 15.62 172 HIS B O 1
ATOM 3213 N N . SER B 1 172 ? -22.775 21.683 -60.019 1.00 16.08 173 SER B N 1
ATOM 3214 C CA . SER B 1 172 ? -22.226 20.811 -58.993 1.00 14.53 173 SER B CA 1
ATOM 3215 C C . SER B 1 172 ? -21.920 19.473 -59.635 1.00 15.81 173 SER B C 1
ATOM 3216 O O . SER B 1 172 ? -22.710 18.978 -60.436 1.00 14.43 173 SER B O 1
ATOM 3219 N N . VAL B 1 173 ? -20.767 18.902 -59.293 1.00 10.20 174 VAL B N 1
ATOM 3220 C CA . VAL B 1 173 ? -20.349 17.635 -59.880 1.00 13.40 174 VAL B CA 1
ATOM 3221 C C . VAL B 1 173 ? -19.814 16.741 -58.771 1.00 12.46 174 VAL B C 1
ATOM 3222 O O . VAL B 1 173 ? -19.076 17.189 -57.885 1.00 11.29 174 VAL B O 1
ATOM 3226 N N . MET B 1 174 ? -20.210 15.478 -58.821 1.00 9.75 175 MET B N 1
ATOM 3227 C CA . MET B 1 174 ? -19.801 14.469 -57.859 1.00 10.16 175 MET B CA 1
ATOM 3228 C C . MET B 1 174 ? -18.775 13.579 -58.554 1.00 12.22 175 MET B C 1
ATOM 3229 O O . MET B 1 174 ? -19.120 12.833 -59.474 1.00 10.86 175 MET B O 1
ATOM 3234 N N . VAL B 1 175 ? -17.509 13.702 -58.155 1.00 10.72 176 VAL B N 1
ATOM 3235 C CA . VAL B 1 175 ? -16.416 12.934 -58.754 1.00 8.83 176 VAL B CA 1
ATOM 3236 C C . VAL B 1 175 ? -16.228 11.669 -57.933 1.00 8.70 176 VAL B C 1
ATOM 3237 O O . VAL B 1 175 ? -15.929 11.740 -56.736 1.00 10.21 176 VAL B O 1
ATOM 3241 N N . GLU B 1 176 ? -16.414 10.503 -58.554 1.00 8.16 177 GLU B N 1
ATOM 3242 C CA . GLU B 1 176 ? -16.428 9.281 -57.771 1.00 10.76 177 GLU B CA 1
ATOM 3243 C C . GLU B 1 176 ? -15.170 8.434 -57.921 1.00 14.42 177 GLU B C 1
ATOM 3244 O O . GLU B 1 176 ? -14.964 7.525 -57.110 1.00 18.00 177 GLU B O 1
ATOM 3250 N N . GLY B 1 177 ? -14.305 8.716 -58.880 1.00 9.31 178 GLY B N 1
ATOM 3251 C CA . GLY B 1 177 ? -13.114 7.907 -59.060 1.00 10.77 178 GLY B CA 1
ATOM 3252 C C . GLY B 1 177 ? -12.710 7.874 -60.522 1.00 12.91 178 GLY B C 1
ATOM 3253 O O . GLY B 1 177 ? -13.301 8.547 -61.363 1.00 12.94 178 GLY B O 1
ATOM 3254 N N . GLY B 1 178 ? -11.687 7.074 -60.820 1.00 10.47 179 GLY B N 1
ATOM 3255 C CA . GLY B 1 178 ? -10.980 6.131 -59.961 1.00 8.69 179 GLY B CA 1
ATOM 3256 C C . GLY B 1 178 ? -9.783 6.692 -59.218 1.00 9.53 179 GLY B C 1
ATOM 3257 O O . GLY B 1 178 ? -9.775 7.855 -58.858 1.00 9.16 179 GLY B O 1
ATOM 3258 N N . ALA B 1 179 ? -8.780 5.844 -58.968 1.00 8.97 180 ALA B N 1
ATOM 3259 C CA . ALA B 1 179 ? -7.715 6.217 -58.046 1.00 9.13 180 ALA B CA 1
ATOM 3260 C C . ALA B 1 179 ? -6.863 7.347 -58.600 1.00 11.28 180 ALA B C 1
ATOM 3261 O O . ALA B 1 179 ? -6.451 8.238 -57.852 1.00 11.41 180 ALA B O 1
ATOM 3263 N N . THR B 1 180 ? -6.590 7.329 -59.911 1.00 10.11 181 THR B N 1
ATOM 3264 C CA . THR B 1 180 ? -5.804 8.400 -60.510 1.00 11.86 181 THR B CA 1
ATOM 3265 C C . THR B 1 180 ? -6.487 9.737 -60.305 1.00 9.46 181 THR B C 1
ATOM 3266 O O . THR B 1 180 ? -5.852 10.740 -59.952 1.00 11.99 181 THR B O 1
ATOM 3270 N N . ILE B 1 181 ? -7.788 9.769 -60.564 1.00 8.89 182 ILE B N 1
ATOM 3271 C CA . ILE B 1 181 ? -8.536 11.008 -60.438 1.00 8.72 182 ILE B CA 1
ATOM 3272 C C . ILE B 1 181 ? -8.592 11.454 -58.984 1.00 10.48 182 ILE B C 1
ATOM 3273 O O . ILE B 1 181 ? -8.387 12.633 -58.678 1.00 11.92 182 ILE B O 1
ATOM 3278 N N . ILE B 1 182 ? -8.825 10.517 -58.067 1.00 9.99 183 ILE B N 1
ATOM 3279 C CA . I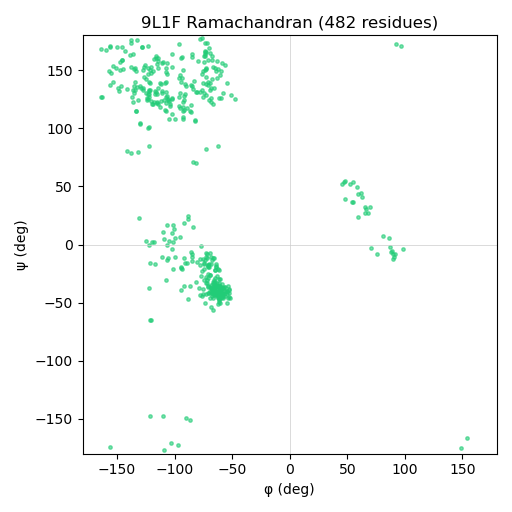LE B 1 182 ? -8.865 10.861 -56.643 1.00 9.01 183 ILE B CA 1
ATOM 3280 C C . ILE B 1 182 ? -7.517 11.420 -56.189 1.00 11.39 183 ILE B C 1
ATOM 3281 O O . ILE B 1 182 ? -7.444 12.483 -55.556 1.00 11.34 183 ILE B O 1
ATOM 3286 N N . ASN B 1 183 ? -6.430 10.717 -56.516 1.00 11.11 184 ASN B N 1
ATOM 3287 C CA . ASN B 1 183 ? -5.105 11.156 -56.089 1.00 9.73 184 ASN B CA 1
ATOM 3288 C C . ASN B 1 183 ? -4.787 12.550 -56.607 1.00 12.97 184 ASN B C 1
ATOM 3289 O O . ASN B 1 183 ? -4.230 13.382 -55.878 1.00 14.38 184 ASN B O 1
ATOM 3294 N N . ASP B 1 184 ? -5.133 12.825 -57.866 1.00 11.03 185 ASP B N 1
ATOM 3295 C CA . ASP B 1 184 ? -4.830 14.126 -58.456 1.00 15.66 185 ASP B CA 1
ATOM 3296 C C . ASP B 1 184 ? -5.673 15.229 -57.830 1.00 12.61 185 ASP B C 1
ATOM 3297 O O . ASP B 1 184 ? -5.159 16.305 -57.501 1.00 15.25 185 ASP B O 1
ATOM 3302 N N . LEU B 1 185 ? -6.981 14.995 -57.675 1.00 11.85 186 LEU B N 1
ATOM 3303 C CA . LEU B 1 185 ? -7.840 16.062 -57.170 1.00 10.70 186 LEU B CA 1
ATOM 3304 C C . LEU B 1 185 ? -7.571 16.389 -55.703 1.00 10.38 186 LEU B C 1
ATOM 3305 O O . LEU B 1 185 ? -7.841 17.515 -55.274 1.00 14.26 186 LEU B O 1
ATOM 3310 N N . LEU B 1 186 ? -7.063 15.429 -54.920 1.00 9.98 187 LEU B N 1
ATOM 3311 C CA . LEU B 1 186 ? -6.772 15.704 -53.514 1.00 10.06 187 LEU B CA 1
ATOM 3312 C C . LEU B 1 186 ? -5.705 16.777 -53.351 1.00 12.60 187 LEU B C 1
ATOM 3313 O O . LEU B 1 186 ? -5.667 17.460 -52.325 1.00 12.54 187 LEU B O 1
ATOM 3318 N N . ILE B 1 187 ? -4.815 16.927 -54.328 1.00 12.53 188 ILE B N 1
ATOM 3319 C CA . ILE B 1 187 ? -3.726 17.893 -54.225 1.00 17.56 188 ILE B CA 1
ATOM 3320 C C . ILE B 1 187 ? -3.897 19.078 -55.158 1.00 18.45 188 ILE B C 1
ATOM 3321 O O . ILE B 1 187 ? -3.004 19.938 -55.209 1.00 20.16 188 ILE B O 1
ATOM 3326 N N . CYS B 1 188 ? -5.013 19.174 -55.878 1.00 15.89 189 CYS B N 1
ATOM 3327 C CA . CYS B 1 188 ? -5.159 20.222 -56.877 1.00 18.92 189 CYS B CA 1
ATOM 3328 C C . CYS B 1 188 ? -5.577 21.529 -56.206 1.00 16.26 189 CYS B C 1
ATOM 3329 O O . CYS B 1 188 ? -6.519 21.564 -55.407 1.00 19.18 189 CYS B O 1
ATOM 3332 N N . ARG B 1 189 ? -4.879 22.608 -56.539 1.00 22.76 190 ARG B N 1
ATOM 3333 C CA . ARG B 1 189 ? -5.123 23.901 -55.924 1.00 21.12 190 ARG B CA 1
ATOM 3334 C C . ARG B 1 189 ? -5.139 24.972 -57.008 1.00 22.57 190 ARG B C 1
ATOM 3335 O O . ARG B 1 189 ? -4.487 24.836 -58.047 1.00 21.11 190 ARG B O 1
ATOM 3343 N N . GLN B 1 190 ? -5.894 26.031 -56.755 1.00 23.03 191 GLN B N 1
ATOM 3344 C CA . GLN B 1 190 ? -5.853 27.253 -57.554 1.00 26.21 191 GLN B CA 1
ATOM 3345 C C . GLN B 1 190 ? -5.512 28.373 -56.574 1.00 26.47 191 GLN B C 1
ATOM 3346 O O . GLN B 1 190 ? -6.376 28.819 -55.813 1.00 26.91 191 GLN B O 1
ATOM 3352 N N . ASN B 1 191 ? -4.245 28.789 -56.566 1.00 31.19 192 ASN B N 1
ATOM 3353 C CA . ASN B 1 191 ? -3.761 29.850 -55.680 1.00 34.80 192 ASN B CA 1
ATOM 3354 C C . ASN B 1 191 ? -4.075 29.540 -54.218 1.00 32.55 192 ASN B C 1
ATOM 3355 O O . ASN B 1 191 ? -4.694 30.335 -53.507 1.00 34.31 192 ASN B O 1
ATOM 3360 N N . SER B 1 192 ? -3.644 28.357 -53.776 1.00 32.74 193 SER B N 1
ATOM 3361 C CA . SER B 1 192 ? -3.791 27.793 -52.437 1.00 29.10 193 SER B CA 1
ATOM 3362 C C . SER B 1 192 ? -5.205 27.278 -52.159 1.00 26.54 193 SER B C 1
ATOM 3363 O O . SER B 1 192 ? -5.410 26.639 -51.124 1.00 26.62 193 SER B O 1
ATOM 3366 N N . VAL B 1 193 ? -6.179 27.517 -53.031 1.00 24.47 194 VAL B N 1
ATOM 3367 C CA . VAL B 1 193 ? -7.565 27.132 -52.783 1.00 20.91 194 VAL B CA 1
ATOM 3368 C C . VAL B 1 193 ? -7.794 25.749 -53.390 1.00 19.41 194 VAL B C 1
ATOM 3369 O O . VAL B 1 193 ? -7.590 25.579 -54.601 1.00 19.74 194 VAL B O 1
ATOM 3373 N N . PRO B 1 194 ? -8.216 24.759 -52.611 1.00 18.04 195 PRO B N 1
ATOM 3374 C CA . PRO B 1 194 ? -8.550 23.455 -53.204 1.00 15.71 195 PRO B CA 1
ATOM 3375 C C . PRO B 1 194 ? -9.719 23.554 -54.179 1.00 13.14 195 PRO B C 1
ATOM 3376 O O . PRO B 1 194 ? -10.681 24.297 -53.964 1.00 14.92 195 PRO B O 1
ATOM 3380 N N . LEU B 1 195 ? -9.635 22.775 -55.264 1.00 13.48 196 LEU B N 1
ATOM 3381 C CA . LEU B 1 195 ? -10.763 22.683 -56.185 1.00 14.07 196 LEU B CA 1
ATOM 3382 C C . LEU B 1 195 ? -11.916 21.883 -55.587 1.00 13.00 196 LEU B C 1
ATOM 3383 O O . LEU B 1 195 ? -13.082 22.170 -55.874 1.00 15.12 196 LEU B O 1
ATOM 3388 N N . VAL B 1 196 ? -11.612 20.882 -54.762 1.00 12.21 197 VAL B N 1
ATOM 3389 C CA . VAL B 1 196 ? -12.631 20.083 -54.084 1.00 10.26 197 VAL B CA 1
ATOM 3390 C C . VAL B 1 196 ? -13.247 20.882 -52.939 1.00 10.57 197 VAL B C 1
ATOM 3391 O O . VAL B 1 196 ? -12.520 21.424 -52.091 1.00 13.30 197 VAL B O 1
ATOM 3395 N N . ALA B 1 197 ? -14.586 20.927 -52.893 1.00 12.10 198 ALA B N 1
ATOM 3396 C CA . ALA B 1 197 ? -15.362 21.604 -51.849 1.00 12.36 198 ALA B CA 1
ATOM 3397 C C . ALA B 1 197 ? -15.795 20.673 -50.720 1.00 13.20 198 ALA B C 1
ATOM 3398 O O . ALA B 1 197 ? -15.763 21.067 -49.552 1.00 14.80 198 ALA B O 1
ATOM 3400 N N . SER B 1 198 ? -16.193 19.445 -51.027 1.00 11.55 199 SER B N 1
ATOM 3401 C CA . SER B 1 198 ? -16.575 18.467 -50.018 1.00 9.91 199 SER B CA 1
ATOM 3402 C C . SER B 1 198 ? -15.894 17.146 -50.327 1.00 9.04 199 SER B C 1
ATOM 3403 O O . SER B 1 198 ? -15.868 16.708 -51.476 1.00 11.04 199 SER B O 1
ATOM 3406 N N . LEU B 1 199 ? -15.355 16.524 -49.283 1.00 8.31 200 LEU B N 1
ATOM 3407 C CA . LEU B 1 199 ? -14.731 15.205 -49.349 1.00 8.25 200 LEU B CA 1
ATOM 3408 C C . LEU B 1 199 ? -15.578 14.282 -48.495 1.00 9.12 200 LEU B C 1
ATOM 3409 O O . LEU B 1 199 ? -15.781 14.558 -47.308 1.00 9.49 200 LEU B O 1
ATOM 3414 N N . ILE B 1 200 ? -16.092 13.202 -49.089 1.00 8.94 201 ILE B N 1
ATOM 3415 C CA . ILE B 1 200 ? -16.970 12.278 -48.379 1.00 7.40 201 ILE B CA 1
ATOM 3416 C C . ILE B 1 200 ? -16.499 10.860 -48.663 1.00 9.05 201 ILE B C 1
ATOM 3417 O O . ILE B 1 200 ? -16.531 10.409 -49.814 1.00 8.94 201 ILE B O 1
ATOM 3422 N N . ILE B 1 201 ? -16.038 10.161 -47.626 1.00 8.43 202 ILE B N 1
ATOM 3423 C CA . ILE B 1 201 ? -15.403 8.854 -47.800 1.00 9.06 202 ILE B CA 1
ATOM 3424 C C . ILE B 1 201 ? -16.137 7.814 -46.967 1.00 9.63 202 ILE B C 1
ATOM 3425 O O . ILE B 1 201 ? -16.357 8.012 -45.765 1.00 8.81 202 ILE B O 1
ATOM 3430 N N . THR B 1 202 ? -16.502 6.701 -47.599 1.00 7.82 203 THR B N 1
ATOM 3431 C CA . THR B 1 202 ? -16.994 5.525 -46.887 1.00 8.27 203 THR B CA 1
ATOM 3432 C C . THR B 1 202 ? -15.807 4.620 -46.578 1.00 10.03 203 THR B C 1
ATOM 3433 O O . THR B 1 202 ? -15.003 4.333 -47.469 1.00 10.18 203 THR B O 1
ATOM 3437 N N . VAL B 1 203 ? -15.678 4.207 -45.320 1.00 9.03 204 VAL B N 1
ATOM 3438 C CA . VAL B 1 203 ? -14.632 3.275 -44.894 1.00 9.22 204 VAL B CA 1
ATOM 3439 C C . VAL B 1 203 ? -15.296 1.944 -44.584 1.00 9.05 204 VAL B C 1
ATOM 3440 O O . VAL B 1 203 ? -16.125 1.847 -43.666 1.00 10.69 204 VAL B O 1
ATOM 3444 N N . GLY B 1 204 ? -14.943 0.924 -45.366 1.00 7.61 205 GLY B N 1
ATOM 3445 C CA . GLY B 1 204 ? -15.410 -0.424 -45.146 1.00 10.42 205 GLY B CA 1
ATOM 3446 C C . GLY B 1 204 ? -14.434 -1.229 -44.306 1.00 8.97 205 GLY B C 1
ATOM 3447 O O . GLY B 1 204 ? -13.210 -1.094 -44.425 1.00 10.74 205 GLY B O 1
ATOM 3448 N N . PRO B 1 205 ? -14.968 -2.090 -43.427 1.00 10.35 206 PRO B N 1
ATOM 3449 C CA . PRO B 1 205 ? -14.142 -2.866 -42.473 1.00 9.07 206 PRO B CA 1
ATOM 3450 C C . PRO B 1 205 ? -13.539 -4.104 -43.125 1.00 10.62 206 PRO B C 1
ATOM 3451 O O . PRO B 1 205 ? -13.888 -5.247 -42.831 1.00 12.56 206 PRO B O 1
ATOM 3455 N N . VAL B 1 206 ? -12.587 -3.869 -44.023 1.00 9.79 207 VAL B N 1
ATOM 3456 C CA . VAL B 1 206 ? -11.926 -4.935 -44.767 1.00 10.16 207 VAL B CA 1
ATOM 3457 C C . VAL B 1 206 ? -10.541 -4.444 -45.149 1.00 10.00 207 VAL B C 1
ATOM 3458 O O . VAL B 1 206 ? -10.313 -3.239 -45.282 1.00 8.74 207 VAL B O 1
ATOM 3462 N N . TYR B 1 207 ? -9.609 -5.380 -45.327 1.00 10.57 208 TYR B N 1
ATOM 3463 C CA . TYR B 1 207 ? -8.342 -5.087 -45.991 1.00 9.26 208 TYR B CA 1
ATOM 3464 C C . TYR B 1 207 ? -8.353 -5.738 -47.368 1.00 9.12 208 TYR B C 1
ATOM 3465 O O . TYR B 1 207 ? -8.657 -6.927 -47.480 1.00 12.57 208 TYR B O 1
ATOM 3474 N N . LEU B 1 208 ? -7.985 -4.973 -48.399 1.00 9.52 209 LEU B N 1
ATOM 3475 C CA . LEU B 1 208 ? -7.831 -5.532 -49.740 1.00 10.10 209 LEU B CA 1
ATOM 3476 C C . LEU B 1 208 ? -6.397 -5.942 -50.071 1.00 10.67 209 LEU B C 1
ATOM 3477 O O . LEU B 1 208 ? -6.200 -6.756 -50.988 1.00 12.76 209 LEU B O 1
ATOM 3482 N N . GLY B 1 209 ? -5.390 -5.417 -49.362 1.00 10.15 210 GLY B N 1
ATOM 3483 C CA . GLY B 1 209 ? -4.028 -5.901 -49.496 1.00 11.32 210 GLY B CA 1
ATOM 3484 C C . GLY B 1 209 ? -3.202 -5.141 -50.523 1.00 12.75 210 GLY B C 1
ATOM 3485 O O . GLY B 1 209 ? -3.688 -4.290 -51.269 1.00 9.86 210 GLY B O 1
ATOM 3486 N N . LYS B 1 210 ? -1.903 -5.481 -50.547 1.00 12.28 211 LYS B N 1
ATOM 3487 C CA . LYS B 1 210 ? -0.888 -4.708 -51.260 1.00 15.09 211 LYS B CA 1
ATOM 3488 C C . LYS B 1 210 ? -1.115 -4.631 -52.767 1.00 16.25 211 LYS B C 1
ATOM 3489 O O . LYS B 1 210 ? -0.583 -3.719 -53.410 1.00 18.20 211 LYS B O 1
ATOM 3495 N N . ASP B 1 211 ? -1.878 -5.550 -53.348 1.00 12.47 212 ASP B N 1
ATOM 3496 C CA . ASP B 1 211 ? -2.088 -5.582 -54.793 1.00 15.00 212 ASP B CA 1
ATOM 3497 C C . ASP B 1 211 ? -3.411 -4.962 -55.230 1.00 17.25 212 ASP B C 1
ATOM 3498 O O . ASP B 1 211 ? -3.740 -5.014 -56.421 1.00 17.23 212 ASP B O 1
ATOM 3503 N N . GLY B 1 212 ? -4.174 -4.372 -54.312 1.00 15.05 213 GLY B N 1
ATOM 3504 C CA . GLY B 1 212 ? -5.383 -3.667 -54.679 1.00 12.71 213 GLY B CA 1
ATOM 3505 C C . GLY B 1 212 ? -5.062 -2.298 -55.247 1.00 12.38 213 GLY B C 1
ATOM 3506 O O . GLY B 1 212 ? -3.911 -1.863 -55.294 1.00 15.15 213 GLY B O 1
ATOM 3507 N N . VAL B 1 213 ? -6.105 -1.599 -55.678 1.00 12.08 214 VAL B N 1
ATOM 3508 C CA . VAL B 1 213 ? -5.953 -0.293 -56.314 1.00 9.63 214 VAL B CA 1
ATOM 3509 C C . VAL B 1 213 ? -5.895 0.768 -55.216 1.00 10.88 214 VAL B C 1
ATOM 3510 O O . VAL B 1 213 ? -6.884 1.005 -54.518 1.00 11.43 214 VAL B O 1
ATOM 3514 N N . GLU B 1 214 ? -4.746 1.427 -55.087 1.00 12.62 215 GLU B N 1
ATOM 3515 C CA . GLU B 1 214 ? -4.451 2.271 -53.931 1.00 11.02 215 GLU B CA 1
ATOM 3516 C C . GLU B 1 214 ? -4.794 3.739 -54.173 1.00 11.32 215 GLU B C 1
ATOM 3517 O O . GLU B 1 214 ? -4.530 4.292 -55.245 1.00 11.76 215 GLU B O 1
ATOM 3523 N N . VAL B 1 215 ? -5.353 4.376 -53.151 1.00 9.27 216 VAL B N 1
ATOM 3524 C CA . VAL B 1 215 ? -5.473 5.826 -53.082 1.00 10.66 216 VAL B CA 1
ATOM 3525 C C . VAL B 1 215 ? -4.455 6.330 -52.070 1.00 10.43 216 VAL B C 1
ATOM 3526 O O . VAL B 1 215 ? -4.433 5.876 -50.921 1.00 11.30 216 VAL B O 1
ATOM 3530 N N . THR B 1 216 ? -3.597 7.245 -52.507 1.00 10.05 217 THR B N 1
ATOM 3531 C CA . THR B 1 216 ? -2.745 8.010 -51.605 1.00 9.31 217 THR B CA 1
ATOM 3532 C C . THR B 1 216 ? -2.235 9.216 -52.382 1.00 11.38 217 THR B C 1
ATOM 3533 O O . THR B 1 216 ? -1.716 9.056 -53.498 1.00 12.82 217 THR B O 1
ATOM 3537 N N . PRO B 1 217 ? -2.401 10.429 -51.864 1.00 11.97 218 PRO B N 1
ATOM 3538 C CA . PRO B 1 217 ? -1.946 11.604 -52.611 1.00 11.71 218 PRO B CA 1
ATOM 3539 C C . PRO B 1 217 ? -0.430 11.711 -52.590 1.00 12.79 218 PRO B C 1
ATOM 3540 O O . PRO B 1 217 ? 0.258 11.096 -51.778 1.00 13.09 218 PRO B O 1
ATOM 3544 N N . ALA B 1 218 ? 0.092 12.532 -53.506 1.00 12.22 219 ALA B N 1
ATOM 3545 C CA . ALA B 1 218 ? 1.537 12.641 -53.675 1.00 13.02 219 ALA B CA 1
ATOM 3546 C C . ALA B 1 218 ? 2.208 13.343 -52.503 1.00 15.14 219 ALA B C 1
ATOM 3547 O O . ALA B 1 218 ? 3.424 13.209 -52.325 1.00 16.97 219 ALA B O 1
ATOM 3549 N N . ARG B 1 219 ? 1.444 14.092 -51.712 1.00 14.19 220 ARG B N 1
ATOM 3550 C CA . ARG B 1 219 ? 1.949 14.748 -50.518 1.00 14.94 220 ARG B CA 1
ATOM 3551 C C . ARG B 1 219 ? 0.831 14.744 -49.495 1.00 13.53 220 ARG B C 1
ATOM 3552 O O . ARG B 1 219 ? -0.319 14.420 -49.811 1.00 14.00 220 ARG B O 1
ATOM 3560 N N . SER B 1 220 ? 1.169 15.114 -48.262 1.00 13.11 221 SER B N 1
ATOM 3561 C CA . SER B 1 220 ? 0.165 15.099 -47.216 1.00 13.43 221 SER B CA 1
ATOM 3562 C C . SER B 1 220 ? -0.899 16.149 -47.507 1.00 12.65 221 SER B C 1
ATOM 3563 O O . SER B 1 220 ? -0.645 17.164 -48.164 1.00 15.49 221 SER B O 1
ATOM 3566 N N . VAL B 1 221 ? -2.106 15.892 -47.015 1.00 12.21 222 VAL B N 1
ATOM 3567 C CA . VAL B 1 221 ? -3.260 16.758 -47.238 1.00 9.88 222 VAL B CA 1
ATOM 3568 C C . VAL B 1 221 ? -4.024 16.902 -45.930 1.00 13.32 222 VAL B C 1
ATOM 3569 O O . VAL B 1 221 ? -4.411 15.901 -45.318 1.00 13.35 222 VAL B O 1
ATOM 3573 N N . LYS B 1 222 ? -4.264 18.145 -45.524 1.00 12.43 223 LYS B N 1
ATOM 3574 C CA . LYS B 1 222 ? -4.900 18.474 -44.258 1.00 12.39 223 LYS B CA 1
ATOM 3575 C C . LYS B 1 222 ? -6.395 18.703 -44.465 1.00 13.49 223 LYS B C 1
ATOM 3576 O O . LYS B 1 222 ? -6.818 19.264 -45.480 1.00 15.84 223 LYS B O 1
ATOM 3582 N N . LEU B 1 223 ? -7.191 18.282 -43.490 1.00 10.07 224 LEU B N 1
ATOM 3583 C CA . LEU B 1 223 ? -8.645 18.352 -43.575 1.00 12.47 224 LEU B CA 1
ATOM 3584 C C . LEU B 1 223 ? -9.204 19.205 -42.443 1.00 12.95 224 LEU B C 1
ATOM 3585 O O . LEU B 1 223 ? -8.606 19.308 -41.366 1.00 14.48 224 LEU B O 1
ATOM 3590 N N . GLY B 1 224 ? -10.368 19.805 -42.696 1.00 11.87 225 GLY B N 1
ATOM 3591 C CA . GLY B 1 224 ? -11.070 20.588 -41.699 1.00 12.85 225 GLY B CA 1
ATOM 3592 C C . GLY B 1 224 ? -12.563 20.313 -41.726 1.00 12.28 225 GLY B C 1
ATOM 3593 O O . GLY B 1 224 ? -13.057 19.577 -42.576 1.00 12.36 225 GLY B O 1
ATOM 3594 N N . ASN B 1 225 ? -13.273 20.930 -40.776 1.00 11.60 226 ASN B N 1
ATOM 3595 C CA . ASN B 1 225 ? -14.723 20.740 -40.613 1.00 11.42 226 ASN B CA 1
ATOM 3596 C C . ASN B 1 225 ? -15.104 19.264 -40.633 1.00 11.90 226 ASN B C 1
ATOM 3597 O O . ASN B 1 225 ? -16.138 18.870 -41.175 1.00 13.09 226 ASN B O 1
ATOM 3602 N N . VAL B 1 226 ? -14.267 18.450 -39.996 1.00 11.59 227 VAL B N 1
ATOM 3603 C CA . VAL B 1 226 ? -14.421 17.004 -40.026 1.00 10.43 227 VAL B CA 1
ATOM 3604 C C . VAL B 1 226 ? -15.628 16.560 -39.207 1.00 10.45 227 VAL B C 1
ATOM 3605 O O . VAL B 1 226 ? -15.855 17.040 -38.085 1.00 12.78 227 VAL B O 1
ATOM 3609 N N . ARG B 1 227 ? -16.393 15.613 -39.746 1.00 10.81 228 ARG B N 1
ATOM 3610 C CA . ARG B 1 227 ? -17.446 14.960 -38.981 1.00 11.61 228 ARG B CA 1
ATOM 3611 C C . ARG B 1 227 ? -17.590 13.514 -39.431 1.00 11.91 228 ARG B C 1
ATOM 3612 O O . ARG B 1 227 ? -17.333 13.179 -40.592 1.00 11.71 228 ARG B O 1
ATOM 3620 N N . TRP B 1 228 ? -18.003 12.660 -38.501 1.00 10.17 229 TRP B N 1
ATOM 3621 C CA . TRP B 1 228 ? -18.104 11.230 -38.741 1.00 11.19 229 TRP B CA 1
ATOM 3622 C C . TRP B 1 228 ? -19.524 10.727 -38.521 1.00 12.42 229 TRP B C 1
ATOM 3623 O O . TRP B 1 228 ? -20.273 11.249 -37.685 1.00 13.06 229 TRP B O 1
ATOM 3634 N N . TRP B 1 229 ? -19.865 9.683 -39.270 1.00 12.14 230 TRP B N 1
ATOM 3635 C CA . TRP B 1 229 ? -21.094 8.922 -39.140 1.00 11.25 230 TRP B CA 1
ATOM 3636 C C . TRP B 1 229 ? -20.722 7.444 -39.197 1.00 13.54 230 TRP B C 1
ATOM 3637 O O . TRP B 1 229 ? -19.714 7.082 -39.803 1.00 12.20 230 TRP B O 1
ATOM 3648 N N . HIS B 1 230 ? -21.518 6.582 -38.560 1.00 12.61 231 HIS B N 1
ATOM 3649 C CA . HIS B 1 230 ? -21.293 5.156 -38.771 1.00 14.55 231 HIS B CA 1
ATOM 3650 C C . HIS B 1 230 ? -22.601 4.387 -38.690 1.00 15.56 231 HIS B C 1
ATOM 3651 O O . HIS B 1 230 ? -23.580 4.830 -38.081 1.00 18.13 231 HIS B O 1
ATOM 3658 N N . GLY B 1 231 ? -22.592 3.212 -39.311 1.00 16.66 232 GLY B N 1
ATOM 3659 C CA . GLY B 1 231 ? -23.723 2.310 -39.245 1.00 18.70 232 GLY B CA 1
ATOM 3660 C C . GLY B 1 231 ? -23.355 0.960 -38.673 1.00 20.07 232 GLY B C 1
ATOM 3661 O O . GLY B 1 231 ? -22.475 0.838 -37.812 1.00 20.65 232 GLY B O 1
ATOM 3662 N N . ILE B 1 232 ? -24.052 -0.067 -39.161 1.00 18.28 233 ILE B N 1
ATOM 3663 C CA . ILE B 1 232 ? -23.788 -1.456 -38.796 1.00 21.43 233 ILE B CA 1
ATOM 3664 C C . ILE B 1 232 ? -22.392 -1.890 -39.188 1.00 23.19 233 ILE B C 1
ATOM 3665 O O . ILE B 1 232 ? -21.711 -2.583 -38.423 1.00 25.93 233 ILE B O 1
ATOM 3670 N N . GLN B 1 233 ? -21.979 -1.569 -40.397 1.00 15.17 234 GLN B N 1
ATOM 3671 C CA . GLN B 1 233 ? -20.743 -2.117 -40.930 1.00 15.82 234 GLN B CA 1
ATOM 3672 C C . GLN B 1 233 ? -19.749 -1.045 -41.339 1.00 14.10 234 GLN B C 1
ATOM 3673 O O . GLN B 1 233 ? -18.544 -1.229 -41.156 1.00 13.57 234 GLN B O 1
ATOM 3679 N N . ASP B 1 234 ? -20.226 0.066 -41.890 1.00 12.96 235 ASP B N 1
ATOM 3680 C CA . ASP B 1 234 ? -19.368 1.082 -42.480 1.00 12.77 235 ASP B CA 1
ATOM 3681 C C . ASP B 1 234 ? -19.374 2.346 -41.637 1.00 13.26 235 ASP B C 1
ATOM 3682 O O . ASP B 1 234 ? -20.313 2.623 -40.880 1.00 15.36 235 ASP B O 1
ATOM 3687 N N . ALA B 1 235 ? -18.303 3.119 -41.797 1.00 10.90 236 ALA B N 1
ATOM 3688 C CA . ALA B 1 235 ? -18.205 4.489 -41.322 1.00 10.96 236 ALA B CA 1
ATOM 3689 C C . ALA B 1 235 ? -18.099 5.425 -42.519 1.00 8.84 236 ALA B C 1
ATOM 3690 O O . ALA B 1 235 ? -17.731 5.019 -43.628 1.00 9.77 236 ALA B O 1
ATOM 3692 N N . VAL B 1 236 ? -18.458 6.686 -42.290 1.00 7.75 237 VAL B N 1
ATOM 3693 C CA . VAL B 1 236 ? -18.348 7.735 -43.296 1.00 8.58 237 VAL B CA 1
ATOM 3694 C C . VAL B 1 236 ? -17.738 8.969 -42.643 1.00 8.70 237 VAL B C 1
ATOM 3695 O O . VAL B 1 236 ? -18.181 9.396 -41.569 1.00 8.90 237 VAL B O 1
ATOM 3699 N N . VAL B 1 237 ? -16.742 9.570 -43.294 1.00 6.96 238 VAL B N 1
ATOM 3700 C CA . VAL B 1 237 ? -16.210 10.863 -42.884 1.00 8.73 238 VAL B CA 1
ATOM 3701 C C . VAL B 1 237 ? -16.542 11.896 -43.951 1.00 9.31 238 VAL B C 1
ATOM 3702 O O . VAL B 1 237 ? -16.473 11.610 -45.154 1.00 8.47 238 VAL B O 1
ATOM 3706 N N . ALA B 1 238 ? -16.927 13.088 -43.506 1.00 8.54 239 ALA B N 1
ATOM 3707 C CA . ALA B 1 238 ? -17.137 14.236 -44.383 1.00 9.19 239 ALA B CA 1
ATOM 3708 C C . ALA B 1 238 ? -16.224 15.356 -43.924 1.00 10.88 239 ALA B C 1
ATOM 3709 O O . ALA B 1 238 ? -16.039 15.560 -42.714 1.00 10.75 239 ALA B O 1
ATOM 3711 N N . ALA B 1 239 ? -15.625 16.064 -44.875 1.00 9.37 240 ALA B N 1
ATOM 3712 C CA . ALA B 1 239 ? -14.660 17.090 -44.503 1.00 9.96 240 ALA B CA 1
ATOM 3713 C C . ALA B 1 239 ? -14.498 18.073 -45.650 1.00 10.81 240 ALA B C 1
ATOM 3714 O O . ALA B 1 239 ? -14.940 17.836 -46.775 1.00 11.88 240 ALA B O 1
ATOM 3716 N N . SER B 1 240 ? -13.854 19.186 -45.341 1.00 12.90 241 SER B N 1
ATOM 3717 C CA . SER B 1 240 ? -13.363 20.103 -46.352 1.00 11.55 241 SER B CA 1
ATOM 3718 C C . SER B 1 240 ? -11.846 20.133 -46.295 1.00 15.33 241 SER B C 1
ATOM 3719 O O . SER B 1 240 ? -11.241 19.790 -45.275 1.00 17.64 241 SER B O 1
ATOM 3722 N N . LEU B 1 241 ? -11.228 20.495 -47.410 1.00 12.62 242 LEU B N 1
ATOM 3723 C CA . LEU B 1 241 ? -9.777 20.591 -47.465 1.00 11.60 242 LEU B CA 1
ATOM 3724 C C . LEU B 1 241 ? -9.329 21.965 -46.977 1.00 17.55 242 LEU B C 1
ATOM 3725 O O . LEU B 1 241 ? -9.928 22.985 -47.327 1.00 16.56 242 LEU B O 1
ATOM 3730 N N . GLU B 1 242 ? -8.272 21.990 -46.167 1.00 18.41 243 GLU B N 1
ATOM 3731 C CA . GLU B 1 242 ? -7.717 23.268 -45.728 1.00 22.87 243 GLU B CA 1
ATOM 3732 C C . GLU B 1 242 ? -6.952 23.942 -46.868 1.00 23.06 243 GLU B C 1
ATOM 3733 O O . GLU B 1 242 ? -6.586 23.313 -47.865 1.00 22.44 243 GLU B O 1
ATOM 3739 N N . LEU B 1 243 ? -6.726 25.246 -46.723 1.00 25.05 244 LEU B N 1
ATOM 3740 C CA . LEU B 1 243 ? -5.897 25.967 -47.690 1.00 22.22 244 LEU B CA 1
ATOM 3741 C C . LEU B 1 243 ? -4.444 25.506 -47.594 1.00 25.84 244 LEU B C 1
ATOM 3742 O O . LEU B 1 243 ? -3.688 25.600 -48.569 1.00 30.50 244 LEU B O 1
#

Solvent-accessible surface area: 21553 Å² total; per-residue (Å²): 100,23,65,93,21,0,98,72,11,21,35,89,154,137,61,126,19,94,73,4,5,11,0,0,0,8,17,28,1,0,0,0,0,7,33,32,9,76,201,90,68,162,68,48,11,18,44,139,78,2,113,86,1,33,20,33,0,33,30,85,7,54,0,0,0,6,8,14,150,29,2,72,83,96,58,28,15,5,45,6,171,103,64,57,98,3,83,3,0,0,20,0,42,90,7,85,0,57,108,95,7,51,80,6,105,2,0,114,23,19,102,71,56,119,9,57,74,0,8,0,1,0,75,101,59,59,2,56,112,115,68,49,58,83,9,149,95,90,63,26,2,29,22,29,43,2,29,90,220,45,18,131,221,56,117,20,43,19,48,11,1,0,92,59,1,58,92,41,137,1,100,7,0,0,0,32,4,17,14,84,12,0,35,36,0,0,55,30,57,62,129,69,27,13,6,3,38,4,1,0,0,6,0,0,8,5,0,8,1,108,66,12,68,53,0,16,0,53,109,23,2,79,17,8,116,31,131,14,29,62,14,141,76,5,0,0,0,0,0,29,4,84,126,108,29,67,92,19,0,98,67,8,22,37,79,162,135,65,126,23,95,69,7,6,13,0,0,0,7,16,28,1,0,0,0,0,6,33,31,7,88,168,92,62,152,64,54,12,22,43,113,45,0,96,72,1,31,26,32,0,30,28,90,7,53,0,0,0,5,8,22,156,27,2,57,82,96,60,26,14,4,34,7,170,103,67,57,97,3,79,3,0,0,21,0,45,99,8,90,0,74,90,106,13,60,76,8,93,2,0,120,24,21,109,70,62,115,11,58,78,1,21,0,2,0,82,120,55,58,2,57,102,114,61,46,60,90,10,143,96,87,52,26,2,26,21,39,43,1,27,95,194,44,20,104,240,53,106,19,31,18,46,11,1,0,92,55,4,58,94,48,120,2,97,7,0,0,0,34,3,16,15,85,12,0,34,41,0,0,42,30,65,54,132,69,29,15,9,6,36,2,1,0,0,5,1,0,13,10,0,4,0,114,67,12,44,52,0,16,0,49,114,35,4,92,15,11,122,26,87,11,32,62,21,133,67,0,0,0,1,0,0,36,17,96,139

Secondary structure (DSSP, 8-state):
-HHHHHGGGS--S--S-TTS-EEEEEEEE-TTSBSSPSTTS----S-HHHHHHHHHHHTT-SEEEEEHHHHHHH------TT----EEEEE-TT-GGGGGGGG-HHHHHHHHTSSPPPEEEEETTSS-HHHHHHHHHHH--EEEEE-GGGEETTEEPHHHHHHHHHHTT--EEEEEE-HHHHHHHHH-EETTEES-SEEEEEE-SEE--TTS-B---SS-EEEEEEEEEE-SS-EEEEEEEP-/-HHHHHTTTS--S--S-TTS-EEEEEEEE-TTSBSSPSTTS------HHHHHHHHHHHTT-SEEEEEHHHHHHH----S-TTS---EEEEE-TT-GGGGGGGG-HHHHHHHHTSSPPPEEEEETTSS-HHHHHHHHHHH--EEEEE-GGGEETTEEPHHHHHHHHHHTT--EEEEEE-HHHHHHHHT-EETTEES-SEEEEEE-SEE--TTS-B---SS-EEEEEEEEEE-SS-EEEEEEE--

Nearest PDB structures (foldseek):
  4ha7-assembly1_A  TM=9.017E-01  e=8.342E-23  Saccharomyces cerevisiae S288C
  4ha9-assembly1_A  TM=8.855E-01  e=5.509E-23  Saccharomyces cerevisiae S288C
  4ha7-assembly1_B  TM=8.829E-01  e=5.667E-20  Saccharomyces cerevisiae S288C
  5xux-assembly3_F  TM=7.637E-01  e=1.198E-15  Methanosarcina mazei Go1
  5xv0-assembly1_A  TM=7.538E-01  e=1.519E-15  Methanosarcina mazei Go1

Foldseek 3Di:
DCVVVCVVPFFDDPDPDVLFAAEEEEEEAEPQAFRAFFPPDHDDFDDDVVVVVVLVSQLRFQEEEEEPVCCVVPLDLRAHPVQHAYEYEYEDALPPCPVVLVPRNVLVCCVVVSYPAYEYEYAPPSADPVRQVVCCVPRVHHYHHQYPVQADPRDGNPVRVRSSCVVVVGRYYYYYDDQVVQQVQLPDDDVNHRPHAKYKYKYFHDDSDDNGHHHDHPDDWDWAPWDKDDDDGIIMIMTGTDD/DCPVVCVVPQDDDPDPDLLFAAEEEEEEAEPQFFRFFFPPDHDDFDDPVVVVVVLVSQLRFQEEEEEPVCCVVPLDQRAHPVQHAHEYEYEDALPPCVVVQVPRNVLVCCVVVVYPAYEYEYAPPNADPVRQVVCCVVRVHHYHHQYPVQADPNRGHPSSVRSVCVVVVGRYYYYYDDQVVQQVQQPDDDVQHRPHAKYKYKYFHDDSDDRGHHHDHPDDWDWPPWDKDDDDTIIMIMTGTDD

Radius of gyration: 26.02 Å; Cα contacts (8 Å, |Δi|>4): 1082; chains: 2; bounding box: 62×55×77 Å

B-factor: mean 18.24, std 9.96, range [4.94, 60.48]

Sequence (486 aa):
SFVPFLEPFIPHENTLLPELPFVTLTYAQSLDSRIAAKKGERTVISHQETKNMTQYLRSKHDAILVGVKTVLADDPGLNCKLGTPIRPIILDPTFQLLSKIASLKLIKLGLSGEGEPPVFITRKGVVSPDLQANLRSDYGISIVEIADRDVHRGKMSWFAILKILKDAEIHSVMVEGGATIINDLLICRQNSVPLVASLIITVGPVYLGKDGVEVTPARSVKLGNVRWWHGIQDAVVAASLELSFVPFLEPFIPHENTLLPELPFVTLTYAQSLDSRIAAKKGERTVISHQETKNMTQYLRSKHDAILVGVKTVLADDPGLNCKLGTPIRPIILDPTFQLLSKIASLKLIKLGLSGEGEPPVFITRKGVVSPDLQANLRSDYGISIVEIADRDVHRGKMSWFAILKILKDAEIHSVMVEGGATIINDLLICRQNSVPLVASLIITVGPVYLGKDGVEVTPARSVKLGNVRWWHGIQDAVVAASLEL

InterPro domains:
  IPR002734 Bacterial bifunctional deaminase-reductase, C-terminal [PF01872] (22-231)
  IPR024072 Dihydrofolate reductase-like domain superfamily [G3DSA:3.40.430.10] (2-243)
  IPR024072 Dihydrofolate reductase-like domain superfamily [SSF53597] (22-217)
  IPR050765 Riboflavin Biosynthesis HTP Reductase [PTHR38011] (20-219)